Protein AF-B7QM98-F1 (afdb_monomer_lite)

Structure (mmCIF, N/CA/C/O backbone):
data_AF-B7QM98-F1
#
_entry.id   AF-B7QM98-F1
#
loop_
_atom_site.group_PDB
_atom_site.id
_atom_site.type_symbol
_atom_site.label_atom_id
_atom_site.label_alt_id
_atom_site.label_comp_id
_atom_site.label_asym_id
_atom_site.label_entity_id
_atom_site.label_seq_id
_atom_site.pdbx_PDB_ins_code
_atom_site.Cartn_x
_atom_site.Cartn_y
_atom_site.Cartn_z
_atom_site.occupancy
_atom_site.B_iso_or_equiv
_atom_site.auth_seq_id
_atom_site.auth_comp_id
_atom_site.auth_asym_id
_atom_site.auth_atom_id
_atom_site.pdbx_PDB_model_num
ATOM 1 N N . MET A 1 1 ? -20.715 -30.903 22.945 1.00 39.06 1 MET A N 1
ATOM 2 C CA . MET A 1 1 ? -19.264 -31.181 22.866 1.00 39.06 1 MET A CA 1
ATOM 3 C C . MET A 1 1 ? -18.585 -30.467 21.690 1.00 39.06 1 MET A C 1
ATOM 5 O O . MET A 1 1 ? -17.396 -30.216 21.778 1.00 39.06 1 MET A O 1
ATOM 9 N N . GLU A 1 2 ? -19.316 -30.042 20.651 1.00 34.06 2 GLU A N 1
ATOM 10 C CA . GLU A 1 2 ? -18.744 -29.391 19.451 1.00 34.06 2 GLU A CA 1
ATOM 11 C C . GLU A 1 2 ? -18.423 -27.888 19.609 1.00 34.06 2 GLU A C 1
ATOM 13 O O . GLU A 1 2 ? -17.480 -27.388 19.004 1.00 34.06 2 GLU A O 1
ATOM 18 N N . ARG A 1 3 ? -19.111 -27.157 20.502 1.00 31.48 3 ARG A N 1
ATOM 19 C CA . ARG A 1 3 ? -18.827 -25.723 20.755 1.00 31.48 3 ARG A CA 1
ATOM 20 C C . ARG A 1 3 ? -17.450 -25.458 21.384 1.00 31.48 3 ARG A C 1
ATOM 22 O O . ARG A 1 3 ? -16.929 -24.352 21.284 1.00 31.48 3 ARG A O 1
ATOM 29 N N . SER A 1 4 ? -16.857 -26.467 22.020 1.00 31.50 4 SER A N 1
ATOM 30 C CA . SER A 1 4 ? -15.541 -26.375 22.659 1.00 31.50 4 SER A CA 1
ATOM 31 C C . SER A 1 4 ? -14.394 -26.498 21.650 1.00 31.50 4 SER A C 1
ATOM 33 O O . SER A 1 4 ? -13.341 -25.914 21.873 1.00 31.50 4 SER A O 1
ATOM 35 N N . GLN A 1 5 ? -14.595 -27.199 20.528 1.00 34.62 5 GLN A N 1
ATOM 36 C CA . GLN A 1 5 ? -13.583 -27.338 19.471 1.00 34.62 5 GLN A CA 1
ATOM 37 C C . GLN A 1 5 ? -13.494 -26.091 18.580 1.00 34.62 5 GLN A C 1
ATOM 39 O O . GLN A 1 5 ? -12.385 -25.678 18.252 1.00 34.62 5 GLN A O 1
ATOM 44 N N . CYS A 1 6 ? -14.615 -25.420 18.282 1.00 30.94 6 CYS A N 1
ATOM 45 C CA . CYS A 1 6 ? -14.590 -24.148 17.544 1.00 30.94 6 CYS A CA 1
ATOM 46 C C . CYS A 1 6 ? -13.854 -23.032 18.302 1.00 30.94 6 CYS A C 1
ATOM 48 O O . CYS A 1 6 ? -13.088 -22.292 17.693 1.00 30.94 6 CYS A O 1
ATOM 50 N N . ARG A 1 7 ? -14.012 -22.934 19.632 1.00 30.22 7 ARG A N 1
ATOM 51 C CA . ARG A 1 7 ? -13.269 -21.945 20.441 1.00 30.22 7 ARG A CA 1
ATOM 52 C C . ARG A 1 7 ? -11.763 -22.211 20.485 1.00 30.22 7 ARG A C 1
ATOM 54 O O . ARG A 1 7 ? -10.994 -21.262 20.512 1.00 30.22 7 ARG A O 1
ATOM 61 N N . VAL A 1 8 ? -11.336 -23.474 20.467 1.00 35.22 8 VAL A N 1
ATOM 62 C CA . VAL A 1 8 ? -9.905 -23.838 20.460 1.00 35.22 8 VAL A CA 1
ATOM 63 C C . VAL A 1 8 ? -9.254 -23.568 19.098 1.00 35.22 8 VAL A C 1
ATOM 65 O O . VAL A 1 8 ? -8.062 -23.275 19.047 1.00 35.22 8 VAL A O 1
ATOM 68 N N . LEU A 1 9 ? -10.021 -23.629 18.005 1.00 37.50 9 LEU A N 1
ATOM 69 C CA . LEU A 1 9 ? -9.543 -23.255 16.670 1.00 37.50 9 LEU A CA 1
ATOM 70 C C . LEU A 1 9 ? -9.411 -21.732 16.520 1.00 37.50 9 LEU A C 1
ATOM 72 O O . LEU A 1 9 ? -8.349 -21.273 16.120 1.00 37.50 9 LEU A O 1
ATOM 76 N N . LEU A 1 10 ? -10.414 -20.960 16.957 1.00 37.53 10 LEU A N 1
ATOM 77 C CA . LEU A 1 10 ? -10.366 -19.487 16.956 1.00 37.53 10 LEU A CA 1
ATOM 78 C C . LEU A 1 10 ? -9.262 -18.926 17.872 1.00 37.53 10 LEU A C 1
ATOM 80 O O . LEU A 1 10 ? -8.537 -18.023 17.478 1.00 37.53 10 LEU A O 1
ATOM 84 N N . CYS A 1 11 ? -9.057 -19.512 19.058 1.00 33.88 11 CYS A N 1
ATOM 85 C CA . CYS A 1 11 ? -8.013 -19.072 19.994 1.00 33.88 11 CYS A CA 1
ATOM 86 C C . CYS A 1 11 ? -6.582 -19.389 19.504 1.00 33.88 11 CYS A C 1
ATOM 88 O O . CYS A 1 11 ? -5.626 -18.749 19.928 1.00 33.88 11 CYS A O 1
ATOM 90 N N . ARG A 1 12 ? -6.419 -20.367 18.599 1.00 47.69 12 ARG A N 1
ATOM 91 C CA . ARG A 1 12 ? -5.137 -20.667 17.934 1.00 47.69 12 ARG A CA 1
ATOM 92 C C . ARG A 1 12 ? -4.824 -19.707 16.787 1.00 47.69 12 ARG A C 1
ATOM 94 O O . ARG A 1 12 ? -3.649 -19.556 16.451 1.00 47.69 12 ARG A O 1
ATOM 101 N N . ASP A 1 13 ? -5.845 -19.081 16.202 1.00 51.94 13 ASP A N 1
ATOM 102 C CA . ASP A 1 13 ? -5.677 -18.152 15.087 1.00 51.94 13 ASP A CA 1
ATOM 103 C C . ASP A 1 13 ? -5.314 -16.716 15.542 1.00 51.94 13 ASP A C 1
ATOM 105 O O . ASP A 1 13 ? -4.776 -15.956 14.750 1.00 51.94 13 ASP A O 1
ATOM 109 N N . GLU A 1 14 ? -5.472 -16.337 16.815 1.00 51.81 14 GLU A N 1
ATOM 110 C CA . GLU A 1 14 ? -4.912 -15.067 17.336 1.00 51.81 14 GLU A CA 1
ATOM 111 C C . GLU A 1 14 ? -3.433 -15.198 17.752 1.00 51.81 14 GLU A C 1
ATOM 113 O O . GLU A 1 14 ? -2.648 -14.254 17.638 1.00 51.81 14 GLU A O 1
ATOM 118 N N . GLU A 1 15 ? -3.001 -16.395 18.171 1.00 64.56 15 GLU A N 1
ATOM 119 C CA . GLU A 1 15 ? -1.618 -16.630 18.606 1.00 64.56 15 GLU A CA 1
ATOM 120 C C . GLU A 1 15 ? -0.591 -16.502 17.472 1.00 64.56 15 GLU A C 1
ATOM 122 O O . GLU A 1 15 ? 0.558 -16.148 17.736 1.00 64.56 15 GLU A O 1
ATOM 127 N N . TRP A 1 16 ? -0.942 -16.820 16.221 1.00 67.94 16 TRP A N 1
ATOM 128 C CA . TRP A 1 16 ? 0.044 -16.764 15.134 1.00 67.94 16 TRP A CA 1
ATOM 129 C C . TRP A 1 16 ? 0.349 -15.329 14.706 1.00 67.94 16 TRP A C 1
ATOM 131 O O . TRP A 1 16 ? 1.508 -15.052 14.407 1.00 67.94 16 TRP A O 1
ATOM 141 N N . ALA A 1 17 ? -0.635 -14.422 14.716 1.00 64.81 17 ALA A N 1
ATOM 142 C CA . ALA A 1 17 ? -0.424 -13.012 14.390 1.00 64.81 17 ALA A CA 1
ATOM 143 C C . ALA A 1 17 ? 0.524 -12.376 15.416 1.00 64.81 17 ALA A C 1
ATOM 145 O O . ALA A 1 17 ? 1.604 -11.919 15.048 1.00 64.81 17 ALA A O 1
ATOM 146 N N . ALA A 1 18 ? 0.223 -12.541 16.710 1.00 70.06 18 ALA A N 1
ATOM 147 C CA . ALA A 1 18 ? 1.079 -12.073 17.800 1.00 70.06 18 ALA A CA 1
ATOM 148 C C . ALA A 1 18 ? 2.493 -12.689 17.764 1.00 70.06 18 ALA A C 1
ATOM 150 O O . ALA A 1 18 ? 3.488 -12.009 18.017 1.00 70.06 18 ALA A O 1
ATOM 151 N N . ARG A 1 19 ? 2.623 -13.977 17.413 1.00 71.12 19 ARG A N 1
ATOM 152 C CA . ARG A 1 19 ? 3.940 -14.612 17.208 1.00 71.12 19 ARG A CA 1
ATOM 153 C C . ARG A 1 19 ? 4.674 -14.053 15.991 1.00 71.12 19 ARG A C 1
ATOM 155 O O . ARG A 1 19 ? 5.900 -13.992 16.008 1.00 71.12 19 ARG A O 1
ATOM 162 N N . THR A 1 20 ? 3.956 -13.669 14.940 1.00 69.44 20 THR A N 1
ATOM 163 C CA . THR A 1 20 ? 4.555 -13.080 13.735 1.00 69.44 20 THR A CA 1
ATOM 164 C C . THR A 1 20 ? 4.998 -11.642 14.001 1.00 69.44 20 THR A C 1
ATOM 166 O O . THR A 1 20 ? 6.082 -11.268 13.558 1.00 69.44 20 THR A O 1
ATOM 169 N N . ASP A 1 21 ? 4.257 -10.886 14.815 1.00 71.81 21 ASP A N 1
ATOM 170 C CA . ASP A 1 21 ? 4.679 -9.579 15.338 1.00 71.81 21 ASP A CA 1
ATOM 171 C C . ASP A 1 21 ? 5.951 -9.686 16.173 1.00 71.81 21 ASP A C 1
ATOM 173 O O . ASP A 1 21 ? 6.939 -9.002 15.903 1.00 71.81 21 ASP A O 1
ATOM 177 N N . GLN A 1 22 ? 5.978 -10.618 17.130 1.00 75.00 22 GLN A N 1
ATOM 178 C CA . GLN A 1 22 ? 7.180 -10.897 17.918 1.00 75.00 22 GLN A CA 1
ATOM 179 C C . GLN A 1 22 ? 8.359 -11.304 17.032 1.00 75.00 22 GLN A C 1
ATOM 181 O O . GLN A 1 22 ? 9.489 -10.888 17.278 1.00 75.00 22 GLN A O 1
ATOM 186 N N . MET A 1 23 ? 8.117 -12.094 15.984 1.00 72.75 23 MET A N 1
ATOM 187 C CA . MET A 1 23 ? 9.163 -12.491 15.047 1.00 72.75 23 MET A CA 1
ATOM 188 C C . MET A 1 23 ? 9.671 -11.305 14.222 1.00 72.75 23 MET A C 1
ATOM 190 O O . MET A 1 23 ? 10.880 -11.194 14.035 1.00 72.75 23 MET A O 1
ATOM 194 N N . GLY A 1 24 ? 8.790 -10.397 13.794 1.00 74.25 24 GLY A N 1
ATOM 195 C CA . GLY A 1 24 ? 9.166 -9.133 13.157 1.00 74.25 24 GLY A CA 1
ATOM 196 C C . GLY A 1 24 ? 10.072 -8.288 14.054 1.00 74.25 24 GLY A C 1
ATOM 197 O O . GLY A 1 24 ? 11.168 -7.926 13.634 1.00 74.25 24 GLY A O 1
ATOM 198 N N . LEU A 1 25 ? 9.678 -8.088 15.316 1.00 75.56 25 LEU A N 1
ATOM 199 C CA . LEU A 1 25 ? 10.456 -7.339 16.310 1.00 75.56 25 LEU A CA 1
ATOM 200 C C . LEU A 1 25 ? 11.821 -7.975 16.599 1.00 75.56 25 LEU A C 1
ATOM 202 O O . LEU A 1 25 ? 12.832 -7.281 16.677 1.00 75.56 25 LEU A O 1
ATOM 206 N N . VAL A 1 26 ? 11.881 -9.304 16.728 1.00 78.31 26 VAL A N 1
ATOM 207 C CA . VAL A 1 26 ? 13.148 -10.021 16.936 1.00 78.31 26 VAL A CA 1
ATOM 208 C C . VAL A 1 26 ? 14.054 -9.890 15.713 1.00 78.31 26 VAL A C 1
ATOM 210 O O . VAL A 1 26 ? 15.252 -9.665 15.866 1.00 78.31 26 VAL A O 1
ATOM 213 N N . ILE A 1 27 ? 13.506 -10.007 14.502 1.00 77.12 27 ILE A N 1
ATOM 214 C CA . ILE A 1 27 ? 14.265 -9.837 13.259 1.00 77.12 27 ILE A CA 1
ATOM 215 C C . ILE A 1 27 ? 14.807 -8.403 13.153 1.00 77.12 27 ILE A C 1
ATOM 217 O O . ILE A 1 27 ? 15.992 -8.230 12.866 1.00 77.12 27 ILE A O 1
ATOM 221 N N . ALA A 1 28 ? 13.982 -7.392 13.440 1.00 75.19 28 ALA A N 1
ATOM 222 C CA . ALA A 1 28 ? 14.397 -5.992 13.471 1.00 75.19 28 ALA A CA 1
ATOM 223 C C . ALA A 1 28 ? 15.527 -5.765 14.492 1.00 75.19 28 ALA A C 1
ATOM 225 O O . ALA A 1 28 ? 16.593 -5.268 14.127 1.00 75.19 28 ALA A O 1
ATOM 226 N N . ALA A 1 29 ? 15.368 -6.258 15.725 1.00 77.12 29 ALA A N 1
ATOM 227 C CA . ALA A 1 29 ? 16.381 -6.158 16.777 1.00 77.12 29 ALA A CA 1
ATOM 228 C C . ALA A 1 29 ? 17.702 -6.864 16.411 1.00 77.12 29 ALA A C 1
ATOM 230 O O . ALA A 1 29 ? 18.784 -6.341 16.682 1.00 77.12 29 ALA A O 1
ATOM 231 N N . ILE A 1 30 ? 17.644 -8.028 15.751 1.00 77.31 30 ILE A N 1
ATOM 232 C CA . ILE A 1 30 ? 18.836 -8.723 15.233 1.00 77.31 30 ILE A CA 1
ATOM 233 C C . ILE A 1 30 ? 19.557 -7.856 14.194 1.00 77.31 30 ILE A C 1
ATOM 235 O O . ILE A 1 30 ? 20.788 -7.788 14.190 1.00 77.31 30 ILE A O 1
ATOM 239 N N . PHE A 1 31 ? 18.811 -7.180 13.318 1.00 76.06 31 PHE A N 1
ATOM 240 C CA . PHE A 1 31 ? 19.386 -6.311 12.293 1.00 76.06 31 PHE A CA 1
ATOM 241 C C . PHE A 1 31 ? 19.929 -4.987 12.836 1.00 76.06 31 PHE A C 1
ATOM 243 O O . PHE A 1 31 ? 20.822 -4.413 12.214 1.00 76.06 31 PHE A O 1
ATOM 250 N N . GLU A 1 32 ? 19.435 -4.513 13.977 1.00 72.12 32 GLU A N 1
ATOM 251 C CA . GLU A 1 32 ? 19.971 -3.338 14.670 1.00 72.12 32 GLU A CA 1
ATOM 252 C C . GLU A 1 32 ? 21.219 -3.644 15.500 1.00 72.12 32 GLU A C 1
ATOM 254 O O . GLU A 1 32 ? 22.164 -2.856 15.509 1.00 72.12 32 GLU A O 1
ATOM 259 N N . GLN A 1 33 ? 21.250 -4.793 16.181 1.00 69.00 33 GLN A N 1
ATOM 260 C CA . GLN A 1 33 ? 22.367 -5.181 17.049 1.00 69.00 33 GLN A CA 1
ATOM 261 C C . GLN A 1 33 ? 23.535 -5.829 16.284 1.00 69.00 33 GLN A C 1
ATOM 263 O O . GLN A 1 33 ? 24.659 -5.875 16.787 1.00 69.00 33 GLN A O 1
ATOM 268 N N . GLY A 1 34 ? 23.292 -6.346 15.077 1.00 59.75 34 GLY A N 1
ATOM 269 C CA . GLY A 1 34 ? 24.294 -7.009 14.243 1.00 59.75 34 GLY A CA 1
ATOM 270 C C . GLY A 1 34 ? 25.020 -6.082 13.259 1.00 59.75 34 GLY A C 1
ATOM 271 O O . GLY A 1 34 ? 24.480 -5.101 12.758 1.00 59.75 34 GLY A O 1
ATOM 272 N N . ALA A 1 35 ? 26.244 -6.456 12.872 1.00 57.47 35 ALA A N 1
ATOM 273 C CA . ALA A 1 35 ? 27.037 -5.784 11.830 1.00 57.47 35 ALA A CA 1
ATOM 274 C C . ALA A 1 35 ? 26.529 -6.027 10.385 1.00 57.47 35 ALA A C 1
ATOM 276 O O . ALA A 1 35 ? 27.294 -5.916 9.429 1.00 57.47 35 ALA A O 1
ATOM 277 N N . SER A 1 36 ? 25.262 -6.402 10.196 1.00 64.75 36 SER A N 1
ATOM 278 C CA . SER A 1 36 ? 24.755 -6.980 8.947 1.00 64.75 36 SER A CA 1
ATOM 279 C C . SER A 1 36 ? 23.595 -6.185 8.341 1.00 64.75 36 SER A C 1
ATOM 281 O O . SER A 1 36 ? 22.564 -6.756 7.981 1.00 64.75 36 SER A O 1
ATOM 283 N N . LYS A 1 37 ? 23.758 -4.865 8.204 1.00 67.62 37 LYS A N 1
ATOM 284 C CA . LYS A 1 37 ? 22.758 -3.978 7.576 1.00 67.62 37 LYS A CA 1
ATOM 285 C C . LYS A 1 37 ? 22.373 -4.440 6.162 1.00 67.62 37 LYS A C 1
ATOM 287 O O . LYS A 1 37 ? 21.190 -4.553 5.852 1.00 67.62 37 LYS A O 1
ATOM 292 N N . ASP A 1 38 ? 23.355 -4.846 5.359 1.00 73.81 38 ASP A N 1
ATOM 293 C CA . ASP A 1 38 ? 23.126 -5.387 4.009 1.00 73.81 38 ASP A CA 1
ATOM 294 C C . ASP A 1 38 ? 22.335 -6.704 4.019 1.00 73.81 38 ASP A C 1
ATOM 296 O O . ASP A 1 38 ? 21.608 -7.022 3.075 1.00 73.81 38 ASP A O 1
ATOM 300 N N . SER A 1 39 ? 22.443 -7.485 5.100 1.00 81.31 39 SER A N 1
ATOM 301 C CA . SER A 1 39 ? 21.704 -8.745 5.236 1.00 81.31 39 SER A CA 1
ATOM 302 C C . SER A 1 39 ? 20.218 -8.509 5.498 1.00 81.31 39 SER A C 1
ATOM 304 O O . SER A 1 39 ? 19.406 -9.296 5.017 1.00 81.31 39 SER A O 1
ATOM 306 N N . ALA A 1 40 ? 19.854 -7.412 6.171 1.00 83.88 40 ALA A N 1
ATOM 307 C CA . ALA A 1 40 ? 18.460 -7.022 6.388 1.00 83.88 40 ALA A CA 1
ATOM 308 C C . ALA A 1 40 ? 17.760 -6.682 5.068 1.00 83.88 40 ALA A C 1
ATOM 310 O O . ALA A 1 40 ? 16.721 -7.254 4.737 1.00 83.88 40 ALA A O 1
ATOM 311 N N . VAL A 1 41 ? 18.388 -5.816 4.267 1.00 87.50 41 VAL A N 1
ATOM 312 C CA . VAL A 1 41 ? 17.884 -5.417 2.945 1.00 87.50 41 VAL A CA 1
ATOM 313 C C . VAL A 1 41 ? 17.792 -6.630 2.016 1.00 87.50 41 VAL A C 1
ATOM 315 O O . VAL A 1 41 ? 16.774 -6.846 1.360 1.00 87.50 41 VAL A O 1
ATOM 318 N N . THR A 1 42 ? 18.820 -7.485 2.012 1.00 89.38 42 THR A N 1
ATOM 319 C CA . THR A 1 42 ? 18.825 -8.717 1.208 1.00 89.38 42 THR A CA 1
ATOM 320 C C . THR A 1 42 ? 17.709 -9.679 1.628 1.00 89.38 42 THR A C 1
ATOM 322 O O . THR A 1 42 ? 17.033 -10.258 0.774 1.00 89.38 42 THR A O 1
ATOM 325 N N . PHE A 1 43 ? 17.485 -9.845 2.935 1.00 89.81 43 PHE A N 1
ATOM 326 C CA . PHE A 1 43 ? 16.408 -10.679 3.461 1.00 89.81 43 PHE A CA 1
ATOM 327 C C . PHE A 1 43 ? 15.035 -10.137 3.053 1.00 89.81 43 PHE A C 1
ATOM 329 O O . PHE A 1 43 ? 14.226 -10.889 2.508 1.00 89.81 43 PHE A O 1
ATOM 336 N N . PHE A 1 44 ? 14.800 -8.836 3.214 1.00 91.06 44 PHE A N 1
ATOM 337 C CA . PHE A 1 44 ? 13.560 -8.181 2.798 1.00 91.06 44 PHE A CA 1
ATOM 338 C C . PHE A 1 44 ? 13.277 -8.338 1.302 1.00 91.06 44 PHE A C 1
ATOM 340 O O . PHE A 1 44 ? 12.188 -8.767 0.920 1.00 91.06 44 PHE A O 1
ATOM 347 N N . LEU A 1 45 ? 14.273 -8.101 0.444 1.00 92.38 45 LEU A N 1
ATOM 348 C CA . LEU A 1 45 ? 14.139 -8.320 -1.000 1.00 92.38 45 LEU A CA 1
ATOM 349 C C . LEU A 1 45 ? 13.823 -9.788 -1.331 1.00 92.38 45 LEU A C 1
ATOM 351 O O . LEU A 1 45 ? 13.077 -10.065 -2.271 1.00 92.38 45 LEU A O 1
ATOM 355 N N . SER A 1 46 ? 14.336 -10.744 -0.549 1.00 93.62 46 SER A N 1
ATOM 356 C CA . SER A 1 46 ? 13.988 -12.162 -0.707 1.00 93.62 46 SER A CA 1
ATOM 357 C C . SER A 1 46 ? 12.529 -12.462 -0.337 1.00 93.62 46 SER A C 1
ATOM 359 O O . SER A 1 46 ? 11.891 -13.285 -0.997 1.00 93.62 46 SER A O 1
ATOM 361 N N . LEU A 1 47 ? 11.980 -11.781 0.675 1.00 92.88 47 LEU A N 1
ATOM 362 C CA . LEU A 1 47 ? 10.566 -11.882 1.041 1.00 92.88 47 LEU A CA 1
ATOM 363 C C . LEU A 1 47 ? 9.679 -11.254 -0.036 1.00 92.88 47 LEU A C 1
ATOM 365 O O . LEU A 1 47 ? 8.699 -11.870 -0.443 1.00 92.88 47 LEU A O 1
ATOM 369 N N . LEU A 1 48 ? 10.060 -10.092 -0.575 1.00 93.50 48 LEU A N 1
ATOM 370 C CA . LEU A 1 48 ? 9.347 -9.467 -1.691 1.00 93.50 48 LEU A CA 1
ATOM 371 C C . LEU A 1 48 ? 9.288 -10.369 -2.926 1.00 93.50 48 LEU A C 1
ATOM 373 O O . LEU A 1 48 ? 8.212 -10.541 -3.492 1.00 93.50 48 LEU A O 1
ATOM 377 N N . LYS A 1 49 ? 10.402 -11.012 -3.293 1.00 93.81 49 LYS A N 1
ATOM 378 C CA . LYS A 1 49 ? 10.447 -12.009 -4.380 1.00 93.81 49 LYS A CA 1
ATOM 379 C C . LYS A 1 49 ? 9.476 -13.161 -4.147 1.00 93.81 49 LYS A C 1
ATOM 381 O O . LYS A 1 49 ? 8.730 -13.547 -5.046 1.00 93.81 49 LYS A O 1
ATOM 386 N N . LYS A 1 50 ? 9.465 -13.706 -2.926 1.00 93.75 50 LYS A N 1
ATOM 387 C CA . LYS A 1 50 ? 8.518 -14.762 -2.541 1.00 93.75 50 LYS A CA 1
ATOM 388 C C . LYS A 1 50 ? 7.074 -14.275 -2.633 1.00 93.75 50 LYS A C 1
ATOM 390 O O . LYS A 1 50 ? 6.225 -15.031 -3.090 1.00 93.75 50 LYS A O 1
ATOM 395 N N . LEU A 1 51 ? 6.805 -13.027 -2.246 1.00 92.94 51 LEU A N 1
ATOM 396 C CA . LEU A 1 51 ? 5.465 -12.447 -2.296 1.00 92.94 51 LEU A CA 1
ATOM 397 C C . LEU A 1 51 ? 4.997 -12.301 -3.746 1.00 92.94 51 LEU A C 1
ATOM 399 O O . LEU A 1 51 ? 3.887 -12.708 -4.071 1.00 92.94 51 LEU A O 1
ATOM 403 N N . THR A 1 52 ? 5.855 -11.803 -4.636 1.00 91.75 52 THR A N 1
ATOM 404 C CA . THR A 1 52 ? 5.564 -11.724 -6.075 1.00 91.75 52 THR A CA 1
ATOM 405 C C . THR A 1 52 ? 5.261 -13.105 -6.668 1.00 91.75 52 THR A C 1
ATOM 407 O O . THR A 1 52 ? 4.297 -13.249 -7.418 1.00 91.75 52 THR A O 1
ATOM 410 N N . ALA A 1 53 ? 6.019 -14.140 -6.289 1.00 91.38 53 ALA A N 1
ATOM 411 C CA . ALA A 1 53 ? 5.766 -15.514 -6.727 1.00 91.38 53 ALA A CA 1
ATOM 412 C C . ALA A 1 53 ? 4.446 -16.089 -6.176 1.00 91.38 53 ALA A C 1
ATOM 414 O O . ALA A 1 53 ? 3.719 -16.758 -6.910 1.00 91.38 53 ALA A O 1
ATOM 415 N N . ALA A 1 54 ? 4.116 -15.810 -4.911 1.00 88.81 54 ALA A N 1
ATOM 416 C CA . ALA A 1 54 ? 2.850 -16.221 -4.305 1.00 88.81 54 ALA A CA 1
ATOM 417 C C . ALA A 1 54 ? 1.651 -15.579 -5.023 1.00 88.81 54 ALA A C 1
ATOM 419 O O . ALA A 1 54 ? 0.699 -16.275 -5.366 1.00 88.81 54 ALA A O 1
ATOM 420 N N . VAL A 1 55 ? 1.734 -14.280 -5.334 1.00 87.25 55 VAL A N 1
ATOM 421 C CA . VAL A 1 55 ? 0.707 -13.570 -6.114 1.00 87.25 55 VAL A CA 1
ATOM 422 C C . VAL A 1 55 ? 0.570 -14.171 -7.517 1.00 87.25 55 VAL A C 1
ATOM 424 O O . VAL A 1 55 ? -0.546 -14.423 -7.957 1.00 87.25 55 VAL A O 1
ATOM 427 N N . ALA A 1 56 ? 1.680 -14.481 -8.199 1.00 86.69 56 ALA A N 1
ATOM 428 C CA . ALA A 1 56 ? 1.643 -15.129 -9.514 1.00 86.69 56 ALA A CA 1
ATOM 429 C C . ALA A 1 56 ? 0.899 -16.471 -9.496 1.00 86.69 56 ALA A C 1
ATOM 431 O O . ALA A 1 56 ? 0.112 -16.740 -10.401 1.00 86.69 56 ALA A O 1
ATOM 432 N N . LYS A 1 57 ? 1.132 -17.284 -8.458 1.00 84.88 57 LYS A N 1
ATOM 433 C CA . LYS A 1 57 ? 0.478 -18.585 -8.284 1.00 84.88 57 LYS A CA 1
ATOM 434 C C . LYS A 1 57 ? -1.035 -18.439 -8.091 1.00 84.88 57 LYS A C 1
ATOM 436 O O . LYS A 1 57 ? -1.804 -19.146 -8.731 1.00 84.88 57 LYS A O 1
ATOM 441 N N . LEU A 1 58 ? -1.457 -17.476 -7.270 1.00 79.38 58 LEU A N 1
ATOM 442 C CA . LEU A 1 58 ? -2.877 -17.186 -7.051 1.00 79.38 58 LEU A CA 1
ATOM 443 C C . LEU A 1 58 ? -3.565 -16.695 -8.335 1.00 79.38 58 LEU A C 1
ATOM 445 O O . LEU A 1 58 ? -4.686 -17.095 -8.625 1.00 79.38 58 LEU A O 1
ATOM 449 N N . SER A 1 59 ? -2.886 -15.875 -9.143 1.00 74.12 59 SER A N 1
ATOM 450 C CA . SER A 1 59 ? -3.443 -15.360 -10.402 1.00 74.12 59 SER A CA 1
ATOM 451 C C . SER A 1 59 ? -3.471 -16.382 -11.549 1.00 74.12 59 SER A C 1
ATOM 453 O O . SER A 1 59 ? -4.233 -16.198 -12.500 1.00 74.12 59 SER A O 1
ATOM 455 N N . SER A 1 60 ? -2.647 -17.437 -11.515 1.00 67.25 60 SER A N 1
ATOM 456 C CA . SER A 1 60 ? -2.668 -18.493 -12.540 1.00 67.25 60 SER A CA 1
ATOM 457 C C . SER A 1 60 ? -3.819 -19.483 -12.371 1.00 67.25 60 SER A C 1
ATOM 459 O O . SER A 1 60 ? -4.315 -19.991 -13.377 1.00 67.25 60 SER A O 1
ATOM 461 N N . ASP A 1 61 ? -4.266 -19.721 -11.137 1.00 58.28 61 ASP A N 1
ATOM 462 C CA . ASP A 1 61 ? -5.311 -20.709 -10.838 1.00 58.28 61 ASP A CA 1
ATOM 463 C C . ASP A 1 61 ? -6.719 -20.224 -11.239 1.00 58.28 61 ASP A C 1
ATOM 465 O O . ASP A 1 61 ? -7.590 -21.036 -11.538 1.00 58.28 61 ASP A O 1
ATOM 469 N N . GLU A 1 62 ? -6.934 -18.910 -11.375 1.00 53.69 62 GLU A N 1
ATOM 470 C CA . GLU A 1 62 ? -8.214 -18.342 -11.837 1.00 53.69 62 GLU A CA 1
ATOM 471 C C . GLU A 1 62 ? -8.446 -18.454 -13.358 1.00 53.69 62 GLU A C 1
ATOM 473 O O . GLU A 1 62 ? -9.540 -18.175 -13.848 1.00 53.69 62 GLU A O 1
ATOM 478 N N . ARG A 1 63 ? -7.435 -18.858 -14.143 1.00 48.69 63 ARG A N 1
ATOM 479 C CA . ARG A 1 63 ? -7.510 -18.894 -15.620 1.00 48.69 63 ARG A CA 1
ATOM 480 C C . ARG A 1 63 ? -7.850 -20.268 -16.216 1.00 48.69 63 ARG A C 1
ATOM 482 O O . ARG A 1 63 ? -7.868 -20.389 -17.441 1.00 48.69 63 ARG A O 1
ATOM 489 N N . GLY A 1 64 ? -8.114 -21.288 -15.395 1.00 44.12 64 GLY A N 1
ATOM 490 C CA . GLY A 1 64 ? -8.377 -22.664 -15.837 1.00 44.12 64 GLY A CA 1
ATOM 491 C C . GLY A 1 64 ? -9.829 -23.123 -15.657 1.00 44.12 64 GLY A C 1
ATOM 492 O O . GLY A 1 64 ? -10.259 -23.369 -14.541 1.00 44.12 64 GLY A O 1
ATOM 493 N N . ASP A 1 65 ? -10.529 -23.300 -16.780 1.00 38.50 65 ASP A N 1
ATOM 494 C CA . ASP A 1 65 ? -11.769 -24.065 -16.998 1.00 38.50 65 ASP A CA 1
ATOM 495 C C . ASP A 1 65 ? -13.016 -23.784 -16.137 1.00 38.50 65 ASP A C 1
ATOM 497 O O . ASP A 1 65 ? -13.189 -24.219 -14.999 1.00 38.50 65 ASP A O 1
ATOM 501 N N . ALA A 1 66 ? -14.009 -23.205 -16.816 1.00 47.34 66 ALA A N 1
ATOM 502 C CA . ALA A 1 66 ? -15.405 -23.161 -16.414 1.00 47.34 66 ALA A CA 1
ATOM 503 C C . ALA A 1 66 ? -16.063 -24.555 -16.458 1.00 47.34 66 ALA A C 1
ATOM 505 O O . ALA A 1 66 ? -16.942 -24.763 -17.286 1.00 47.34 66 ALA A O 1
ATOM 506 N N . ASN A 1 67 ? -15.653 -25.513 -15.612 1.00 54.69 67 ASN A N 1
ATOM 507 C CA . ASN A 1 67 ? -16.515 -26.626 -15.180 1.00 54.69 67 ASN A CA 1
ATOM 508 C C . ASN A 1 67 ? -15.919 -27.494 -14.046 1.00 54.69 67 ASN A C 1
ATOM 510 O O . ASN A 1 67 ? -15.639 -28.668 -14.278 1.00 54.69 67 ASN A O 1
ATOM 514 N N . ILE A 1 68 ? -15.748 -26.997 -12.812 1.00 43.66 68 ILE A N 1
ATOM 515 C CA . ILE A 1 68 ? -15.551 -27.893 -11.652 1.00 43.66 68 ILE A CA 1
ATOM 516 C C . ILE A 1 68 ? -16.285 -27.370 -10.402 1.00 43.66 68 ILE A C 1
ATOM 518 O O . ILE A 1 68 ? -16.183 -26.207 -10.031 1.00 43.66 68 ILE A O 1
ATOM 522 N N . SER A 1 69 ? -17.032 -28.295 -9.789 1.00 41.06 69 SER A N 1
ATOM 523 C CA . SER A 1 69 ? -17.738 -28.281 -8.498 1.00 41.06 69 SER A CA 1
ATOM 524 C C . SER A 1 69 ? -17.113 -27.456 -7.349 1.00 41.06 69 SER A C 1
ATOM 526 O O . SER A 1 69 ? -15.894 -27.294 -7.292 1.00 41.06 69 SER A O 1
ATOM 528 N N . PRO A 1 70 ? -17.930 -27.056 -6.345 1.00 45.56 70 PRO A N 1
ATOM 529 C CA . PRO A 1 70 ? -17.657 -26.012 -5.338 1.00 45.56 70 PRO A CA 1
ATOM 530 C C . PRO A 1 70 ? -16.603 -26.375 -4.269 1.00 45.56 70 PRO A C 1
ATOM 532 O O . PRO A 1 70 ? -16.503 -25.725 -3.234 1.00 45.56 70 PRO A O 1
ATOM 535 N N . THR A 1 71 ? -15.818 -27.426 -4.494 1.00 47.19 71 THR A N 1
ATOM 536 C CA . THR A 1 71 ? -14.832 -27.977 -3.556 1.00 47.19 71 THR A CA 1
ATOM 537 C C . THR A 1 71 ? -13.391 -27.533 -3.835 1.00 47.19 71 THR A C 1
ATOM 539 O O . THR A 1 71 ? -12.542 -27.724 -2.970 1.00 47.19 71 THR A O 1
ATOM 542 N N . LEU A 1 72 ? -13.087 -26.918 -4.987 1.00 44.19 72 LEU A N 1
ATOM 543 C CA . LEU A 1 72 ? -11.716 -26.488 -5.333 1.00 44.19 72 LEU A CA 1
ATOM 544 C C . LEU A 1 72 ? -11.219 -25.247 -4.561 1.00 44.19 72 LEU A C 1
ATOM 546 O O . LEU A 1 72 ? -10.017 -25.045 -4.445 1.00 44.19 72 LEU A O 1
ATOM 550 N N . GLN A 1 73 ? -12.124 -24.448 -3.995 1.00 47.62 73 GLN A N 1
ATOM 551 C CA . GLN A 1 73 ? -11.831 -23.233 -3.214 1.00 47.62 73 GLN A CA 1
ATOM 552 C C . GLN A 1 73 ? -11.713 -23.499 -1.698 1.00 47.62 73 GLN A C 1
ATOM 554 O O . GLN A 1 73 ? -11.317 -22.613 -0.944 1.00 47.62 73 GLN A O 1
ATOM 559 N N . SER A 1 74 ? -12.064 -24.712 -1.242 1.00 45.06 74 SER A N 1
ATOM 560 C CA . SER A 1 74 ? -12.301 -25.032 0.176 1.00 45.06 74 SER A CA 1
ATOM 561 C C . SER A 1 74 ? -11.038 -25.165 1.030 1.00 45.06 74 SER A C 1
ATOM 563 O O . SER A 1 74 ? -11.158 -25.075 2.245 1.00 45.06 74 SER A O 1
ATOM 565 N N . GLU A 1 75 ? -9.858 -25.368 0.447 1.00 45.81 75 GLU A N 1
ATOM 566 C CA . GLU A 1 75 ? -8.570 -25.274 1.139 1.00 45.81 75 GLU A CA 1
ATOM 567 C C . GLU A 1 75 ? -7.485 -24.921 0.108 1.00 45.81 75 GLU A C 1
ATOM 569 O O . GLU A 1 75 ? -6.769 -25.796 -0.377 1.00 45.81 75 GLU A O 1
ATOM 574 N N . LEU A 1 76 ? -7.278 -23.629 -0.192 1.00 51.91 76 LEU A N 1
ATOM 575 C CA . LEU A 1 76 ? -5.890 -23.150 -0.285 1.00 51.91 76 LEU A CA 1
ATOM 576 C C . LEU A 1 76 ? -5.255 -23.677 0.994 1.00 51.91 76 LEU A C 1
ATOM 578 O O . LEU A 1 76 ? -5.633 -23.159 2.045 1.00 51.91 76 LEU A O 1
ATOM 582 N N . ASN A 1 77 ? -4.478 -24.775 0.906 1.00 57.06 77 ASN A N 1
ATOM 583 C CA . ASN A 1 77 ? -4.010 -25.581 2.042 1.00 57.06 77 ASN A CA 1
ATOM 584 C C . ASN A 1 77 ? -3.916 -24.672 3.257 1.00 57.06 77 ASN A C 1
ATOM 586 O O . ASN A 1 77 ? -3.195 -23.679 3.161 1.00 57.06 77 ASN A O 1
ATOM 590 N N . SER A 1 78 ? -4.638 -24.928 4.352 1.00 65.06 78 SER A N 1
ATOM 591 C CA . SER A 1 78 ? -4.643 -23.995 5.499 1.00 65.06 78 SER A CA 1
ATOM 592 C C . SER A 1 78 ? -3.227 -23.528 5.886 1.00 65.06 78 SER A C 1
ATOM 594 O O . SER A 1 78 ? -3.021 -22.405 6.331 1.00 65.06 78 SER A O 1
ATOM 596 N N . GLN A 1 79 ? -2.224 -24.368 5.624 1.00 69.94 79 GLN A N 1
ATOM 597 C CA . GLN A 1 79 ? -0.802 -24.059 5.674 1.00 69.94 79 GLN A CA 1
ATOM 598 C C . GLN A 1 79 ? -0.261 -23.076 4.607 1.00 69.94 79 GLN A C 1
ATOM 600 O O . GLN A 1 79 ? 0.519 -22.206 4.971 1.00 69.94 79 GLN A O 1
ATOM 605 N N . GLU A 1 80 ? -0.602 -23.195 3.324 1.00 75.69 80 GLU A N 1
ATOM 606 C CA . GLU A 1 80 ? -0.169 -22.277 2.256 1.00 75.69 80 GLU A CA 1
ATOM 607 C C . GLU A 1 80 ? -0.792 -20.883 2.410 1.00 75.69 80 GLU A C 1
ATOM 609 O O . GLU A 1 80 ? -0.080 -19.884 2.323 1.00 75.69 80 GLU A O 1
ATOM 614 N N . LEU A 1 81 ? -2.087 -20.804 2.736 1.00 77.25 81 LEU A N 1
ATOM 615 C CA . LEU A 1 81 ? -2.722 -19.526 3.064 1.00 77.25 81 LEU A CA 1
ATOM 616 C C . LEU A 1 81 ? -2.046 -18.884 4.281 1.00 77.25 81 LEU A C 1
ATOM 618 O O . LEU A 1 81 ? -1.664 -17.717 4.229 1.00 77.25 81 LEU A O 1
ATOM 622 N N . ARG A 1 82 ? -1.805 -19.663 5.347 1.00 75.19 82 ARG A N 1
ATOM 623 C CA . ARG A 1 82 ? -1.041 -19.195 6.514 1.00 75.19 82 ARG A CA 1
ATOM 624 C C . ARG A 1 82 ? 0.363 -18.732 6.138 1.00 75.19 82 ARG A C 1
ATOM 626 O O . ARG A 1 82 ? 0.803 -17.705 6.634 1.00 75.19 82 ARG A O 1
ATOM 633 N N . GLN A 1 83 ? 1.070 -19.443 5.262 1.00 81.75 83 GLN A N 1
ATOM 634 C CA . GLN A 1 83 ? 2.400 -19.035 4.801 1.00 81.75 83 GLN A CA 1
ATOM 635 C C . GLN A 1 83 ? 2.358 -17.716 4.023 1.00 81.75 83 GLN A C 1
ATOM 637 O O . GLN A 1 83 ? 3.219 -16.868 4.244 1.00 81.75 83 GLN A O 1
ATOM 642 N N . ASN A 1 84 ? 1.356 -17.518 3.166 1.00 86.94 84 ASN A N 1
ATOM 643 C CA . ASN A 1 84 ? 1.176 -16.274 2.420 1.00 86.94 84 ASN A CA 1
ATOM 644 C C . ASN A 1 84 ? 0.812 -15.104 3.343 1.00 86.94 84 ASN A C 1
ATOM 646 O O . ASN A 1 84 ? 1.346 -14.012 3.169 1.00 86.94 84 ASN A O 1
ATOM 650 N N . LEU A 1 85 ? -0.032 -15.335 4.353 1.00 85.00 85 LEU A N 1
ATOM 651 C CA . LEU A 1 85 ? -0.369 -14.330 5.363 1.00 85.00 85 LEU A CA 1
ATOM 652 C C . LEU A 1 85 ? 0.843 -13.964 6.224 1.00 85.00 85 LEU A C 1
ATOM 654 O O . LEU A 1 85 ? 1.133 -12.786 6.388 1.00 85.00 85 LEU A O 1
ATOM 658 N N . VAL A 1 86 ? 1.609 -14.952 6.698 1.00 84.56 86 VAL A N 1
ATOM 659 C CA . VAL A 1 86 ? 2.868 -14.715 7.427 1.00 84.56 86 VAL A CA 1
ATOM 660 C C . VAL A 1 86 ? 3.863 -13.948 6.558 1.00 84.56 86 VAL A C 1
ATOM 662 O O . VAL A 1 86 ? 4.532 -13.040 7.041 1.00 84.56 86 VAL A O 1
ATOM 665 N N . LEU A 1 87 ? 3.963 -14.284 5.271 1.00 89.12 87 LEU A N 1
ATOM 666 C CA . LEU A 1 87 ? 4.824 -13.578 4.329 1.00 89.12 87 LEU A CA 1
ATOM 667 C C . LEU A 1 87 ? 4.393 -12.120 4.147 1.00 89.12 87 LEU A C 1
ATOM 669 O O . LEU A 1 87 ? 5.242 -11.233 4.201 1.00 89.12 87 LEU A O 1
ATOM 673 N N . LEU A 1 88 ? 3.097 -11.876 3.948 1.00 89.19 88 LEU A N 1
ATOM 674 C CA . LEU A 1 88 ? 2.535 -10.534 3.814 1.00 89.19 88 LEU A CA 1
ATOM 675 C C . LEU A 1 88 ? 2.793 -9.705 5.077 1.00 89.19 88 LEU A C 1
ATOM 677 O O . LEU A 1 88 ? 3.257 -8.572 4.984 1.00 89.19 88 LEU A O 1
ATOM 681 N N . HIS A 1 89 ? 2.571 -10.308 6.244 1.00 85.25 89 HIS A N 1
ATOM 682 C CA . HIS A 1 89 ? 2.782 -9.689 7.549 1.00 85.25 89 HIS A CA 1
ATOM 683 C C . HIS A 1 89 ? 4.251 -9.341 7.802 1.00 85.25 89 HIS A C 1
ATOM 685 O O . HIS A 1 89 ? 4.572 -8.217 8.173 1.00 85.25 89 HIS A O 1
ATOM 691 N N . LEU A 1 90 ? 5.172 -10.269 7.520 1.00 86.00 90 LEU A N 1
ATOM 692 C CA . LEU A 1 90 ? 6.613 -10.021 7.630 1.00 86.00 90 LEU A CA 1
ATOM 693 C C . LEU A 1 90 ? 7.082 -8.913 6.682 1.00 86.00 90 LEU A C 1
ATOM 695 O O . LEU A 1 90 ? 7.909 -8.095 7.073 1.00 86.00 90 LEU A O 1
ATOM 699 N N . VAL A 1 91 ? 6.573 -8.876 5.444 1.00 89.75 91 VAL A N 1
ATOM 700 C CA . VAL A 1 91 ? 6.880 -7.791 4.499 1.00 89.75 91 VAL A CA 1
ATOM 701 C C . VAL A 1 91 ? 6.354 -6.456 5.026 1.00 89.75 91 VAL A C 1
ATOM 703 O O . VAL A 1 91 ? 7.084 -5.473 4.953 1.00 89.75 91 VAL A O 1
ATOM 706 N N . GLY A 1 92 ? 5.134 -6.423 5.571 1.00 87.00 92 GLY A N 1
ATOM 707 C CA . GLY A 1 92 ? 4.534 -5.223 6.157 1.00 87.00 92 GLY A CA 1
ATOM 708 C C . GLY A 1 92 ? 5.348 -4.670 7.325 1.00 87.00 92 GLY A C 1
ATOM 709 O O . GLY A 1 92 ? 5.753 -3.511 7.287 1.00 87.00 92 GLY A O 1
ATOM 710 N N . ASN A 1 93 ? 5.666 -5.519 8.306 1.00 82.44 93 ASN A N 1
ATOM 711 C CA . ASN A 1 93 ? 6.419 -5.113 9.495 1.00 82.44 93 ASN A CA 1
ATOM 712 C C . ASN A 1 93 ? 7.836 -4.642 9.138 1.00 82.44 93 ASN A C 1
ATOM 714 O O . ASN A 1 93 ? 8.283 -3.603 9.606 1.00 82.44 93 ASN A O 1
ATOM 718 N N . LEU A 1 94 ? 8.535 -5.357 8.250 1.00 83.81 94 LEU A N 1
ATOM 719 C CA . LEU A 1 94 ? 9.903 -4.991 7.874 1.00 83.81 94 LEU A CA 1
ATOM 720 C C . LEU A 1 94 ? 9.983 -3.770 6.950 1.00 83.81 94 LEU A C 1
ATOM 722 O O . LEU A 1 94 ? 11.038 -3.142 6.874 1.00 83.81 94 LEU A O 1
ATOM 726 N N . ALA A 1 95 ? 8.915 -3.436 6.220 1.00 86.06 95 ALA A N 1
ATOM 727 C CA . ALA A 1 95 ? 8.927 -2.299 5.303 1.00 86.06 95 ALA A CA 1
ATOM 728 C C . ALA A 1 95 ? 9.120 -0.963 6.036 1.00 86.06 95 ALA A C 1
ATOM 730 O O . ALA A 1 95 ? 9.786 -0.082 5.493 1.00 86.06 95 ALA A O 1
ATOM 731 N N . GLN A 1 96 ? 8.590 -0.829 7.256 1.00 79.94 96 GLN A N 1
ATOM 732 C CA . GLN A 1 96 ? 8.749 0.379 8.070 1.00 79.94 96 GLN A CA 1
ATOM 733 C C . GLN A 1 96 ? 10.229 0.609 8.408 1.00 79.94 96 GLN A C 1
ATOM 735 O O . GLN A 1 96 ? 10.783 1.652 8.063 1.00 79.94 96 GLN A O 1
ATOM 740 N N . ASP A 1 97 ? 10.896 -0.421 8.929 1.00 77.19 97 ASP A N 1
ATOM 741 C CA . ASP A 1 97 ? 12.272 -0.328 9.435 1.00 77.19 97 ASP A CA 1
ATOM 742 C C . ASP A 1 97 ? 13.348 -0.317 8.333 1.00 77.19 97 ASP A C 1
ATOM 744 O O . ASP A 1 97 ? 14.477 0.140 8.535 1.00 77.19 97 ASP A O 1
ATOM 748 N N . ILE A 1 98 ? 13.037 -0.879 7.159 1.00 83.06 98 ILE A N 1
ATOM 749 C CA . ILE A 1 98 ? 14.001 -1.047 6.058 1.00 83.06 98 ILE A CA 1
ATOM 750 C C . ILE A 1 98 ? 13.888 0.072 5.017 1.00 83.06 98 ILE A C 1
ATOM 752 O O . ILE A 1 98 ? 14.830 0.258 4.247 1.00 83.06 98 ILE A O 1
ATOM 756 N N . SER A 1 99 ? 12.794 0.841 4.999 1.00 81.56 99 SER A N 1
ATOM 757 C CA . SER A 1 99 ? 12.521 1.875 3.988 1.00 81.56 99 SER A CA 1
ATOM 758 C C . SER A 1 99 ? 13.681 2.860 3.781 1.00 81.56 99 SER A C 1
ATOM 760 O O . SER A 1 99 ? 14.195 2.965 2.668 1.00 81.56 99 SER A O 1
ATOM 762 N N . GLU A 1 100 ? 14.163 3.515 4.839 1.00 81.50 100 GLU A N 1
ATOM 763 C CA . GLU A 1 100 ? 15.285 4.464 4.766 1.00 81.50 100 GLU A CA 1
ATOM 764 C C . GLU A 1 100 ? 16.566 3.794 4.250 1.00 81.50 100 GLU A C 1
ATOM 766 O O . GLU A 1 100 ? 17.228 4.288 3.339 1.00 81.50 100 GLU A O 1
ATOM 771 N N . ARG A 1 101 ? 16.868 2.596 4.763 1.00 81.38 101 ARG A N 1
ATOM 772 C CA . ARG A 1 101 ? 18.065 1.817 4.401 1.00 81.38 101 ARG A CA 1
ATOM 773 C C . ARG A 1 101 ? 18.036 1.357 2.944 1.00 81.38 101 ARG A C 1
ATOM 775 O O . ARG A 1 101 ? 19.075 1.242 2.299 1.00 81.38 101 ARG A O 1
ATOM 782 N N . LEU A 1 102 ? 16.845 1.068 2.426 1.00 85.50 102 LEU A N 1
ATOM 783 C CA . LEU A 1 102 ? 16.638 0.699 1.033 1.00 85.50 102 LEU A CA 1
ATOM 784 C C . LEU A 1 102 ? 16.908 1.890 0.105 1.00 85.50 102 LEU A C 1
ATOM 786 O O . LEU A 1 102 ? 17.485 1.696 -0.964 1.00 85.50 102 LEU A O 1
ATOM 790 N N . LEU A 1 103 ? 16.532 3.107 0.515 1.00 84.38 103 LEU A N 1
ATOM 791 C CA . LEU A 1 103 ? 16.757 4.336 -0.253 1.00 84.38 103 LEU A CA 1
ATOM 792 C C . LEU A 1 103 ? 18.241 4.735 -0.317 1.00 84.38 103 LEU A C 1
ATOM 794 O O . LEU A 1 103 ? 18.667 5.313 -1.315 1.00 84.38 103 LEU A O 1
ATOM 798 N N . GLU A 1 104 ? 19.041 4.386 0.694 1.00 83.94 104 GLU A N 1
ATOM 799 C CA . GLU A 1 104 ? 20.490 4.650 0.721 1.00 83.94 104 GLU A CA 1
ATOM 800 C C . GLU A 1 104 ? 21.292 3.801 -0.285 1.00 83.94 104 GLU A C 1
ATOM 802 O O . GLU A 1 104 ? 22.405 4.171 -0.661 1.00 83.94 104 GLU A O 1
ATOM 807 N N . ASN A 1 105 ? 20.749 2.662 -0.734 1.00 85.56 105 ASN A N 1
ATOM 808 C CA . ASN A 1 105 ? 21.446 1.708 -1.596 1.00 85.56 105 ASN A CA 1
ATOM 809 C C . ASN A 1 105 ? 20.749 1.574 -2.958 1.00 85.56 105 ASN A C 1
ATOM 811 O O . ASN A 1 105 ? 19.799 0.804 -3.121 1.00 85.56 105 ASN A O 1
ATOM 815 N N . ALA A 1 106 ? 21.261 2.277 -3.971 1.00 87.88 106 ALA A N 1
ATOM 816 C CA . ALA A 1 106 ? 20.668 2.295 -5.308 1.00 87.88 106 ALA A CA 1
ATOM 817 C C . ALA A 1 106 ? 20.505 0.899 -5.955 1.00 87.88 106 ALA A C 1
ATOM 819 O O . ALA A 1 106 ? 19.449 0.648 -6.543 1.00 87.88 106 ALA A O 1
ATOM 820 N N . PRO A 1 107 ? 21.466 -0.046 -5.851 1.00 89.06 107 PRO A N 1
ATOM 821 C CA . PRO A 1 107 ? 21.280 -1.412 -6.351 1.00 89.06 107 PRO A CA 1
ATOM 822 C C . PRO A 1 107 ? 20.123 -2.169 -5.693 1.00 89.06 107 PRO A C 1
ATOM 824 O O . PRO A 1 107 ? 19.412 -2.922 -6.363 1.00 89.06 107 PRO A O 1
ATOM 827 N N . SER A 1 108 ? 19.937 -1.991 -4.387 1.00 89.88 108 SER A N 1
ATOM 828 C CA . SER A 1 108 ? 18.853 -2.625 -3.634 1.00 89.88 108 SER A CA 1
ATOM 829 C C . SER A 1 108 ? 17.510 -1.984 -3.961 1.00 89.88 108 SER A C 1
ATOM 831 O O . SER A 1 108 ? 16.525 -2.693 -4.173 1.00 89.88 108 SER A O 1
ATOM 833 N N . LEU A 1 109 ? 17.488 -0.657 -4.102 1.00 91.94 109 LEU A N 1
ATOM 834 C CA . LEU A 1 109 ? 16.312 0.089 -4.531 1.00 91.94 109 LEU A CA 1
ATOM 835 C C . LEU A 1 109 ? 15.864 -0.311 -5.940 1.00 91.94 109 LEU A C 1
ATOM 837 O O . LEU A 1 109 ? 14.675 -0.511 -6.181 1.00 91.94 109 LEU A O 1
ATOM 841 N N . LEU A 1 110 ? 16.810 -0.517 -6.861 1.00 91.69 110 LEU A N 1
ATOM 842 C CA . LEU A 1 110 ? 16.511 -1.034 -8.195 1.00 91.69 110 LEU A CA 1
ATOM 843 C C . LEU A 1 110 ? 15.861 -2.424 -8.130 1.00 91.69 110 LEU A C 1
ATOM 845 O O . LEU A 1 110 ? 14.877 -2.667 -8.823 1.00 91.69 110 LEU A O 1
ATOM 849 N N . GLN A 1 111 ? 16.374 -3.330 -7.291 1.00 92.25 111 GLN A N 1
ATOM 850 C CA . GLN A 1 111 ? 15.762 -4.652 -7.113 1.00 92.25 111 GLN A CA 1
ATOM 851 C C . GLN A 1 111 ? 14.340 -4.547 -6.562 1.00 92.25 111 GLN A C 1
ATOM 853 O O . GLN A 1 111 ? 13.447 -5.229 -7.057 1.00 92.25 111 GLN A O 1
ATOM 858 N N . PHE A 1 112 ? 14.110 -3.673 -5.583 1.00 93.81 112 PHE A N 1
ATOM 859 C CA . PHE A 1 112 ? 12.772 -3.407 -5.062 1.00 93.81 112 PHE A CA 1
ATOM 860 C C . PHE A 1 112 ? 11.809 -2.938 -6.162 1.00 93.81 112 PHE A C 1
ATOM 862 O O . PHE A 1 112 ? 10.693 -3.453 -6.269 1.00 93.81 112 PHE A O 1
ATOM 869 N N . VAL A 1 113 ? 12.249 -1.997 -7.005 1.00 93.62 113 VAL A N 1
ATOM 870 C CA . VAL A 1 113 ? 11.460 -1.483 -8.133 1.00 93.62 113 VAL A CA 1
ATOM 871 C C . VAL A 1 113 ? 11.125 -2.599 -9.122 1.00 93.62 113 VAL A C 1
ATOM 873 O O . VAL A 1 113 ? 9.967 -2.734 -9.511 1.00 93.62 113 VAL A O 1
ATOM 876 N N . VAL A 1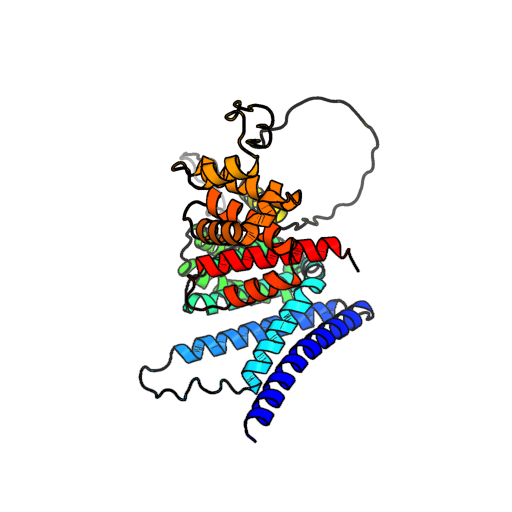 114 ? 12.102 -3.430 -9.494 1.00 92.44 114 VAL A N 1
ATOM 877 C CA . VAL A 1 114 ? 11.897 -4.568 -10.409 1.00 92.44 114 VAL A CA 1
ATOM 878 C C . VAL A 1 114 ? 10.857 -5.542 -9.857 1.00 92.44 114 VAL A C 1
ATOM 880 O O . VAL A 1 114 ? 9.900 -5.883 -10.555 1.00 92.44 114 VAL A O 1
ATOM 883 N N . GLU A 1 115 ? 10.999 -5.958 -8.598 1.00 93.25 115 GLU A N 1
ATOM 884 C CA . GLU A 1 115 ? 10.065 -6.896 -7.964 1.00 93.25 115 GLU A CA 1
ATOM 885 C C . GLU A 1 115 ? 8.653 -6.319 -7.843 1.00 93.25 115 GLU A C 1
ATOM 887 O O . GLU A 1 115 ? 7.665 -7.015 -8.087 1.00 93.25 115 GLU A O 1
ATOM 892 N N . THR A 1 116 ? 8.548 -5.028 -7.527 1.00 93.25 116 THR A N 1
ATOM 893 C CA . THR A 1 116 ? 7.260 -4.342 -7.399 1.00 93.25 116 THR A CA 1
ATOM 894 C C . THR A 1 116 ? 6.566 -4.194 -8.752 1.00 93.25 116 THR A C 1
ATOM 896 O O . THR A 1 116 ? 5.375 -4.490 -8.858 1.00 93.25 116 THR A O 1
ATOM 899 N N . LEU A 1 117 ? 7.292 -3.816 -9.810 1.00 92.19 117 LEU A N 1
ATOM 900 C CA . LEU A 1 117 ? 6.734 -3.712 -11.163 1.00 92.19 117 LEU A CA 1
ATOM 901 C C . LEU A 1 117 ? 6.307 -5.078 -11.725 1.00 92.19 117 LEU A C 1
ATOM 903 O O . LEU A 1 117 ? 5.254 -5.170 -12.356 1.00 92.19 117 LEU A O 1
ATOM 907 N N . ASN A 1 118 ? 7.067 -6.146 -11.460 1.00 91.50 118 ASN A N 1
ATOM 908 C CA . ASN A 1 118 ? 6.659 -7.510 -11.817 1.00 91.50 118 ASN A CA 1
ATOM 909 C C . ASN A 1 118 ? 5.324 -7.884 -11.160 1.00 91.50 118 ASN A C 1
ATOM 911 O O . ASN A 1 118 ? 4.413 -8.372 -11.831 1.00 91.50 118 ASN A O 1
ATOM 915 N N . ARG A 1 119 ? 5.172 -7.597 -9.862 1.00 91.00 119 ARG A N 1
ATOM 916 C CA . ARG A 1 119 ? 3.921 -7.843 -9.134 1.00 91.00 119 ARG A CA 1
ATOM 917 C C . ARG A 1 119 ? 2.756 -7.018 -9.680 1.00 91.00 119 ARG A C 1
ATOM 919 O O . ARG A 1 119 ? 1.661 -7.548 -9.833 1.00 91.00 119 ARG A O 1
ATOM 926 N N . VAL A 1 120 ? 2.988 -5.750 -10.020 1.00 89.06 120 VAL A N 1
ATOM 927 C CA . VAL A 1 120 ? 1.990 -4.873 -10.659 1.00 89.06 120 VAL A CA 1
ATOM 928 C C . VAL A 1 120 ? 1.468 -5.477 -11.964 1.00 89.06 120 VAL A C 1
ATOM 930 O O . VAL A 1 120 ? 0.261 -5.476 -12.191 1.00 89.06 120 VAL A O 1
ATOM 933 N N . ILE A 1 121 ? 2.348 -6.013 -12.815 1.00 87.62 121 ILE A N 1
ATOM 934 C CA . ILE A 1 121 ? 1.941 -6.651 -14.077 1.00 87.62 121 ILE A CA 1
ATOM 935 C C . ILE A 1 121 ? 1.032 -7.856 -13.812 1.00 87.62 121 ILE A C 1
ATOM 937 O O . ILE A 1 121 ? 0.025 -8.019 -14.498 1.00 87.62 121 ILE A O 1
ATOM 941 N N . ILE A 1 122 ? 1.365 -8.671 -12.807 1.00 86.38 122 ILE A N 1
ATOM 942 C CA . ILE A 1 122 ? 0.559 -9.834 -12.419 1.00 86.38 122 ILE A CA 1
ATOM 943 C C . ILE A 1 122 ? -0.825 -9.392 -11.923 1.00 86.38 122 ILE A C 1
ATOM 945 O O . ILE A 1 122 ? -1.828 -9.956 -12.343 1.00 86.38 122 ILE A O 1
ATOM 949 N N . LEU A 1 123 ? -0.904 -8.355 -11.086 1.00 81.44 123 LEU A N 1
ATOM 950 C CA . LEU A 1 123 ? -2.172 -7.881 -10.516 1.00 81.44 123 LEU A CA 1
ATOM 951 C C . LEU A 1 123 ? -3.091 -7.211 -11.551 1.00 81.44 123 LEU A C 1
ATOM 953 O O . LEU A 1 123 ? -4.310 -7.360 -11.484 1.00 81.44 123 LEU A O 1
ATOM 957 N N . LYS A 1 124 ? -2.527 -6.527 -12.555 1.00 67.38 124 LYS A N 1
ATOM 958 C CA . LYS A 1 124 ? -3.301 -5.890 -13.640 1.00 67.38 124 LYS A CA 1
ATOM 959 C C . LYS A 1 124 ? -4.114 -6.863 -14.488 1.00 67.38 124 LYS A C 1
ATOM 961 O O . LYS A 1 124 ? -5.044 -6.444 -15.167 1.00 67.38 124 LYS A O 1
ATOM 966 N N . ALA A 1 125 ? -3.795 -8.153 -14.443 1.00 58.47 125 ALA A N 1
ATOM 967 C CA . ALA A 1 125 ? -4.580 -9.186 -15.101 1.00 58.47 125 ALA A CA 1
ATOM 968 C C . ALA A 1 125 ? -5.995 -9.383 -14.515 1.00 58.47 125 ALA A C 1
ATOM 970 O O . ALA A 1 125 ? -6.775 -10.087 -15.156 1.00 58.47 125 ALA A O 1
ATOM 971 N N . GLY A 1 126 ? -6.304 -8.814 -13.338 1.00 53.91 126 GLY A N 1
ATOM 972 C CA . GLY A 1 126 ? -7.559 -9.039 -12.605 1.00 53.91 126 GLY A CA 1
ATOM 973 C C . GLY A 1 126 ? -8.536 -7.855 -12.554 1.00 53.91 126 GLY A C 1
ATOM 974 O O . GLY A 1 126 ? -9.729 -8.082 -12.683 1.00 53.91 126 GLY A O 1
ATOM 975 N N . GLN A 1 127 ? -8.071 -6.610 -12.391 1.00 54.59 127 GLN A N 1
ATOM 976 C CA . GLN A 1 127 ? -8.842 -5.349 -12.470 1.00 54.59 127 GLN A CA 1
ATOM 977 C C . GLN A 1 127 ? -7.883 -4.167 -12.206 1.00 54.59 127 GLN A C 1
ATOM 979 O O . GLN A 1 127 ? -6.909 -4.316 -11.466 1.00 54.59 127 GLN A O 1
ATOM 984 N N . GLU A 1 128 ? -8.123 -2.986 -12.790 1.00 56.16 128 GLU A N 1
ATOM 985 C CA . GLU A 1 128 ? -7.312 -1.789 -12.506 1.00 56.16 128 GLU A CA 1
ATOM 986 C C . GLU A 1 128 ? -7.756 -1.123 -11.193 1.00 56.16 128 GLU A C 1
ATOM 988 O O . GLU A 1 128 ? -8.685 -0.322 -11.171 1.00 56.16 128 GLU A O 1
ATOM 993 N N . ALA A 1 129 ? -7.081 -1.442 -10.086 1.00 64.38 129 ALA A N 1
ATOM 994 C CA . ALA A 1 129 ? -7.218 -0.694 -8.836 1.00 64.38 129 ALA A CA 1
ATOM 995 C C . ALA A 1 129 ? -6.377 0.598 -8.881 1.00 64.38 129 ALA A C 1
ATOM 997 O O . ALA A 1 129 ? -5.230 0.579 -9.336 1.00 64.38 129 ALA A O 1
ATOM 998 N N . THR A 1 130 ? -6.911 1.707 -8.359 1.00 73.62 130 THR A N 1
ATOM 999 C CA . THR A 1 130 ? -6.227 3.016 -8.239 1.00 73.62 130 THR A CA 1
ATOM 1000 C C . THR A 1 130 ? -4.833 2.889 -7.614 1.00 73.62 130 THR A C 1
ATOM 1002 O O . THR A 1 130 ? -3.856 3.404 -8.157 1.00 73.62 130 THR A O 1
ATOM 1005 N N . VAL A 1 131 ? -4.717 2.074 -6.562 1.00 79.56 131 VAL A N 1
ATOM 1006 C CA . VAL A 1 131 ? -3.460 1.765 -5.856 1.00 79.56 131 VAL A CA 1
ATOM 1007 C C . VAL A 1 131 ? -2.396 1.159 -6.780 1.00 79.56 131 VAL A C 1
ATOM 1009 O O . VAL A 1 131 ? -1.208 1.461 -6.656 1.00 79.56 131 VAL A O 1
ATOM 1012 N N . VAL A 1 132 ? -2.790 0.315 -7.741 1.00 84.38 132 VAL A N 1
ATOM 1013 C CA . VAL A 1 132 ? -1.855 -0.312 -8.691 1.00 84.38 132 VAL A CA 1
ATOM 1014 C C . VAL A 1 132 ? -1.302 0.734 -9.660 1.00 84.38 132 VAL A C 1
ATOM 1016 O O . VAL A 1 132 ? -0.110 0.704 -9.976 1.00 84.38 132 VAL A O 1
ATOM 1019 N N . SER A 1 133 ? -2.132 1.679 -10.101 1.00 83.62 133 SER A N 1
ATOM 1020 C CA . SER A 1 133 ? -1.710 2.792 -10.959 1.00 83.62 133 SER A CA 1
ATOM 1021 C C . SER A 1 133 ? -0.754 3.738 -10.230 1.00 83.62 133 SER A C 1
ATOM 1023 O O . SER A 1 133 ? 0.311 4.048 -10.762 1.00 83.62 133 SER A O 1
ATOM 1025 N N . GLU A 1 134 ? -1.056 4.118 -8.987 1.00 86.38 134 GLU A N 1
ATOM 1026 C CA . GLU A 1 134 ? -0.156 4.943 -8.166 1.00 86.38 134 GLU A CA 1
ATOM 1027 C C . GLU A 1 134 ? 1.179 4.243 -7.893 1.00 86.38 134 GLU A C 1
ATOM 1029 O O . GLU A 1 134 ? 2.246 4.823 -8.103 1.00 86.38 134 GLU A O 1
ATOM 1034 N N . THR A 1 135 ? 1.139 2.957 -7.527 1.00 90.44 135 THR A N 1
ATOM 1035 C CA . THR A 1 135 ? 2.347 2.140 -7.321 1.00 90.44 135 THR A CA 1
ATOM 1036 C C . THR A 1 135 ? 3.184 2.057 -8.600 1.00 90.44 135 THR A C 1
ATOM 1038 O O . THR A 1 135 ? 4.414 2.146 -8.548 1.00 90.44 135 THR A O 1
ATOM 1041 N N . THR A 1 136 ? 2.533 1.915 -9.762 1.00 91.00 136 THR A N 1
ATOM 1042 C CA . THR A 1 136 ? 3.209 1.911 -11.068 1.00 91.00 136 THR A CA 1
ATOM 1043 C C . THR A 1 136 ? 3.924 3.237 -11.296 1.00 91.00 136 THR A C 1
ATOM 1045 O O . THR A 1 136 ? 5.116 3.247 -11.599 1.00 91.00 136 THR A O 1
ATOM 1048 N N . PHE A 1 137 ? 3.220 4.355 -11.121 1.00 88.94 137 PHE A N 1
ATOM 1049 C CA . PHE A 1 137 ? 3.777 5.688 -11.319 1.00 88.94 137 PHE A CA 1
ATOM 1050 C C . PHE A 1 137 ? 4.967 5.963 -10.395 1.00 88.94 137 PHE A C 1
ATOM 1052 O O . PHE A 1 137 ? 6.014 6.424 -10.858 1.00 88.94 137 PHE A O 1
ATOM 1059 N N . PHE A 1 138 ? 4.841 5.610 -9.113 1.00 90.75 138 PHE A N 1
ATOM 1060 C CA . PHE A 1 138 ? 5.919 5.729 -8.137 1.00 90.75 138 PHE A CA 1
ATOM 1061 C C . PHE A 1 138 ? 7.161 4.939 -8.573 1.00 90.75 138 PHE A C 1
ATOM 1063 O O . PHE A 1 138 ? 8.259 5.491 -8.644 1.00 90.75 138 PHE A O 1
ATOM 1070 N N . CYS A 1 139 ? 6.990 3.671 -8.960 1.00 93.31 139 CYS A N 1
ATOM 1071 C CA . CYS A 1 139 ? 8.096 2.822 -9.402 1.00 93.31 139 CYS A CA 1
ATOM 1072 C C . CYS A 1 139 ? 8.766 3.332 -10.687 1.00 93.31 139 CYS A C 1
ATOM 1074 O O . CYS A 1 139 ? 9.991 3.288 -10.793 1.00 93.31 139 CYS A O 1
ATOM 1076 N N . LEU A 1 140 ? 7.994 3.833 -11.659 1.00 92.06 140 LEU A N 1
ATOM 1077 C CA . LEU A 1 140 ? 8.545 4.421 -12.886 1.00 92.06 140 LEU A CA 1
ATOM 1078 C C . LEU A 1 140 ? 9.330 5.704 -12.592 1.00 92.06 140 LEU A C 1
ATOM 1080 O O . LEU A 1 140 ? 10.417 5.900 -13.132 1.00 92.06 140 LEU A O 1
ATOM 1084 N N . THR A 1 141 ? 8.813 6.550 -11.701 1.00 88.19 141 THR A N 1
ATOM 1085 C CA . THR A 1 141 ? 9.492 7.778 -11.268 1.00 88.19 141 THR A CA 1
ATOM 1086 C C . THR A 1 141 ? 10.815 7.447 -10.585 1.00 88.19 141 THR A C 1
ATOM 1088 O O . THR A 1 141 ? 11.860 7.985 -10.952 1.00 88.19 141 THR A O 1
ATOM 1091 N N . LEU A 1 142 ? 10.794 6.494 -9.653 1.00 90.75 142 LEU A N 1
ATOM 1092 C CA . LEU A 1 142 ? 11.981 6.046 -8.938 1.00 90.75 142 LEU A CA 1
ATOM 1093 C C . LEU A 1 142 ? 13.021 5.426 -9.880 1.00 90.75 142 LEU A C 1
ATOM 1095 O O . LEU A 1 142 ? 14.210 5.717 -9.772 1.00 90.75 142 LEU A O 1
ATOM 1099 N N . LEU A 1 143 ? 12.582 4.638 -10.866 1.00 90.81 143 LEU A N 1
ATOM 1100 C CA . LEU A 1 143 ? 13.465 4.101 -11.900 1.00 90.81 143 LEU A CA 1
ATOM 1101 C C . LEU A 1 143 ? 14.114 5.214 -12.734 1.00 90.81 143 LEU A C 1
ATOM 1103 O O . LEU A 1 143 ? 15.307 5.141 -13.023 1.00 90.81 143 LEU A O 1
ATOM 1107 N N . GLY A 1 144 ? 13.361 6.261 -13.080 1.00 86.44 144 GLY A N 1
ATOM 1108 C CA . GLY A 1 144 ? 13.883 7.438 -13.778 1.00 86.44 144 GLY A CA 1
ATOM 1109 C C . GLY A 1 144 ? 14.998 8.156 -13.013 1.00 86.44 144 GLY A C 1
ATOM 1110 O O . GLY A 1 144 ? 15.954 8.618 -13.632 1.00 86.44 144 GLY A O 1
ATOM 1111 N N . LEU A 1 145 ? 14.919 8.184 -11.680 1.00 86.31 145 LEU A N 1
ATOM 1112 C CA . LEU A 1 145 ? 15.966 8.732 -10.807 1.00 86.31 145 LEU A CA 1
ATOM 1113 C C . LEU A 1 145 ? 17.178 7.802 -10.670 1.00 86.31 145 LEU A C 1
ATOM 1115 O O . LEU A 1 145 ? 18.295 8.270 -10.454 1.00 86.31 145 LEU A O 1
ATOM 1119 N N . LEU A 1 146 ? 16.973 6.490 -10.800 1.00 87.94 146 LEU A N 1
ATOM 1120 C CA . LEU A 1 146 ? 18.033 5.491 -10.679 1.00 87.94 146 LEU A CA 1
ATOM 1121 C C . LEU A 1 146 ? 18.869 5.353 -11.956 1.00 87.94 146 LEU A C 1
ATOM 1123 O O . LEU A 1 146 ? 20.074 5.154 -11.857 1.00 87.94 146 LEU A O 1
ATOM 1127 N N . ILE A 1 147 ? 18.280 5.483 -13.150 1.00 85.00 147 ILE A N 1
ATOM 1128 C CA . ILE A 1 147 ? 19.000 5.302 -14.430 1.00 85.00 147 ILE A CA 1
ATOM 1129 C C . ILE A 1 147 ? 20.286 6.153 -14.543 1.00 85.00 147 ILE A C 1
ATOM 1131 O O . ILE A 1 147 ? 21.294 5.616 -15.006 1.00 85.00 147 ILE A O 1
ATOM 1135 N N . PRO A 1 148 ? 20.313 7.437 -14.129 1.00 82.00 148 PRO A N 1
ATOM 1136 C CA . PRO A 1 148 ? 21.527 8.255 -14.173 1.00 82.00 148 PRO A CA 1
ATOM 1137 C C . PRO A 1 148 ? 22.606 7.862 -13.152 1.00 82.00 148 PRO A C 1
ATOM 1139 O O . PRO A 1 148 ? 23.698 8.424 -13.192 1.00 82.00 148 PRO A O 1
ATOM 1142 N N . ASN A 1 149 ? 22.322 6.956 -12.210 1.00 82.00 149 ASN A N 1
ATOM 1143 C CA . ASN A 1 149 ? 23.243 6.625 -11.130 1.00 82.00 149 ASN A CA 1
ATOM 1144 C C . ASN A 1 149 ? 24.433 5.790 -11.638 1.00 82.00 149 ASN A C 1
ATOM 1146 O O . ASN A 1 149 ? 24.282 4.657 -12.101 1.00 82.00 149 ASN A O 1
ATOM 1150 N N . GLU A 1 150 ? 25.638 6.342 -11.492 1.00 79.50 150 GLU A N 1
ATOM 1151 C CA . GLU A 1 150 ? 26.896 5.721 -11.917 1.00 79.50 150 GLU A CA 1
ATOM 1152 C C . GLU A 1 150 ? 27.174 4.369 -11.230 1.00 79.50 150 GLU A C 1
ATOM 1154 O O . GLU A 1 150 ? 27.747 3.471 -11.846 1.00 79.50 150 GLU A O 1
ATOM 1159 N N . GLU A 1 151 ? 26.704 4.161 -9.994 1.00 81.38 151 GLU A N 1
ATOM 1160 C CA . GLU A 1 151 ? 26.860 2.896 -9.257 1.00 81.38 151 GLU A CA 1
ATOM 1161 C C . GLU A 1 151 ? 26.189 1.707 -9.979 1.00 81.38 151 GLU A C 1
ATOM 1163 O O . GLU A 1 151 ? 26.684 0.567 -9.977 1.00 81.38 151 GLU A O 1
ATOM 1168 N N . LEU A 1 152 ? 25.077 1.980 -10.667 1.00 82.38 152 LEU A N 1
ATOM 1169 C CA . LEU A 1 152 ? 24.300 0.982 -11.402 1.00 82.38 152 LEU A CA 1
ATOM 1170 C C . LEU A 1 152 ? 24.912 0.615 -12.762 1.00 82.38 152 LEU A C 1
ATOM 1172 O O . LEU A 1 152 ? 24.470 -0.351 -13.386 1.00 82.38 152 LEU A O 1
ATOM 1176 N N . ARG A 1 153 ? 25.967 1.314 -13.205 1.00 79.00 153 ARG A N 1
ATOM 1177 C CA . ARG A 1 153 ? 26.683 1.014 -14.461 1.00 79.00 153 ARG A CA 1
ATOM 1178 C C . ARG A 1 153 ? 27.638 -0.172 -14.342 1.00 79.00 153 ARG A C 1
ATOM 1180 O O . ARG A 1 153 ? 28.176 -0.640 -15.343 1.00 79.00 153 ARG A O 1
ATOM 1187 N N . THR A 1 154 ? 27.825 -0.691 -13.130 1.00 82.12 154 THR A N 1
ATOM 1188 C CA . THR A 1 154 ? 28.586 -1.918 -12.884 1.00 82.12 154 THR A CA 1
ATOM 1189 C C . THR A 1 154 ? 27.951 -3.105 -13.618 1.00 82.12 154 THR A C 1
ATOM 1191 O O . THR A 1 154 ? 26.734 -3.275 -13.602 1.00 82.12 154 THR A O 1
ATOM 1194 N N . GLU A 1 155 ? 28.765 -3.997 -14.190 1.00 75.12 155 GLU A N 1
ATOM 1195 C CA . GLU A 1 155 ? 28.305 -5.146 -14.994 1.00 75.12 155 GLU A CA 1
ATOM 1196 C C . GLU A 1 155 ? 27.281 -6.048 -14.270 1.00 75.12 155 GLU A C 1
ATOM 1198 O O . GLU A 1 155 ? 26.375 -6.607 -14.890 1.00 75.12 155 GLU A O 1
ATOM 1203 N N . ARG A 1 156 ? 27.382 -6.155 -12.938 1.00 76.06 156 ARG A N 1
ATOM 1204 C CA . ARG A 1 156 ? 26.426 -6.886 -12.092 1.00 76.06 156 ARG A CA 1
ATOM 1205 C C . ARG A 1 156 ? 25.039 -6.233 -12.073 1.00 76.06 156 ARG A C 1
ATOM 1207 O O . ARG A 1 156 ? 24.043 -6.939 -12.193 1.00 76.06 156 ARG A O 1
ATOM 1214 N N . HIS A 1 157 ? 24.975 -4.911 -11.929 1.00 79.81 157 HIS A N 1
ATOM 1215 C CA . HIS A 1 157 ? 23.729 -4.141 -11.816 1.00 79.81 157 HIS A CA 1
ATOM 1216 C C . HIS A 1 157 ? 23.124 -3.815 -13.186 1.00 79.81 157 HIS A C 1
ATOM 1218 O O . HIS A 1 157 ? 21.908 -3.718 -13.322 1.00 79.81 157 HIS A O 1
ATOM 1224 N N . ARG A 1 158 ? 23.955 -3.787 -14.234 1.00 81.56 158 ARG A N 1
ATOM 1225 C CA . ARG A 1 158 ? 23.520 -3.676 -15.629 1.00 81.56 158 ARG A CA 1
ATOM 1226 C C . ARG A 1 158 ? 22.556 -4.794 -16.035 1.00 81.56 158 ARG A C 1
ATOM 1228 O O . ARG A 1 158 ? 21.622 -4.547 -16.790 1.00 81.56 158 ARG A O 1
ATOM 1235 N N . LYS A 1 159 ? 22.760 -6.018 -15.531 1.00 85.06 159 LYS A N 1
ATOM 1236 C CA . LYS A 1 159 ? 21.832 -7.139 -15.765 1.00 85.06 159 LYS A CA 1
ATOM 1237 C C . LYS A 1 159 ? 20.453 -6.869 -15.161 1.00 85.06 159 LYS A C 1
ATOM 1239 O O . LYS A 1 159 ? 19.465 -7.056 -15.856 1.00 85.06 159 LYS A O 1
ATOM 1244 N N . LEU A 1 160 ? 20.404 -6.341 -13.937 1.00 81.88 160 LEU A N 1
ATOM 1245 C CA . LEU A 1 160 ? 19.153 -5.968 -13.267 1.00 81.88 160 LEU A CA 1
ATOM 1246 C C . LEU A 1 160 ? 18.426 -4.833 -14.001 1.00 81.88 160 LEU A C 1
ATOM 1248 O O . LEU A 1 160 ? 17.219 -4.902 -14.191 1.00 81.88 160 LEU A O 1
ATOM 1252 N N . LEU A 1 161 ? 19.150 -3.821 -14.493 1.00 86.06 161 LEU A N 1
ATOM 1253 C CA . LEU A 1 161 ? 18.555 -2.796 -15.361 1.00 86.06 161 LEU A CA 1
ATOM 1254 C C . LEU A 1 161 ? 17.983 -3.413 -16.645 1.00 86.06 161 LEU A C 1
ATOM 1256 O O . LEU A 1 161 ? 16.892 -3.053 -17.075 1.00 86.06 161 LEU A O 1
ATOM 1260 N N . GLN A 1 162 ? 18.687 -4.375 -17.244 1.00 87.38 162 GLN A N 1
ATOM 1261 C CA . GLN A 1 162 ? 18.212 -5.063 -18.443 1.00 87.38 162 GLN A CA 1
ATOM 1262 C C . GLN A 1 162 ? 16.930 -5.876 -18.188 1.00 87.38 162 GLN A C 1
ATOM 1264 O O . GLN A 1 162 ? 16.092 -5.966 -19.085 1.00 87.38 162 GLN A O 1
ATOM 1269 N N . GLU A 1 163 ? 16.747 -6.425 -16.984 1.00 88.00 163 GLU A N 1
ATOM 1270 C CA . GLU A 1 163 ? 15.510 -7.106 -16.570 1.00 88.00 163 GLU A CA 1
ATOM 1271 C C . GLU A 1 163 ? 14.296 -6.159 -16.565 1.00 88.00 163 GLU A C 1
ATOM 1273 O O . GLU A 1 163 ? 13.181 -6.605 -16.828 1.00 88.00 163 GLU A O 1
ATOM 1278 N N . CYS A 1 164 ? 14.493 -4.843 -16.391 1.00 89.00 164 CYS A N 1
ATOM 1279 C CA . CYS A 1 164 ? 13.414 -3.855 -16.504 1.00 89.00 164 CYS A CA 1
ATOM 1280 C C . CYS A 1 164 ? 12.870 -3.713 -17.932 1.00 89.00 164 CYS A C 1
ATOM 1282 O O . CYS A 1 164 ? 11.710 -3.355 -18.113 1.00 89.00 164 CYS A O 1
ATOM 1284 N N . VAL A 1 165 ? 13.675 -3.965 -18.969 1.00 89.75 165 VAL A N 1
ATOM 1285 C CA . VAL A 1 165 ? 13.282 -3.719 -20.370 1.00 89.75 165 VAL A CA 1
ATOM 1286 C C . VAL A 1 165 ? 11.997 -4.463 -20.781 1.00 89.75 165 VAL A C 1
ATOM 1288 O O . VAL A 1 165 ? 11.094 -3.805 -21.306 1.00 89.75 165 VAL A O 1
ATOM 1291 N N . PRO A 1 166 ? 11.849 -5.787 -20.563 1.00 91.19 166 PRO A N 1
ATOM 1292 C CA . PRO A 1 166 ? 10.602 -6.492 -20.882 1.00 91.19 166 PRO A CA 1
ATOM 1293 C C . PRO A 1 166 ? 9.413 -6.053 -20.009 1.00 91.19 166 PRO A C 1
ATOM 1295 O O . PRO A 1 166 ? 8.282 -5.984 -20.498 1.00 91.19 166 PRO A O 1
ATOM 1298 N N . ILE A 1 167 ? 9.662 -5.707 -18.742 1.00 91.44 167 ILE A N 1
ATOM 1299 C CA . ILE A 1 167 ? 8.649 -5.217 -17.792 1.00 91.44 167 ILE A CA 1
ATOM 1300 C C . ILE A 1 167 ? 8.056 -3.898 -18.305 1.00 91.44 167 ILE A C 1
ATOM 1302 O O . ILE A 1 167 ? 6.841 -3.761 -18.458 1.00 91.44 167 ILE A O 1
ATOM 1306 N N . LEU A 1 168 ? 8.926 -2.948 -18.657 1.00 91.94 168 LEU A N 1
ATOM 1307 C CA . LEU A 1 168 ? 8.545 -1.648 -19.204 1.00 91.94 168 LEU A CA 1
ATOM 1308 C C . LEU A 1 168 ? 7.859 -1.772 -20.566 1.00 91.94 168 LEU A C 1
ATOM 1310 O O . LEU A 1 168 ? 6.903 -1.047 -20.820 1.00 91.94 168 LEU A O 1
ATOM 1314 N N . GLY A 1 169 ? 8.286 -2.715 -21.411 1.00 90.12 169 GLY A N 1
ATOM 1315 C CA . GLY A 1 169 ? 7.608 -2.999 -22.677 1.00 90.12 169 GLY A CA 1
ATOM 1316 C C . GLY A 1 169 ? 6.168 -3.477 -22.475 1.00 90.12 169 GLY A C 1
ATOM 1317 O O . GLY A 1 169 ? 5.257 -3.015 -23.160 1.00 90.12 169 GLY A O 1
ATOM 1318 N N . THR A 1 170 ? 5.943 -4.343 -21.484 1.00 90.44 170 THR A N 1
ATOM 1319 C CA . THR A 1 170 ? 4.600 -4.828 -21.132 1.00 90.44 170 THR A CA 1
ATOM 1320 C C . THR A 1 170 ? 3.723 -3.686 -20.618 1.00 90.44 170 THR A C 1
ATOM 1322 O O . THR A 1 170 ? 2.603 -3.503 -21.098 1.00 90.44 170 THR A O 1
ATOM 1325 N N . LEU A 1 171 ? 4.243 -2.861 -19.702 1.00 88.25 171 LEU A N 1
ATOM 1326 C CA . LEU A 1 171 ? 3.532 -1.694 -19.166 1.00 88.25 171 LEU A CA 1
ATOM 1327 C C . LEU A 1 171 ? 3.245 -0.641 -20.245 1.00 88.25 171 LEU A C 1
ATOM 1329 O O . LEU A 1 171 ? 2.127 -0.136 -20.333 1.00 88.25 171 LEU A O 1
ATOM 1333 N N . GLY A 1 172 ? 4.221 -0.357 -21.106 1.00 85.44 172 GLY A N 1
ATOM 1334 C CA . GLY A 1 172 ? 4.108 0.597 -22.207 1.00 85.44 172 GLY A CA 1
ATOM 1335 C C . GLY A 1 172 ? 3.087 0.196 -23.273 1.00 85.44 172 GLY A C 1
ATOM 1336 O O . GLY A 1 172 ? 2.559 1.070 -23.959 1.00 85.44 172 GLY A O 1
ATOM 1337 N N . ALA A 1 173 ? 2.790 -1.098 -23.414 1.00 85.56 173 ALA A N 1
ATOM 1338 C CA . ALA A 1 173 ? 1.793 -1.599 -24.357 1.00 85.56 173 ALA A CA 1
ATOM 1339 C C . ALA A 1 173 ? 0.374 -1.676 -23.765 1.00 85.56 173 ALA A C 1
ATOM 1341 O O . ALA A 1 173 ? -0.593 -1.470 -24.495 1.00 85.56 173 ALA A O 1
ATOM 1342 N N . SER A 1 174 ? 0.246 -1.973 -22.467 1.00 80.12 174 SER A N 1
ATOM 1343 C CA . SER A 1 174 ? -1.020 -2.434 -21.869 1.00 80.12 174 SER A CA 1
ATOM 1344 C C . SER A 1 174 ? -1.650 -1.509 -20.822 1.00 80.12 174 SER A C 1
ATOM 1346 O O . SER A 1 174 ? -2.787 -1.749 -20.434 1.00 80.12 174 SER A O 1
ATOM 1348 N N . HIS A 1 175 ? -0.966 -0.458 -20.355 1.00 81.75 175 HIS A N 1
ATOM 1349 C CA . HIS A 1 175 ? -1.520 0.423 -19.319 1.00 81.75 175 HIS A CA 1
ATOM 1350 C C . HIS A 1 175 ? -2.616 1.365 -19.856 1.00 81.75 175 HIS A C 1
ATOM 1352 O O . HIS A 1 175 ? -2.442 1.972 -20.912 1.00 81.75 175 HIS A O 1
ATOM 1358 N N . SER A 1 176 ? -3.704 1.549 -19.097 1.00 80.94 176 SER A N 1
ATOM 1359 C CA . SER A 1 176 ? -4.773 2.522 -19.386 1.00 80.94 176 SER A CA 1
ATOM 1360 C C . SER A 1 176 ? -4.307 3.978 -19.535 1.00 80.94 176 SER A C 1
ATOM 1362 O O . SER A 1 176 ? -4.668 4.640 -20.508 1.00 80.94 176 SER A O 1
ATOM 1364 N N . SER A 1 177 ? -3.480 4.484 -18.612 1.00 82.50 177 SER A N 1
ATOM 1365 C CA . SER A 1 177 ? -2.947 5.853 -18.664 1.00 82.50 177 SER A CA 1
ATOM 1366 C C . SER A 1 177 ? -1.932 6.030 -19.798 1.00 82.50 177 SER A C 1
ATOM 1368 O O . SER A 1 177 ? -0.945 5.298 -19.923 1.00 82.50 177 SER A O 1
ATOM 1370 N N . VAL A 1 178 ? -2.161 7.056 -20.620 1.00 80.50 178 VAL A N 1
ATOM 1371 C CA . VAL A 1 178 ? -1.264 7.458 -21.713 1.00 80.50 178 VAL A CA 1
ATOM 1372 C C . VAL A 1 178 ? 0.065 7.972 -21.155 1.00 80.50 178 VAL A C 1
ATOM 1374 O O . VAL A 1 178 ? 1.125 7.659 -21.694 1.00 80.50 178 VAL A O 1
ATOM 1377 N N . GLU A 1 179 ? 0.020 8.705 -20.047 1.00 80.75 179 GLU A N 1
ATOM 1378 C CA . GLU A 1 179 ? 1.174 9.265 -19.348 1.00 80.75 179 GLU A CA 1
ATOM 1379 C C . GLU A 1 179 ? 2.102 8.152 -18.857 1.00 80.75 179 GLU A C 1
ATOM 1381 O O . GLU A 1 179 ? 3.302 8.171 -19.139 1.00 80.75 179 GLU A O 1
ATOM 1386 N N . MET A 1 180 ? 1.542 7.136 -18.193 1.00 84.94 180 MET A N 1
ATOM 1387 C CA . MET A 1 180 ? 2.320 6.007 -17.680 1.00 84.94 180 MET A CA 1
ATOM 1388 C C . MET A 1 180 ? 2.882 5.137 -18.811 1.00 84.94 180 MET A C 1
ATOM 1390 O O . MET A 1 180 ? 4.021 4.677 -18.710 1.00 84.94 180 MET A O 1
ATOM 1394 N N . ARG A 1 181 ? 2.143 4.959 -19.920 1.00 88.00 181 ARG A N 1
ATOM 1395 C CA . ARG A 1 181 ? 2.674 4.278 -21.117 1.00 88.00 181 ARG A CA 1
ATOM 1396 C C . ARG A 1 181 ? 3.864 5.018 -21.713 1.00 88.00 181 ARG A C 1
ATOM 1398 O O . ARG A 1 181 ? 4.891 4.396 -21.982 1.00 88.00 181 ARG A O 1
ATOM 1405 N N . ASN A 1 182 ? 3.741 6.332 -21.889 1.00 83.62 182 ASN A N 1
ATOM 1406 C CA . ASN A 1 182 ? 4.809 7.162 -22.438 1.00 83.62 182 ASN A CA 1
ATOM 1407 C C . ASN A 1 182 ? 6.050 7.132 -21.540 1.00 83.62 182 ASN A C 1
ATOM 1409 O O . ASN A 1 182 ? 7.157 6.930 -22.039 1.00 83.62 182 ASN A O 1
ATOM 1413 N N . LEU A 1 183 ? 5.873 7.267 -20.223 1.00 87.31 183 LEU A N 1
ATOM 1414 C CA . LEU A 1 183 ? 6.974 7.206 -19.264 1.00 87.31 183 LEU A CA 1
ATOM 1415 C C . LEU A 1 183 ? 7.676 5.839 -19.296 1.00 87.31 183 LEU A C 1
ATOM 1417 O O . LEU A 1 183 ? 8.901 5.780 -19.389 1.00 87.31 183 LEU A O 1
ATOM 1421 N N . ALA A 1 184 ? 6.921 4.736 -19.301 1.00 90.06 184 ALA A N 1
ATOM 1422 C CA . ALA A 1 184 ? 7.493 3.392 -19.383 1.00 90.06 184 ALA A CA 1
ATOM 1423 C C . ALA A 1 184 ? 8.305 3.179 -20.674 1.00 90.06 184 ALA A C 1
ATOM 1425 O O . ALA A 1 184 ? 9.425 2.671 -20.616 1.00 90.06 184 ALA A O 1
ATOM 1426 N N . GLN A 1 185 ? 7.789 3.619 -21.827 1.00 87.81 185 GLN A N 1
ATOM 1427 C CA . GLN A 1 185 ? 8.490 3.526 -23.115 1.00 87.81 185 GLN A CA 1
ATOM 1428 C C . GLN A 1 185 ? 9.767 4.379 -23.146 1.00 87.81 185 GLN A C 1
ATOM 1430 O O . GLN A 1 185 ? 10.801 3.928 -23.641 1.00 87.81 185 GLN A O 1
ATOM 1435 N N . GLN A 1 186 ? 9.734 5.593 -22.586 1.00 86.25 186 GLN A N 1
ATOM 1436 C CA . GLN A 1 186 ? 10.918 6.455 -22.497 1.00 86.25 186 GLN A CA 1
ATOM 1437 C C . GLN A 1 186 ? 12.021 5.815 -21.647 1.00 86.25 186 GLN A C 1
ATOM 1439 O O . GLN A 1 186 ? 13.176 5.756 -22.074 1.00 86.25 186 GLN A O 1
ATOM 1444 N N . LEU A 1 187 ? 11.664 5.279 -20.476 1.00 89.75 187 LEU A N 1
ATOM 1445 C CA . LEU A 1 187 ? 12.605 4.584 -19.595 1.00 89.75 187 LEU A CA 1
ATOM 1446 C C . LEU A 1 187 ? 13.150 3.308 -20.249 1.00 89.75 187 LEU A C 1
ATOM 1448 O O . LEU A 1 187 ? 14.337 3.008 -20.126 1.00 89.75 187 LEU A O 1
ATOM 1452 N N . GLN A 1 188 ? 12.318 2.590 -21.008 1.00 90.06 188 GLN A N 1
ATOM 1453 C CA . GLN A 1 188 ? 12.734 1.405 -21.756 1.00 90.06 188 GLN A CA 1
ATOM 1454 C C . GLN A 1 188 ? 13.828 1.746 -22.775 1.00 90.06 188 GLN A C 1
ATOM 1456 O O . GLN A 1 188 ? 14.841 1.048 -22.844 1.00 90.06 188 GLN A O 1
ATOM 1461 N N . VAL A 1 189 ? 13.648 2.830 -23.539 1.00 84.25 189 VAL A N 1
ATOM 1462 C CA . VAL A 1 189 ? 14.647 3.314 -24.503 1.00 84.25 189 VAL A CA 1
ATOM 1463 C C . VAL A 1 189 ? 15.918 3.765 -23.787 1.00 84.25 189 VAL A C 1
ATOM 1465 O O . VAL A 1 189 ? 17.013 3.385 -24.207 1.00 84.25 189 VAL A O 1
ATOM 1468 N N . ALA A 1 190 ? 15.796 4.515 -22.689 1.00 83.88 190 ALA A N 1
ATOM 1469 C CA . ALA A 1 190 ? 16.941 4.993 -21.912 1.00 83.88 190 ALA A CA 1
ATOM 1470 C C . ALA A 1 190 ? 17.817 3.836 -21.392 1.00 83.88 190 ALA A C 1
ATOM 1472 O O . ALA A 1 190 ? 19.043 3.875 -21.512 1.00 83.88 190 ALA A O 1
ATOM 1473 N N . ILE A 1 191 ? 17.197 2.765 -20.888 1.00 85.00 191 ILE A N 1
ATOM 1474 C CA . ILE A 1 191 ? 17.905 1.570 -20.411 1.00 85.00 191 ILE A CA 1
ATOM 1475 C C . ILE A 1 191 ? 18.509 0.777 -21.576 1.00 85.00 191 ILE A C 1
ATOM 1477 O O . ILE A 1 191 ? 19.695 0.442 -21.544 1.00 85.00 191 ILE A O 1
ATOM 1481 N N . ALA A 1 192 ? 17.724 0.498 -22.624 1.00 80.50 192 ALA A N 1
ATOM 1482 C CA . ALA A 1 192 ? 18.164 -0.302 -23.772 1.00 80.50 192 ALA A CA 1
ATOM 1483 C C . ALA A 1 192 ? 19.357 0.321 -24.513 1.00 80.50 192 ALA A C 1
ATOM 1485 O O . ALA A 1 192 ? 20.156 -0.380 -25.132 1.00 80.50 192 ALA A O 1
ATOM 1486 N N . THR A 1 193 ? 19.499 1.640 -24.421 1.00 77.06 193 THR A N 1
ATOM 1487 C CA . THR A 1 193 ? 20.581 2.405 -25.042 1.00 77.06 193 THR A CA 1
ATOM 1488 C C . THR A 1 193 ? 21.726 2.727 -24.075 1.00 77.06 193 THR A C 1
ATOM 1490 O O . THR A 1 193 ? 22.578 3.549 -24.398 1.00 77.06 193 THR A O 1
ATOM 1493 N N . GLN A 1 194 ? 21.783 2.067 -22.908 1.00 60.62 194 GLN A N 1
ATOM 1494 C CA . GLN A 1 194 ? 22.799 2.229 -21.850 1.00 60.62 194 GLN A CA 1
ATOM 1495 C C . GLN A 1 194 ? 22.955 3.659 -21.300 1.00 60.62 194 GLN A C 1
ATOM 1497 O O . GLN A 1 194 ? 24.029 4.040 -20.820 1.00 60.62 194 GLN A O 1
ATOM 1502 N N . GLY A 1 195 ? 21.909 4.484 -21.408 1.00 54.69 195 GLY A N 1
ATOM 1503 C CA . GLY A 1 195 ? 22.006 5.926 -21.173 1.00 54.69 195 GLY A CA 1
ATOM 1504 C C . GLY A 1 195 ? 22.963 6.644 -22.141 1.00 54.69 195 GLY A C 1
ATOM 1505 O O . GLY A 1 195 ? 23.361 7.772 -21.869 1.00 54.69 195 GLY A O 1
ATOM 1506 N N . VAL A 1 196 ? 23.372 5.987 -23.237 1.00 39.22 196 VAL A N 1
ATOM 1507 C CA . VAL A 1 196 ? 24.242 6.515 -24.303 1.00 39.22 196 VAL A CA 1
ATOM 1508 C C . VAL A 1 196 ? 23.421 7.028 -25.489 1.00 39.22 196 VAL A C 1
ATOM 1510 O O . VAL A 1 196 ? 23.873 7.947 -26.170 1.00 39.22 196 VAL A O 1
ATOM 1513 N N . ALA A 1 197 ? 22.192 6.541 -25.710 1.00 35.75 197 ALA A N 1
ATOM 1514 C CA . ALA A 1 197 ? 21.232 7.349 -26.454 1.00 35.75 197 ALA A CA 1
ATOM 1515 C C . ALA A 1 197 ? 20.556 8.294 -25.465 1.00 35.75 197 ALA A C 1
ATOM 1517 O O . ALA A 1 197 ? 19.727 7.894 -24.648 1.00 35.75 197 ALA A O 1
ATOM 1518 N N . GLY A 1 198 ? 20.896 9.577 -25.564 1.00 39.16 198 GLY A N 1
ATOM 1519 C CA . GLY A 1 198 ? 19.937 10.591 -25.163 1.00 39.16 198 GLY A CA 1
ATOM 1520 C C . GLY A 1 198 ? 18.590 10.308 -25.840 1.00 39.16 198 GLY A C 1
ATOM 1521 O O . GLY A 1 198 ? 18.544 9.736 -26.937 1.00 39.16 198 GLY A O 1
ATOM 1522 N N . LEU A 1 199 ? 17.501 10.742 -25.196 1.00 38.75 199 LEU A N 1
ATOM 1523 C CA . LEU A 1 199 ? 16.263 11.099 -25.899 1.00 38.75 199 LEU A CA 1
ATOM 1524 C C . LEU A 1 199 ? 16.623 11.676 -27.278 1.00 38.75 199 LEU A C 1
ATOM 1526 O O . LEU A 1 199 ? 17.570 12.462 -27.361 1.00 38.75 199 LEU A O 1
ATOM 1530 N N . PRO A 1 200 ? 15.943 11.219 -28.340 1.00 33.41 200 PRO A N 1
ATOM 1531 C CA . PRO A 1 200 ? 16.505 11.028 -29.671 1.00 33.41 200 PRO A CA 1
ATOM 1532 C C . PRO A 1 200 ? 17.406 12.190 -30.089 1.00 33.41 200 PRO A C 1
ATOM 1534 O O . PRO A 1 200 ? 16.937 13.260 -30.467 1.00 33.41 200 PRO A O 1
ATOM 1537 N N . ALA A 1 201 ? 18.717 11.951 -30.041 1.00 38.16 201 ALA A N 1
ATOM 1538 C CA . ALA A 1 201 ? 19.649 12.711 -30.846 1.00 38.16 201 ALA A CA 1
ATOM 1539 C C . ALA A 1 201 ? 19.460 12.248 -32.292 1.00 38.16 201 ALA A C 1
ATOM 1541 O O . ALA A 1 201 ? 19.621 11.071 -32.627 1.00 38.16 201 ALA A O 1
ATOM 1542 N N . 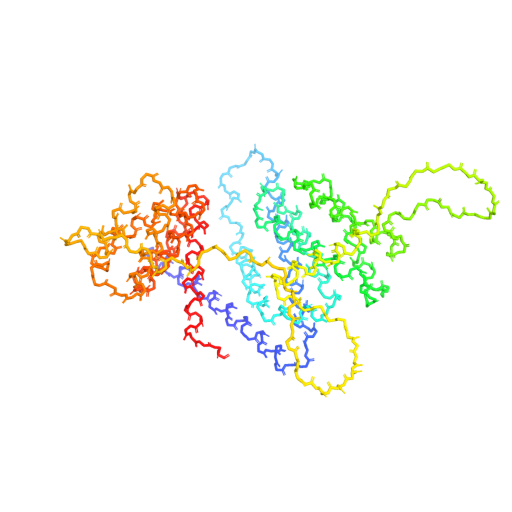ASP A 1 202 ? 19.043 13.200 -33.113 1.00 33.00 202 ASP A N 1
ATOM 1543 C CA . ASP A 1 202 ? 18.766 13.041 -34.525 1.00 33.00 202 ASP A CA 1
ATOM 1544 C C . ASP A 1 202 ? 19.979 12.483 -35.290 1.00 33.00 202 ASP A C 1
ATOM 1546 O O . ASP A 1 202 ? 21.143 12.614 -34.898 1.00 33.00 202 ASP A O 1
ATOM 1550 N N . LYS A 1 203 ? 19.696 11.825 -36.410 1.00 32.16 203 LYS A N 1
ATOM 1551 C CA . LYS A 1 203 ? 20.692 11.140 -37.235 1.00 32.16 203 LYS A CA 1
ATOM 1552 C C . LYS A 1 203 ? 21.800 12.094 -37.689 1.00 32.16 203 LYS A C 1
ATOM 1554 O O . LYS A 1 203 ? 21.536 12.961 -38.515 1.00 32.16 203 LYS A O 1
ATOM 1559 N N . ARG A 1 204 ? 23.055 11.793 -37.341 1.00 31.23 204 ARG A N 1
ATOM 1560 C CA . ARG A 1 204 ? 24.100 11.325 -38.283 1.00 31.23 204 ARG A CA 1
ATOM 1561 C C . ARG A 1 204 ? 25.489 11.407 -37.656 1.00 31.23 204 ARG A C 1
ATOM 1563 O O . ARG A 1 204 ? 25.961 12.478 -37.296 1.00 31.23 204 ARG A O 1
ATOM 1570 N N . GLY A 1 205 ? 26.224 10.300 -37.734 1.00 32.81 205 GLY A N 1
ATOM 1571 C CA . GLY A 1 205 ? 27.596 10.445 -38.194 1.00 32.81 205 GLY A CA 1
ATOM 1572 C C . GLY A 1 205 ? 27.544 10.941 -39.635 1.00 32.81 205 GLY A C 1
ATOM 1573 O O . GLY A 1 205 ? 26.762 10.414 -40.424 1.00 32.81 205 GLY A O 1
ATOM 1574 N N . GLN A 1 206 ? 28.358 11.929 -39.978 1.00 35.28 206 GLN A N 1
ATOM 1575 C CA . GLN A 1 206 ? 29.398 11.729 -40.985 1.00 35.28 206 GLN A CA 1
ATOM 1576 C C . GLN A 1 206 ? 30.161 13.020 -41.267 1.00 35.28 206 GLN A C 1
ATOM 1578 O O . GLN A 1 206 ? 29.700 14.131 -41.019 1.00 35.28 206 GLN A O 1
ATOM 1583 N N . CYS A 1 207 ? 31.359 12.789 -41.796 1.00 28.53 207 CYS A N 1
ATOM 1584 C CA . CYS A 1 207 ? 32.147 13.693 -42.620 1.00 28.53 207 CYS A CA 1
ATOM 1585 C C . CYS A 1 207 ? 31.305 14.641 -43.508 1.00 28.53 207 CYS A C 1
ATOM 1587 O O . CYS A 1 207 ? 30.139 14.380 -43.800 1.00 28.53 207 CYS A O 1
ATOM 1589 N N . PRO A 1 208 ? 31.917 15.750 -43.941 1.00 35.41 208 PRO A N 1
ATOM 1590 C CA . PRO A 1 208 ? 31.250 17.018 -44.171 1.00 35.41 208 PRO A CA 1
ATOM 1591 C C . PRO A 1 208 ? 30.444 17.077 -45.474 1.00 35.41 208 PRO A C 1
ATOM 1593 O O . PRO A 1 208 ? 30.705 16.345 -46.422 1.00 35.41 208 PRO A O 1
ATOM 1596 N N . GLN A 1 209 ? 29.585 18.103 -45.505 1.00 36.53 209 GLN A N 1
ATOM 1597 C CA . GLN A 1 209 ? 28.879 18.708 -46.644 1.00 36.53 209 GLN A CA 1
ATOM 1598 C C . GLN A 1 209 ? 27.488 18.139 -46.970 1.00 36.53 209 GLN A C 1
ATOM 1600 O O . GLN A 1 209 ? 27.338 17.069 -47.545 1.00 36.53 209 GLN A O 1
ATOM 1605 N N . CYS A 1 210 ? 26.446 18.912 -46.642 1.00 23.12 210 CYS A N 1
ATOM 1606 C CA . CYS A 1 210 ? 25.675 19.678 -47.631 1.00 23.12 210 CYS A CA 1
ATOM 1607 C C . CYS A 1 210 ? 24.599 20.532 -46.938 1.00 23.12 210 CYS A C 1
ATOM 1609 O O . CYS A 1 210 ? 24.010 20.162 -45.928 1.00 23.12 210 CYS A O 1
ATOM 1611 N N . SER A 1 211 ? 24.430 21.723 -47.486 1.00 30.19 211 SER A N 1
ATOM 1612 C CA . SER A 1 211 ? 23.803 22.921 -46.940 1.00 30.19 211 SER A CA 1
ATOM 1613 C C . SER A 1 211 ? 22.270 22.959 -47.057 1.00 30.19 211 SER A C 1
ATOM 1615 O O . SER A 1 211 ? 21.718 22.541 -48.069 1.00 30.19 211 SER A O 1
ATOM 1617 N N . SER A 1 212 ? 21.658 23.642 -46.078 1.00 31.02 212 SER A N 1
ATOM 1618 C CA . SER A 1 212 ? 20.489 24.544 -46.190 1.00 31.02 212 SER A CA 1
ATOM 1619 C C . SER A 1 212 ? 19.057 23.976 -46.186 1.00 31.02 212 SER A C 1
ATOM 1621 O O . SER A 1 212 ? 18.624 23.324 -47.128 1.00 31.02 212 SER A O 1
ATOM 1623 N N . GLY A 1 213 ? 18.275 24.401 -45.179 1.00 23.59 213 GLY A N 1
ATOM 1624 C CA . GLY A 1 213 ? 16.803 24.386 -45.178 1.00 23.59 213 GLY A CA 1
ATOM 1625 C C . GLY A 1 213 ? 16.194 24.392 -43.768 1.00 23.59 213 GLY A C 1
ATOM 1626 O O . GLY A 1 213 ? 16.081 23.349 -43.143 1.00 23.59 213 GLY A O 1
ATOM 1627 N N . SER A 1 214 ? 15.833 25.569 -43.257 1.00 32.12 214 SER A N 1
ATOM 1628 C CA . SER A 1 214 ? 15.312 25.830 -41.906 1.00 32.12 214 SER A CA 1
ATOM 1629 C C . SER A 1 214 ? 13.875 25.352 -41.652 1.00 32.12 214 SER A C 1
ATOM 1631 O O . SER A 1 214 ? 13.008 25.619 -42.479 1.00 32.12 214 SER A O 1
ATOM 1633 N N . SER A 1 215 ? 13.589 24.894 -40.428 1.00 24.80 215 SER A N 1
ATOM 1634 C CA . SER A 1 215 ? 12.484 25.427 -39.605 1.00 24.80 215 SER A CA 1
ATOM 1635 C C . SER A 1 215 ? 12.647 24.985 -38.145 1.00 24.80 215 SER A C 1
ATOM 1637 O O . SER A 1 215 ? 12.558 23.804 -37.824 1.00 24.80 215 SER A O 1
ATOM 1639 N N . SER A 1 216 ? 12.932 25.968 -37.294 1.00 33.97 216 SER A N 1
ATOM 1640 C CA . SER A 1 216 ? 13.135 25.889 -35.846 1.00 33.97 216 SER A CA 1
ATOM 1641 C C . SER A 1 216 ? 11.825 25.650 -35.092 1.00 33.97 216 SER A C 1
ATOM 1643 O O . SER A 1 2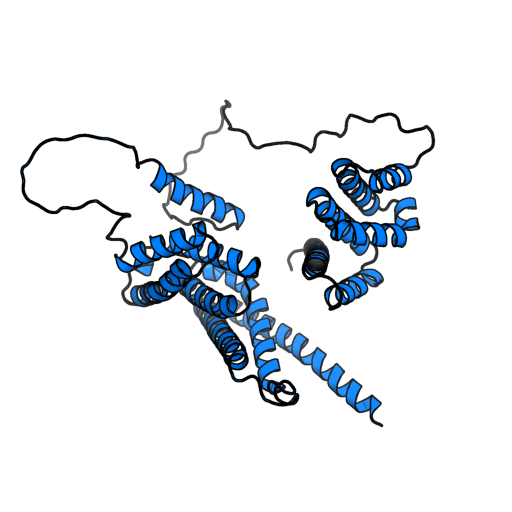16 ? 10.882 26.399 -35.332 1.00 33.97 216 SER A O 1
ATOM 1645 N N . VAL A 1 217 ? 11.799 24.707 -34.139 1.00 30.39 217 VAL A N 1
ATOM 1646 C CA . VAL A 1 217 ? 10.966 24.803 -32.924 1.00 30.39 217 VAL A CA 1
ATOM 1647 C C . VAL A 1 217 ? 11.724 24.210 -31.724 1.00 30.39 217 VAL A C 1
ATOM 1649 O O . VAL A 1 217 ? 12.297 23.127 -31.789 1.00 30.39 217 VAL A O 1
ATOM 1652 N N . ASN A 1 218 ? 11.735 25.001 -30.653 1.00 31.64 218 ASN A N 1
ATOM 1653 C CA . ASN A 1 218 ? 12.461 24.907 -29.384 1.00 31.64 218 ASN A CA 1
ATOM 1654 C C . ASN A 1 218 ? 12.210 23.610 -28.578 1.00 31.64 218 ASN A C 1
ATOM 1656 O O . ASN A 1 218 ? 11.061 23.307 -28.284 1.00 31.64 218 ASN A O 1
ATOM 1660 N N . SER A 1 219 ? 13.266 22.910 -28.134 1.00 37.88 219 SER A N 1
ATOM 1661 C CA . SER A 1 219 ? 13.174 21.710 -27.263 1.00 37.88 219 SER A CA 1
ATOM 1662 C C . SER A 1 219 ? 14.083 21.741 -26.018 1.00 37.88 219 SER A C 1
ATOM 1664 O O . SER A 1 219 ? 14.199 20.758 -25.287 1.00 37.88 219 SER A O 1
ATOM 1666 N N . SER A 1 220 ? 14.733 22.875 -25.723 1.00 34.28 220 SER A N 1
ATOM 1667 C CA . SER A 1 220 ? 15.652 23.003 -24.576 1.00 34.28 220 SER A CA 1
ATOM 1668 C C . SER A 1 220 ? 14.958 23.221 -23.223 1.00 34.28 220 SER A C 1
ATOM 1670 O O . SER A 1 220 ? 15.627 23.258 -22.192 1.00 34.28 220 SER A O 1
ATOM 1672 N N . THR A 1 221 ? 13.637 23.397 -23.203 1.00 35.19 221 THR A N 1
ATOM 1673 C CA . THR A 1 221 ? 12.838 23.639 -21.990 1.00 35.19 221 THR A CA 1
ATOM 1674 C C . THR A 1 221 ? 12.407 22.356 -21.276 1.00 35.19 221 THR A C 1
ATOM 1676 O O . THR A 1 221 ? 12.204 22.381 -20.063 1.00 35.19 221 THR A O 1
ATOM 1679 N N . ASP A 1 222 ? 12.372 21.215 -21.968 1.00 38.03 222 ASP A N 1
ATOM 1680 C CA . ASP A 1 222 ? 11.597 20.055 -21.499 1.00 38.03 222 ASP A CA 1
ATOM 1681 C C . ASP A 1 222 ? 12.436 19.029 -20.712 1.00 38.03 222 ASP A C 1
ATOM 1683 O O . ASP A 1 222 ? 11.940 18.376 -19.796 1.00 38.03 222 ASP A O 1
ATOM 1687 N N . ALA A 1 223 ? 13.750 18.948 -20.956 1.00 36.22 223 ALA A N 1
ATOM 1688 C CA . ALA A 1 223 ? 14.652 18.086 -20.177 1.00 36.22 223 ALA A CA 1
ATOM 1689 C C . ALA A 1 223 ? 14.852 18.588 -18.732 1.00 36.22 223 ALA A C 1
ATOM 1691 O O . ALA A 1 223 ? 14.956 17.797 -17.794 1.00 36.22 223 ALA A O 1
ATOM 1692 N N . ARG A 1 224 ? 14.851 19.914 -18.541 1.00 36.16 224 ARG A N 1
ATOM 1693 C CA . ARG A 1 224 ? 14.874 20.550 -17.214 1.00 36.16 224 ARG A CA 1
ATOM 1694 C C . ARG A 1 224 ? 13.506 20.463 -16.531 1.00 36.16 224 ARG A C 1
ATOM 1696 O O . ARG A 1 224 ? 13.453 20.357 -15.312 1.00 36.16 224 ARG A O 1
ATOM 1703 N N . ALA A 1 225 ? 12.424 20.452 -17.315 1.00 40.16 225 ALA A N 1
ATOM 1704 C CA . ALA A 1 225 ? 11.066 20.255 -16.821 1.00 40.16 225 ALA A CA 1
ATOM 1705 C C . ALA A 1 225 ? 10.832 18.830 -16.290 1.00 40.16 225 ALA A C 1
ATOM 1707 O O . ALA A 1 225 ? 10.153 18.686 -15.284 1.00 40.16 225 ALA A O 1
ATOM 1708 N N . ASN A 1 226 ? 11.445 17.799 -16.886 1.00 39.19 226 ASN A N 1
ATOM 1709 C CA . ASN A 1 226 ? 11.310 16.407 -16.431 1.00 39.19 226 ASN A CA 1
ATOM 1710 C C . ASN A 1 226 ? 12.138 16.081 -15.173 1.00 39.19 226 ASN A C 1
ATOM 1712 O O . ASN A 1 226 ? 11.659 15.338 -14.319 1.00 39.19 226 ASN A O 1
ATOM 1716 N N . LEU A 1 227 ? 13.327 16.683 -15.006 1.00 48.19 227 LEU A N 1
ATOM 1717 C CA . LEU A 1 227 ? 14.052 16.641 -13.724 1.00 48.19 227 LEU A CA 1
ATOM 1718 C C . LEU A 1 227 ? 13.257 17.377 -12.634 1.00 48.19 227 LEU A C 1
ATOM 1720 O O . LEU A 1 227 ? 13.072 16.848 -11.546 1.00 48.19 227 LEU A O 1
ATOM 1724 N N . ALA A 1 228 ? 12.697 18.546 -12.968 1.00 45.47 228 ALA A N 1
ATOM 1725 C CA . ALA A 1 228 ? 11.856 19.321 -12.059 1.00 45.47 228 ALA A CA 1
ATOM 1726 C C . ALA A 1 228 ? 10.527 18.620 -11.719 1.00 45.47 228 ALA A C 1
ATOM 1728 O O . ALA A 1 228 ? 9.994 18.824 -10.633 1.00 45.47 228 ALA A O 1
ATOM 1729 N N . LEU A 1 229 ? 9.976 17.800 -12.621 1.00 43.66 229 LEU A N 1
ATOM 1730 C CA . LEU A 1 229 ? 8.782 16.994 -12.370 1.00 43.66 229 LEU A CA 1
ATOM 1731 C C . LEU A 1 229 ? 9.107 15.859 -11.386 1.00 43.66 229 LEU A C 1
ATOM 1733 O O . LEU A 1 229 ? 8.407 15.702 -10.391 1.00 43.66 229 LEU A O 1
ATOM 1737 N N . GLY A 1 230 ? 10.218 15.145 -11.604 1.00 43.16 230 GLY A N 1
ATOM 1738 C CA . GLY A 1 230 ? 10.727 14.132 -10.674 1.00 43.16 23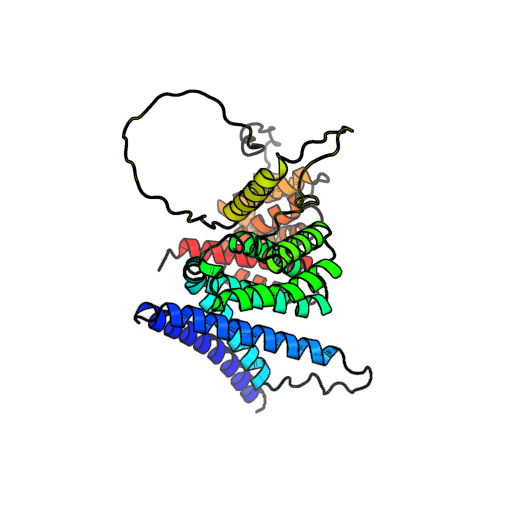0 GLY A CA 1
ATOM 1739 C C . GLY A 1 230 ? 11.077 14.700 -9.294 1.00 43.16 230 GLY A C 1
ATOM 1740 O O . GLY A 1 230 ? 10.712 14.105 -8.287 1.00 43.16 230 GLY A O 1
ATOM 1741 N N . GLU A 1 231 ? 11.699 15.882 -9.233 1.00 48.62 231 GLU A N 1
ATOM 1742 C CA . GLU A 1 231 ? 12.010 16.599 -7.985 1.00 48.62 231 GLU A CA 1
ATOM 1743 C C . GLU A 1 231 ? 10.744 17.080 -7.252 1.00 48.62 231 GLU A C 1
ATOM 1745 O O . GLU A 1 231 ? 10.657 16.956 -6.030 1.00 48.62 231 GLU A O 1
ATOM 1750 N N . LYS A 1 232 ? 9.726 17.572 -7.977 1.00 44.94 232 LYS A N 1
ATOM 1751 C CA . LYS A 1 232 ? 8.435 17.985 -7.395 1.00 44.94 232 LYS A CA 1
ATOM 1752 C C . LYS A 1 232 ? 7.649 16.816 -6.805 1.00 44.94 232 LYS A C 1
ATOM 1754 O O . LYS A 1 232 ? 7.069 16.968 -5.734 1.00 44.94 232 LYS A O 1
ATOM 1759 N N . TYR A 1 233 ? 7.635 15.662 -7.471 1.00 41.84 233 TYR A N 1
ATOM 1760 C CA . TYR A 1 233 ? 6.966 14.470 -6.945 1.00 41.84 233 TYR A CA 1
ATOM 1761 C C . TYR A 1 233 ? 7.777 13.804 -5.820 1.00 41.84 233 TYR A C 1
ATOM 1763 O O . TYR A 1 233 ? 7.187 13.404 -4.822 1.00 41.84 233 TYR A O 1
ATOM 1771 N N . ALA A 1 234 ? 9.114 13.762 -5.904 1.00 46.09 234 ALA A N 1
ATOM 1772 C CA . ALA A 1 234 ? 9.984 13.255 -4.833 1.00 46.09 234 ALA A CA 1
ATOM 1773 C C . ALA A 1 234 ? 9.847 14.056 -3.524 1.00 46.09 234 ALA A C 1
ATOM 1775 O O . ALA A 1 234 ? 9.846 13.467 -2.442 1.00 46.09 234 ALA A O 1
ATOM 1776 N N . ALA A 1 235 ? 9.650 15.378 -3.618 1.00 46.47 235 ALA A N 1
ATOM 1777 C CA . ALA A 1 235 ? 9.361 16.238 -2.471 1.00 46.47 235 ALA A CA 1
ATOM 1778 C C . ALA A 1 235 ? 8.026 15.895 -1.779 1.00 46.47 235 ALA A C 1
ATOM 1780 O O . ALA A 1 235 ? 7.939 15.990 -0.558 1.00 46.47 235 ALA A O 1
ATOM 1781 N N . GLY A 1 236 ? 7.016 15.438 -2.531 1.00 35.22 236 GLY A N 1
ATOM 1782 C CA . GLY A 1 236 ? 5.729 14.983 -1.987 1.00 35.22 236 GLY A CA 1
ATOM 1783 C C . GLY A 1 236 ? 5.805 13.680 -1.180 1.00 35.22 236 GLY A C 1
ATOM 1784 O O . GLY A 1 236 ? 4.933 13.433 -0.355 1.00 35.22 236 GLY A O 1
ATOM 1785 N N . TYR A 1 237 ? 6.865 12.884 -1.371 1.00 36.50 237 TYR A N 1
ATOM 1786 C CA . TYR A 1 237 ? 7.121 11.624 -0.653 1.00 36.50 237 TYR A CA 1
ATOM 1787 C C . TYR A 1 237 ? 8.343 11.689 0.287 1.00 36.50 237 TYR A C 1
ATOM 1789 O O . TYR A 1 237 ? 8.769 10.662 0.807 1.00 36.50 237 TYR A O 1
ATOM 1797 N N . GLY A 1 238 ? 8.934 12.872 0.503 1.00 32.78 238 GLY A N 1
ATOM 1798 C CA . GLY A 1 238 ? 10.058 13.059 1.434 1.00 32.78 238 GLY A CA 1
ATOM 1799 C C . GLY A 1 238 ? 11.410 12.480 0.982 1.00 32.78 238 GLY A C 1
ATOM 1800 O O . GLY A 1 238 ? 12.311 12.326 1.804 1.00 32.78 238 GLY A O 1
ATOM 1801 N N . ILE A 1 239 ? 11.591 12.169 -0.306 1.00 44.69 239 ILE A N 1
ATOM 1802 C CA . ILE A 1 239 ? 12.827 11.560 -0.827 1.00 44.69 239 ILE A CA 1
ATOM 1803 C C . ILE A 1 239 ? 13.881 12.654 -1.067 1.00 44.69 239 ILE A C 1
ATOM 1805 O O . ILE A 1 239 ? 13.744 13.473 -1.977 1.00 44.69 239 ILE A O 1
ATOM 1809 N N . GLN A 1 240 ? 14.957 12.672 -0.270 1.00 41.84 240 GLN A N 1
ATOM 1810 C CA . GLN A 1 240 ? 16.066 13.620 -0.443 1.00 41.84 240 GLN A CA 1
ATOM 1811 C C . GLN A 1 240 ? 17.019 13.166 -1.559 1.00 41.84 240 GLN A C 1
ATOM 1813 O O . GLN A 1 240 ? 17.582 12.074 -1.520 1.00 41.84 240 GLN A O 1
ATOM 1818 N N . THR A 1 241 ? 17.258 14.029 -2.547 1.00 35.78 241 THR A N 1
ATOM 1819 C CA . THR A 1 241 ? 18.242 13.798 -3.612 1.00 35.78 241 THR A CA 1
ATOM 1820 C C . THR A 1 241 ? 19.663 13.981 -3.072 1.00 35.78 241 THR A C 1
ATOM 1822 O O . THR A 1 241 ? 20.169 15.102 -2.981 1.00 35.78 241 THR A O 1
ATOM 1825 N N . THR A 1 242 ? 20.349 12.895 -2.719 1.00 34.03 242 THR A N 1
ATOM 1826 C CA . THR A 1 242 ? 21.763 12.944 -2.320 1.00 34.03 242 THR A CA 1
ATOM 1827 C C . THR A 1 242 ? 22.675 13.034 -3.543 1.00 34.03 242 THR A C 1
ATOM 1829 O O . THR A 1 242 ? 23.301 12.058 -3.950 1.00 34.03 242 THR A O 1
ATOM 1832 N N . THR A 1 243 ? 22.813 14.222 -4.130 1.00 34.03 243 THR A N 1
ATOM 1833 C CA . THR A 1 243 ? 24.004 14.534 -4.934 1.00 34.03 243 THR A CA 1
ATOM 1834 C C . THR A 1 243 ? 25.033 15.200 -4.031 1.00 34.03 243 THR A C 1
ATOM 1836 O O . THR A 1 243 ? 24.990 16.405 -3.784 1.00 34.03 243 THR A O 1
ATOM 1839 N N . ALA A 1 244 ? 25.957 14.400 -3.503 1.00 29.39 244 ALA A N 1
ATOM 1840 C CA . ALA A 1 244 ? 27.051 14.874 -2.670 1.00 29.39 244 ALA A CA 1
ATOM 1841 C C . ALA A 1 244 ? 28.015 15.782 -3.459 1.00 29.39 244 ALA A C 1
ATOM 1843 O O . ALA A 1 244 ? 28.673 15.333 -4.397 1.00 29.39 244 ALA A O 1
ATOM 1844 N N . LYS A 1 245 ? 28.182 17.034 -3.009 1.00 27.95 245 LYS A N 1
ATOM 1845 C CA . LYS A 1 245 ? 29.453 17.774 -3.085 1.00 27.95 245 LYS A CA 1
ATOM 1846 C C . LYS A 1 245 ? 29.675 18.578 -1.803 1.00 27.95 245 LYS A C 1
ATOM 1848 O O . LYS A 1 245 ? 28.834 19.359 -1.376 1.00 27.95 245 LYS A O 1
ATOM 1853 N N . VAL A 1 246 ? 30.842 18.350 -1.209 1.00 26.41 246 VAL A N 1
ATOM 1854 C CA . VAL A 1 246 ? 31.339 18.913 0.049 1.00 26.41 246 VAL A CA 1
ATOM 1855 C C . VAL A 1 246 ? 31.881 20.341 -0.136 1.00 26.41 246 VAL A C 1
ATOM 1857 O O . VAL A 1 246 ? 32.676 20.592 -1.035 1.00 26.41 246 VAL A O 1
ATOM 1860 N N . SER A 1 247 ? 31.513 21.198 0.829 1.00 27.39 247 SER A N 1
ATOM 1861 C CA . SER A 1 247 ? 32.185 22.404 1.357 1.00 27.39 247 SER A CA 1
ATOM 1862 C C . SER A 1 247 ? 32.258 23.689 0.513 1.00 27.39 247 SER A C 1
ATOM 1864 O O . SER A 1 247 ? 33.032 23.786 -0.435 1.00 27.39 247 SER A O 1
ATOM 1866 N N . ARG A 1 248 ? 31.617 24.761 1.011 1.00 25.11 248 ARG A N 1
ATOM 1867 C CA . ARG A 1 248 ? 32.348 25.840 1.710 1.00 25.11 248 ARG A CA 1
ATOM 1868 C C . ARG A 1 248 ? 31.417 26.712 2.555 1.00 25.11 248 ARG A C 1
ATOM 1870 O O . ARG A 1 248 ? 30.390 27.193 2.098 1.00 25.11 248 ARG A O 1
ATOM 1877 N N . GLN A 1 249 ? 31.827 26.900 3.798 1.00 31.02 249 GLN A N 1
ATOM 1878 C CA . GLN A 1 249 ? 31.233 27.771 4.798 1.00 31.02 249 GLN A CA 1
ATOM 1879 C C . GLN A 1 249 ? 31.610 29.228 4.515 1.00 31.02 249 GLN A C 1
ATOM 1881 O O . GLN A 1 249 ? 32.788 29.560 4.585 1.00 31.02 249 GLN A O 1
ATOM 1886 N N . GLU A 1 250 ? 30.626 30.096 4.282 1.00 23.27 250 GLU A N 1
ATOM 1887 C CA . GLU A 1 250 ? 30.753 31.533 4.537 1.00 23.27 250 GLU A CA 1
ATOM 1888 C C . GLU A 1 250 ? 29.497 32.049 5.243 1.00 23.27 250 GLU A C 1
ATOM 1890 O O . GLU A 1 250 ? 28.357 31.803 4.856 1.00 23.27 250 GLU A O 1
ATOM 1895 N N . ARG A 1 251 ? 29.755 32.721 6.360 1.00 25.86 251 ARG A N 1
ATOM 1896 C CA . ARG A 1 251 ? 28.809 33.379 7.252 1.00 25.86 251 ARG A CA 1
ATOM 1897 C C . ARG A 1 251 ? 28.574 34.797 6.728 1.00 25.86 251 ARG A C 1
ATOM 1899 O O . ARG A 1 251 ? 29.538 35.552 6.697 1.00 25.86 251 ARG A O 1
ATOM 1906 N N . ALA A 1 252 ? 27.325 35.178 6.457 1.00 22.14 252 ALA A N 1
ATOM 1907 C CA . ALA A 1 252 ? 26.811 36.543 6.648 1.00 22.14 252 ALA A CA 1
ATOM 1908 C C . ALA A 1 252 ? 25.283 36.594 6.438 1.00 22.14 252 ALA A C 1
ATOM 1910 O O . ALA A 1 252 ? 24.784 36.278 5.363 1.00 22.14 252 ALA A O 1
ATOM 1911 N N . SER A 1 253 ? 24.550 37.026 7.463 1.00 23.56 253 SER A N 1
ATOM 1912 C CA . SER A 1 253 ? 23.180 37.566 7.363 1.00 23.56 253 SER A CA 1
ATOM 1913 C C . SER A 1 253 ? 23.257 39.094 7.144 1.00 23.56 253 SER A C 1
ATOM 1915 O O . SER A 1 253 ? 24.342 39.653 7.310 1.00 23.56 253 SER A O 1
ATOM 1917 N N . PRO A 1 254 ? 22.140 39.845 7.044 1.00 39.69 254 PRO A N 1
ATOM 1918 C CA . PRO A 1 254 ? 20.895 39.655 6.287 1.00 39.69 254 PRO A CA 1
ATOM 1919 C C . PRO A 1 254 ? 20.604 40.879 5.380 1.00 39.69 254 PRO A C 1
ATOM 1921 O O . PRO A 1 254 ? 20.986 41.996 5.716 1.00 39.69 254 PRO A O 1
ATOM 1924 N N . THR A 1 255 ? 19.831 40.750 4.295 1.00 23.12 255 THR A N 1
ATOM 1925 C CA . THR A 1 255 ? 19.031 41.886 3.777 1.00 23.12 255 THR A CA 1
ATOM 1926 C C . THR A 1 255 ? 17.811 41.386 3.003 1.00 23.12 255 THR A C 1
ATOM 1928 O O . THR A 1 255 ? 17.925 40.553 2.108 1.00 23.12 255 THR A O 1
ATOM 1931 N N . LEU A 1 256 ? 16.643 41.908 3.386 1.00 25.42 256 LEU A N 1
ATOM 1932 C CA . LEU A 1 256 ? 15.361 41.795 2.696 1.00 25.42 256 LEU A CA 1
ATOM 1933 C C . LEU A 1 256 ? 15.453 42.301 1.246 1.00 25.42 256 LEU A C 1
ATOM 1935 O O . LEU A 1 256 ? 15.974 43.390 1.027 1.00 25.42 256 LEU A O 1
ATOM 1939 N N . ALA A 1 257 ? 14.825 41.594 0.303 1.00 25.66 257 ALA A N 1
ATOM 1940 C CA . ALA A 1 257 ? 13.710 42.117 -0.502 1.00 25.66 257 ALA A CA 1
ATOM 1941 C C . ALA A 1 257 ? 13.340 41.151 -1.644 1.00 25.66 257 ALA A C 1
ATOM 1943 O O . ALA A 1 257 ? 14.118 40.924 -2.561 1.00 25.66 257 ALA A O 1
ATOM 1944 N N . ASN A 1 258 ? 12.094 40.673 -1.574 1.00 27.89 258 ASN A N 1
ATOM 1945 C CA . ASN A 1 258 ? 11.139 40.484 -2.668 1.00 27.89 258 ASN A CA 1
ATOM 1946 C C . ASN A 1 258 ? 11.575 39.727 -3.933 1.00 27.89 258 ASN A C 1
ATOM 1948 O O . ASN A 1 258 ? 12.151 40.311 -4.845 1.00 27.89 258 ASN A O 1
ATOM 1952 N N . GLN A 1 259 ? 11.070 38.497 -4.079 1.00 27.34 259 GLN A N 1
ATOM 1953 C CA . GLN A 1 259 ? 9.937 38.181 -4.974 1.00 27.34 259 GLN A CA 1
ATOM 1954 C C . GLN A 1 259 ? 9.674 36.664 -4.951 1.00 27.34 259 GLN A C 1
ATOM 1956 O O . GLN A 1 259 ? 10.451 35.880 -5.486 1.00 27.34 259 GLN A O 1
ATOM 1961 N N . ALA A 1 260 ? 8.571 36.261 -4.313 1.00 26.89 260 ALA A N 1
ATOM 1962 C CA . ALA A 1 260 ? 8.055 34.894 -4.313 1.00 26.89 260 ALA A CA 1
ATOM 1963 C C . ALA A 1 260 ? 6.870 34.779 -5.297 1.00 26.89 260 ALA A C 1
ATOM 1965 O O . ALA A 1 260 ? 6.012 35.667 -5.291 1.00 26.89 260 ALA A O 1
ATOM 1966 N N . PRO A 1 261 ? 6.766 33.705 -6.102 1.00 30.03 261 PRO A N 1
ATOM 1967 C CA . PRO A 1 261 ? 5.555 33.370 -6.838 1.00 30.03 261 PRO A CA 1
ATOM 1968 C C . PRO A 1 261 ? 4.627 32.467 -6.005 1.00 30.03 261 PRO A C 1
ATOM 1970 O O . PRO A 1 261 ? 4.940 31.315 -5.722 1.00 30.03 261 PRO A O 1
ATOM 1973 N N . GLN A 1 262 ? 3.491 33.051 -5.618 1.00 27.22 262 GLN A N 1
ATOM 1974 C CA . GLN A 1 262 ? 2.128 32.497 -5.584 1.00 27.22 262 GLN A CA 1
ATOM 1975 C C . GLN A 1 262 ? 1.962 31.003 -5.244 1.00 27.22 262 GLN A C 1
ATOM 1977 O O . GLN A 1 262 ? 1.876 30.149 -6.122 1.00 27.22 262 GLN A O 1
ATOM 1982 N N . SER A 1 263 ? 1.794 30.726 -3.949 1.00 29.45 263 SER A N 1
ATOM 1983 C CA . SER A 1 263 ? 0.989 29.601 -3.463 1.00 29.45 263 SER A CA 1
ATOM 1984 C C . SER A 1 263 ? -0.454 30.077 -3.309 1.00 29.45 263 SER A C 1
ATOM 1986 O O . SER A 1 263 ? -0.701 31.139 -2.741 1.00 29.45 263 SER A O 1
ATOM 1988 N N . THR A 1 264 ? -1.397 29.319 -3.857 1.00 28.69 264 THR A N 1
ATOM 1989 C CA . THR A 1 264 ? -2.841 29.528 -3.732 1.00 28.69 264 THR A CA 1
ATOM 1990 C C . THR A 1 264 ? -3.287 29.280 -2.294 1.00 28.69 264 THR A C 1
ATOM 1992 O O . THR A 1 264 ? -3.621 28.168 -1.907 1.00 28.69 264 THR A O 1
ATOM 1995 N N . THR A 1 265 ? -3.267 30.352 -1.510 1.00 29.47 265 THR A N 1
ATOM 1996 C CA . THR A 1 265 ? -3.997 30.545 -0.256 1.00 29.47 265 THR A CA 1
ATOM 1997 C C . THR A 1 265 ? -5.448 30.906 -0.558 1.00 29.47 265 THR A C 1
ATOM 1999 O O . THR A 1 265 ? -5.725 32.056 -0.892 1.00 29.47 265 THR A O 1
ATOM 2002 N N . ILE A 1 266 ? -6.353 29.934 -0.452 1.00 34.06 266 ILE A N 1
ATOM 2003 C CA . ILE A 1 266 ? -7.814 30.080 -0.293 1.00 34.06 266 ILE A CA 1
ATOM 2004 C C . ILE A 1 266 ? -8.211 28.763 0.423 1.00 34.06 266 ILE A C 1
ATOM 2006 O O . ILE A 1 266 ? -8.041 27.717 -0.185 1.00 34.06 266 ILE A O 1
ATOM 2010 N N . VAL A 1 267 ? -8.593 28.632 1.701 1.00 37.75 267 VAL A N 1
ATOM 2011 C CA . VAL A 1 267 ? -9.271 29.504 2.672 1.00 37.75 267 VAL A CA 1
ATOM 2012 C C . VAL A 1 267 ? -8.848 29.077 4.098 1.00 37.75 267 VAL A C 1
ATOM 2014 O O . VAL A 1 267 ? -9.214 27.999 4.549 1.00 37.75 267 VAL A O 1
ATOM 2017 N N . GLU A 1 268 ? -8.121 29.920 4.833 1.00 35.62 268 GLU A N 1
ATOM 2018 C CA . GLU A 1 268 ? -8.049 29.881 6.316 1.00 35.62 268 GLU A CA 1
ATOM 2019 C C . GLU A 1 268 ? -8.440 31.248 6.917 1.00 35.62 268 GLU A C 1
ATOM 2021 O O . GLU A 1 268 ? -8.240 31.532 8.095 1.00 35.62 268 GLU A O 1
ATOM 2026 N N . GLU A 1 269 ? -9.062 32.114 6.111 1.00 34.09 269 GLU A N 1
ATOM 2027 C CA . GLU A 1 269 ? -9.366 33.497 6.479 1.00 34.09 269 GLU A CA 1
ATOM 2028 C C . GLU A 1 269 ? -10.851 33.832 6.274 1.00 34.09 269 GLU A C 1
ATOM 2030 O O . GLU A 1 269 ? -11.209 34.803 5.620 1.00 34.09 269 GLU A O 1
ATOM 2035 N N . GLU A 1 270 ? -11.740 33.036 6.875 1.00 36.06 270 GLU A N 1
ATOM 2036 C CA . GLU A 1 270 ? -13.160 33.396 7.055 1.00 36.06 270 GLU A CA 1
ATOM 2037 C C . GLU A 1 270 ? -13.596 33.414 8.530 1.00 36.06 270 GLU A C 1
ATOM 2039 O O . GLU A 1 270 ? -14.775 33.389 8.867 1.00 36.06 270 GLU A O 1
ATOM 2044 N N . ALA A 1 271 ? -12.651 33.623 9.450 1.00 37.28 271 ALA A N 1
ATOM 2045 C CA . ALA A 1 271 ? -12.937 33.883 10.864 1.00 37.28 271 ALA A CA 1
ATOM 2046 C C . ALA A 1 271 ? -13.538 35.287 11.151 1.00 37.28 271 ALA A C 1
ATOM 2048 O O . ALA A 1 271 ? -13.504 35.749 12.294 1.00 37.28 271 ALA A O 1
ATOM 2049 N N . ARG A 1 272 ? -14.076 36.015 10.153 1.00 37.34 272 ARG A N 1
ATOM 2050 C CA . ARG A 1 272 ? -14.595 37.391 10.347 1.00 37.34 272 ARG A CA 1
ATOM 2051 C C . ARG A 1 272 ? -15.906 37.769 9.656 1.00 37.34 272 ARG A C 1
ATOM 2053 O O . ARG A 1 272 ? -16.313 38.920 9.793 1.00 37.34 272 ARG A O 1
ATOM 2060 N N . GLN A 1 273 ? -16.635 36.852 9.024 1.00 38.66 273 GLN A N 1
ATOM 2061 C CA . GLN A 1 273 ? -17.986 37.156 8.526 1.00 38.66 273 GLN A CA 1
ATOM 2062 C C . GLN A 1 273 ? -19.044 36.359 9.283 1.00 38.66 273 GLN A C 1
ATOM 2064 O O . GLN A 1 273 ? -19.703 35.465 8.773 1.00 38.66 273 GLN A O 1
ATOM 2069 N N . ARG A 1 274 ? -19.208 36.725 10.556 1.00 42.78 274 ARG A N 1
ATOM 2070 C CA . ARG A 1 274 ? -20.340 36.304 11.378 1.00 42.78 274 ARG A CA 1
ATOM 2071 C C . ARG A 1 274 ? -21.585 37.032 10.860 1.00 42.78 274 ARG A C 1
ATOM 2073 O O . ARG A 1 274 ? -21.810 38.187 11.220 1.00 42.78 274 ARG A O 1
ATOM 2080 N N . ALA A 1 275 ? -22.383 36.388 10.012 1.00 42.62 275 ALA A N 1
ATOM 2081 C CA . ALA A 1 275 ? -23.779 36.789 9.877 1.00 42.62 275 ALA A CA 1
ATOM 2082 C C . ALA A 1 275 ? -24.447 36.572 11.251 1.00 42.62 275 ALA A C 1
ATOM 2084 O O . ALA A 1 275 ? -24.210 35.534 11.875 1.00 42.62 275 ALA A O 1
ATOM 2085 N N . PRO A 1 276 ? -25.208 37.538 11.793 1.00 40.59 276 PRO A N 1
ATOM 2086 C CA . PRO A 1 276 ? -25.865 37.355 13.076 1.00 40.59 276 PRO A CA 1
ATOM 2087 C C . PRO A 1 276 ? -26.932 36.270 12.915 1.00 40.59 276 PRO A C 1
ATOM 2089 O O . PRO A 1 276 ? -27.976 36.498 12.306 1.00 40.59 276 PRO A O 1
ATOM 2092 N N . GLY A 1 277 ? -26.637 35.079 13.440 1.00 42.97 277 GLY A N 1
ATOM 2093 C CA . GLY A 1 277 ? -27.617 34.017 13.601 1.00 42.97 277 GLY A CA 1
ATOM 2094 C C . GLY A 1 277 ? -28.824 34.525 14.387 1.00 42.97 277 GLY A C 1
ATOM 2095 O O . GLY A 1 277 ? -28.716 35.440 15.210 1.00 42.97 277 GLY A O 1
ATOM 2096 N N . SER A 1 278 ? -29.985 33.938 14.100 1.00 49.44 278 SER A N 1
ATOM 2097 C CA . SER A 1 278 ? -31.219 34.157 14.856 1.00 49.44 278 SER A CA 1
ATOM 2098 C C . SER A 1 278 ? -30.930 34.132 16.368 1.00 49.44 278 SER A C 1
ATOM 2100 O O . SER A 1 278 ? -30.235 33.217 16.822 1.00 49.44 278 SER A O 1
ATOM 2102 N N . PRO A 1 279 ? -31.415 35.109 17.158 1.00 44.56 279 PRO A N 1
ATOM 2103 C CA . PRO A 1 279 ? -31.165 35.152 18.593 1.00 44.56 279 PRO A CA 1
ATOM 2104 C C . PRO A 1 279 ? -31.795 33.921 19.261 1.00 44.56 279 PRO A C 1
ATOM 2106 O O . PRO A 1 279 ? -33.000 33.886 19.490 1.00 44.56 279 PRO A O 1
ATOM 2109 N N . GLY A 1 280 ? -30.972 32.906 19.541 1.00 59.41 280 GLY A N 1
ATOM 2110 C CA . GLY A 1 280 ? -31.371 31.703 20.275 1.00 59.41 280 GLY A CA 1
ATOM 2111 C C . GLY A 1 280 ? -30.856 30.362 19.746 1.00 59.41 280 GLY A C 1
ATOM 2112 O O . GLY A 1 280 ? -31.053 29.384 20.451 1.00 59.41 280 GLY A O 1
ATOM 2113 N N . SER A 1 281 ? -30.214 30.286 18.570 1.00 69.06 281 SER A N 1
ATOM 2114 C CA . SER A 1 281 ? -29.734 28.994 18.037 1.00 69.06 281 SER A CA 1
ATOM 2115 C C . SER A 1 281 ? -28.327 28.661 18.541 1.00 69.06 281 SER A C 1
ATOM 2117 O O . SER A 1 281 ? -27.444 29.525 18.497 1.00 69.06 281 SER A O 1
ATOM 2119 N N . SER A 1 282 ? -28.123 27.440 19.041 1.00 90.31 282 SER A N 1
ATOM 2120 C CA . SER A 1 282 ? -26.810 26.959 19.487 1.00 90.31 282 SER A CA 1
ATOM 2121 C C . SER A 1 282 ? -25.840 26.798 18.307 1.00 90.31 282 SER A C 1
ATOM 2123 O O . SER A 1 282 ? -26.237 26.802 17.137 1.00 90.31 282 SER A O 1
ATOM 2125 N N . ALA A 1 283 ? -24.542 26.669 18.601 1.00 91.00 283 ALA A N 1
ATOM 2126 C CA . ALA A 1 283 ? -23.546 26.403 17.563 1.00 91.00 283 ALA A CA 1
ATOM 2127 C C . ALA A 1 283 ? -23.818 25.061 16.860 1.00 91.00 283 ALA A C 1
ATOM 2129 O O . ALA A 1 283 ? -23.701 24.984 15.637 1.00 91.00 283 ALA A O 1
ATOM 2130 N N . PHE A 1 284 ? -24.245 24.047 17.621 1.00 93.06 284 PHE A N 1
ATOM 2131 C CA . PHE A 1 284 ? -24.659 22.754 17.088 1.00 93.06 284 PHE A CA 1
ATOM 2132 C C . PHE A 1 284 ? -25.884 22.886 16.179 1.00 93.06 284 PHE A C 1
ATOM 2134 O O . PHE A 1 284 ? -25.816 22.475 15.029 1.00 93.06 284 PHE A O 1
ATOM 2141 N N . GLU A 1 285 ? -26.969 23.530 16.620 1.00 93.62 285 GLU A N 1
ATOM 2142 C CA . GLU A 1 285 ? -28.187 23.693 15.810 1.00 93.62 285 GLU A CA 1
ATOM 2143 C C . GLU A 1 285 ? -27.940 24.427 14.487 1.00 93.62 285 GLU A C 1
ATOM 2145 O O . GLU A 1 285 ? -28.590 24.144 13.475 1.00 93.62 285 GLU A O 1
ATOM 2150 N N . GLN A 1 286 ? -27.029 25.404 14.488 1.00 92.12 286 GLN A N 1
ATOM 2151 C CA . GLN A 1 286 ? -26.642 26.095 13.267 1.00 92.12 286 GLN A CA 1
ATOM 2152 C C . GLN A 1 286 ? -25.934 25.139 12.300 1.00 92.12 286 GLN A C 1
ATOM 2154 O O . GLN A 1 286 ? -26.378 25.005 11.160 1.00 92.12 286 GLN A O 1
ATOM 2159 N N . VAL A 1 287 ? -24.890 24.451 12.770 1.00 95.00 287 VAL A N 1
ATOM 2160 C CA . VAL A 1 287 ? -24.139 23.465 11.979 1.00 95.00 287 VAL A CA 1
ATOM 2161 C C . VAL A 1 287 ? -25.058 22.346 11.484 1.00 95.00 287 VAL A C 1
ATOM 2163 O O . VAL A 1 287 ? -25.022 21.973 10.316 1.00 95.00 287 VAL A O 1
ATOM 2166 N N . TRP A 1 288 ? -25.945 21.856 12.346 1.00 95.38 288 TRP A N 1
ATOM 2167 C CA . TRP A 1 288 ? -26.896 20.796 12.038 1.00 95.38 288 TRP A CA 1
ATOM 2168 C C . TRP A 1 288 ? -27.866 21.190 10.923 1.00 95.38 288 TRP A C 1
ATOM 2170 O O . TRP A 1 288 ? -28.186 20.390 10.044 1.00 95.38 288 TRP A O 1
ATOM 2180 N N . ARG A 1 289 ? -28.310 22.452 10.912 1.00 93.94 289 ARG A N 1
ATOM 2181 C CA . ARG A 1 289 ? -29.163 22.993 9.847 1.00 93.94 289 ARG A CA 1
ATOM 2182 C C . ARG A 1 289 ? -28.411 23.108 8.523 1.00 93.94 289 ARG A C 1
ATOM 2184 O O . ARG A 1 289 ? -28.962 22.748 7.488 1.00 93.94 289 ARG A O 1
ATOM 2191 N N . GLU A 1 290 ? -27.172 23.590 8.563 1.00 92.25 290 GLU A N 1
ATOM 2192 C CA . GLU A 1 290 ? -26.302 23.733 7.388 1.00 92.25 290 GLU A CA 1
ATOM 2193 C C . GLU A 1 290 ? -25.941 22.370 6.769 1.00 92.25 290 GLU A C 1
ATOM 2195 O O . GLU A 1 290 ? -25.818 22.255 5.550 1.00 92.25 290 GLU A O 1
ATOM 2200 N N . LEU A 1 291 ? -25.876 21.308 7.579 1.00 93.12 291 LEU A N 1
ATOM 2201 C CA . LEU A 1 291 ? -25.652 19.935 7.115 1.00 93.12 291 LEU A CA 1
ATOM 2202 C C . LEU A 1 291 ? -26.747 19.435 6.161 1.00 93.12 291 LEU A C 1
ATOM 2204 O O . LEU A 1 291 ? -26.490 18.599 5.299 1.00 93.12 291 LEU A O 1
ATOM 2208 N N . HIS A 1 292 ? -27.957 19.976 6.294 1.00 89.56 292 HIS A N 1
ATOM 2209 C CA . HIS A 1 292 ? -29.118 19.639 5.473 1.00 89.56 292 HIS A CA 1
ATOM 2210 C C . HIS A 1 292 ? -29.376 20.673 4.362 1.00 89.56 292 HIS A C 1
ATOM 2212 O O . HIS A 1 292 ? -30.446 20.670 3.747 1.00 89.56 292 HIS A O 1
ATOM 2218 N N . ASP A 1 293 ? -28.423 21.574 4.098 1.00 92.00 293 ASP A N 1
ATOM 2219 C CA . ASP A 1 293 ? -28.556 22.590 3.056 1.00 92.00 293 ASP A CA 1
ATOM 2220 C C . ASP A 1 293 ? -28.426 21.989 1.643 1.00 92.00 293 ASP A C 1
ATOM 2222 O O . ASP A 1 293 ? -27.661 21.054 1.382 1.00 92.00 293 ASP A O 1
ATOM 2226 N N . GLY A 1 294 ? -29.168 22.549 0.685 1.00 86.06 294 GLY A N 1
ATOM 2227 C CA . GLY A 1 294 ? -29.122 22.102 -0.708 1.00 86.06 294 GLY A CA 1
ATOM 2228 C C . GLY A 1 294 ? -27.773 22.360 -1.389 1.00 86.06 294 GLY A C 1
ATOM 2229 O O . GLY A 1 294 ? -27.424 21.663 -2.344 1.00 86.06 294 GLY A O 1
ATOM 2230 N N . MET A 1 295 ? -26.992 23.328 -0.907 1.00 86.06 295 MET A N 1
ATOM 2231 C CA . MET A 1 295 ? -25.704 23.699 -1.483 1.00 86.06 295 MET A CA 1
ATOM 2232 C C . MET A 1 295 ? -24.562 22.864 -0.897 1.00 86.06 295 MET A C 1
ATOM 2234 O O . MET A 1 295 ? -24.263 22.919 0.294 1.00 86.06 295 MET A O 1
ATOM 2238 N N . VAL A 1 296 ? -23.856 22.155 -1.780 1.00 87.69 296 VAL A N 1
ATOM 2239 C CA . VAL A 1 296 ? -22.684 21.320 -1.457 1.00 87.69 296 VAL A CA 1
ATOM 2240 C C . VAL A 1 296 ? -21.623 22.063 -0.624 1.00 87.69 296 VAL A C 1
ATOM 2242 O O . VAL A 1 296 ? -21.185 21.510 0.386 1.00 87.69 296 VAL A O 1
ATOM 2245 N N . PRO A 1 297 ? -21.244 23.323 -0.940 1.00 88.19 297 PRO A N 1
ATOM 2246 C CA . PRO A 1 297 ? -20.251 24.041 -0.140 1.00 88.19 297 PRO A CA 1
ATOM 2247 C C . PRO A 1 297 ? -20.710 24.321 1.296 1.00 88.19 297 PRO A C 1
ATOM 2249 O O . PRO A 1 297 ? -19.885 24.335 2.203 1.00 88.19 297 PRO A O 1
ATOM 2252 N N . ILE A 1 298 ? -22.015 24.517 1.520 1.00 89.25 298 ILE A N 1
ATOM 2253 C CA . ILE A 1 298 ? -22.550 24.733 2.870 1.00 89.25 298 ILE A CA 1
ATOM 2254 C C . ILE A 1 298 ? -22.498 23.428 3.664 1.00 89.25 298 ILE A C 1
ATOM 2256 O O . ILE A 1 298 ? -22.004 23.433 4.787 1.00 89.25 298 ILE A O 1
ATOM 2260 N N . ARG A 1 299 ? -22.903 22.299 3.066 1.00 92.88 299 ARG A N 1
ATOM 2261 C CA . ARG A 1 299 ? -22.821 20.990 3.736 1.00 92.88 299 ARG A CA 1
ATOM 2262 C C . ARG A 1 299 ? -21.388 20.611 4.105 1.00 92.88 299 ARG A C 1
ATOM 2264 O O . ARG A 1 299 ? -21.136 20.190 5.230 1.00 92.88 299 ARG A O 1
ATOM 2271 N N . GLY A 1 300 ? -20.438 20.796 3.187 1.00 91.31 300 GLY A N 1
ATOM 2272 C CA . GLY A 1 300 ? -19.025 20.525 3.470 1.00 91.31 300 GLY A CA 1
ATOM 2273 C C . GLY A 1 300 ? -18.471 21.423 4.581 1.00 91.31 300 GLY A C 1
ATOM 2274 O O . GLY A 1 300 ? -17.766 20.951 5.472 1.00 91.31 300 GLY A O 1
ATOM 2275 N N . HIS A 1 301 ? -18.855 22.705 4.601 1.00 91.62 301 HIS A N 1
ATOM 2276 C CA . HIS A 1 301 ? -18.493 23.608 5.695 1.00 91.62 301 HIS A CA 1
ATOM 2277 C C . HIS A 1 301 ? -19.122 23.188 7.032 1.00 91.62 301 HIS A C 1
ATOM 2279 O O . HIS A 1 301 ? -18.455 2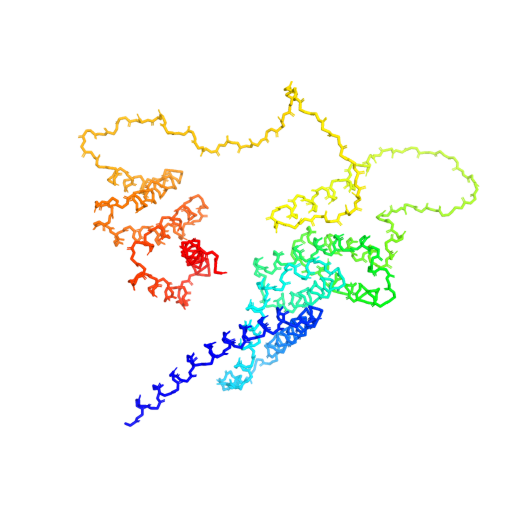3.230 8.067 1.00 91.62 301 HIS A O 1
ATOM 2285 N N . ALA A 1 302 ? -20.370 22.719 7.016 1.00 93.94 302 ALA A N 1
ATOM 2286 C CA . ALA A 1 302 ? -21.052 22.222 8.202 1.00 93.94 302 ALA A CA 1
ATOM 2287 C C . ALA A 1 302 ? -20.312 21.029 8.825 1.00 93.94 302 ALA A C 1
ATOM 2289 O O . ALA A 1 302 ? -20.091 21.021 10.032 1.00 93.94 302 ALA A O 1
ATOM 2290 N N . PHE A 1 303 ? -19.820 20.073 8.028 1.00 96.81 303 PHE A N 1
ATOM 2291 C CA . PHE A 1 303 ? -18.985 18.981 8.551 1.00 96.81 303 PHE A CA 1
ATOM 2292 C C . PHE A 1 303 ? -17.676 19.476 9.189 1.00 96.81 303 PHE A C 1
ATOM 2294 O O . PHE A 1 303 ? -17.246 18.931 10.207 1.00 96.81 303 PHE A O 1
ATOM 2301 N N . ILE A 1 304 ? -17.060 20.540 8.661 1.00 93.88 304 ILE A N 1
ATOM 2302 C CA . ILE A 1 304 ? -15.887 21.177 9.290 1.00 93.88 304 ILE A CA 1
ATOM 2303 C C . ILE A 1 304 ? -16.267 21.787 10.648 1.00 93.88 304 ILE A C 1
ATOM 2305 O O . ILE A 1 304 ? -15.545 21.608 11.632 1.00 93.88 304 ILE A O 1
ATOM 2309 N N . GLY A 1 305 ? -17.409 22.475 10.720 1.00 91.31 305 GLY A N 1
ATOM 2310 C CA . GLY A 1 305 ? -17.954 22.994 11.975 1.00 91.31 305 GLY A CA 1
ATOM 2311 C C . GLY A 1 305 ? -18.248 21.883 12.984 1.00 91.31 305 GLY A C 1
ATOM 2312 O O . GLY A 1 305 ? -17.881 21.997 14.152 1.00 91.31 305 GLY A O 1
ATOM 2313 N N . LEU A 1 306 ? -18.832 20.778 12.519 1.00 95.81 306 LEU A N 1
ATOM 2314 C CA . LEU A 1 306 ? -19.185 19.616 13.331 1.00 95.81 306 LEU A CA 1
ATOM 2315 C C . LEU A 1 306 ? -17.948 18.947 13.926 1.00 95.81 306 LEU A C 1
ATOM 2317 O O . LEU A 1 306 ? -17.898 18.694 15.128 1.00 95.81 306 LEU A O 1
ATOM 2321 N N . ARG A 1 307 ? -16.908 18.748 13.108 1.00 96.31 307 ARG A N 1
ATOM 2322 C CA . ARG A 1 307 ? -15.598 18.286 13.573 1.00 96.31 307 ARG A CA 1
ATOM 2323 C C . ARG A 1 307 ? -15.062 19.178 14.694 1.00 96.31 307 ARG A C 1
ATOM 2325 O O . ARG A 1 307 ? -14.618 18.658 15.711 1.00 96.31 307 ARG A O 1
ATOM 2332 N N . ARG A 1 308 ? -15.119 20.505 14.531 1.00 96.12 308 ARG A N 1
ATOM 2333 C CA . ARG A 1 308 ? -14.610 21.446 15.541 1.00 96.12 308 ARG A CA 1
ATOM 2334 C C . ARG A 1 308 ? -15.341 21.298 16.876 1.00 96.12 308 ARG A C 1
ATOM 2336 O O . ARG A 1 308 ? -14.696 21.269 17.916 1.00 96.12 308 ARG A O 1
ATOM 2343 N N . LEU A 1 309 ? -16.668 21.170 16.847 1.00 94.50 309 LEU A N 1
ATOM 2344 C CA . LEU A 1 309 ? -17.480 20.972 18.053 1.00 94.50 309 LEU A CA 1
ATOM 2345 C C . LEU A 1 309 ? -17.150 19.647 18.757 1.00 94.50 309 LEU A C 1
ATOM 2347 O O . LEU A 1 309 ? -17.040 19.608 19.984 1.00 94.50 309 LEU A O 1
ATOM 2351 N N . LEU A 1 310 ? -16.923 18.578 17.988 1.00 95.06 310 LEU A N 1
ATOM 2352 C CA . LEU A 1 310 ? -16.470 17.287 18.514 1.00 95.06 310 LEU A CA 1
ATOM 2353 C C . LEU A 1 310 ? -15.079 17.392 19.155 1.00 95.06 310 LEU A C 1
ATOM 2355 O O . LEU A 1 310 ? -14.870 16.886 20.257 1.00 95.06 310 LEU A O 1
ATOM 2359 N N . GLU A 1 311 ? -14.142 18.086 18.506 1.00 91.69 311 GLU A N 1
ATOM 2360 C CA . GLU A 1 311 ? -12.787 18.320 19.019 1.00 91.69 311 GLU A CA 1
ATOM 2361 C C . GLU A 1 311 ? -12.787 19.153 20.313 1.00 91.69 311 GLU A C 1
ATOM 2363 O O . GLU A 1 311 ? -12.074 18.829 21.268 1.00 91.69 311 GLU A O 1
ATOM 2368 N N . GLU A 1 312 ? -13.641 20.176 20.376 1.00 92.50 312 GLU A N 1
ATOM 2369 C CA . GLU A 1 312 ? -13.866 21.022 21.555 1.00 92.50 312 GLU A CA 1
ATOM 2370 C C . GLU A 1 312 ? -14.604 20.278 22.687 1.00 92.50 312 GLU A C 1
ATOM 2372 O O . GLU A 1 312 ? -14.591 20.736 23.830 1.00 92.50 312 GLU A O 1
ATOM 2377 N N . GLY A 1 313 ? -15.191 19.108 22.406 1.00 89.56 313 GLY A N 1
ATOM 2378 C CA . GLY A 1 313 ? -15.950 18.322 23.379 1.00 89.56 313 GLY A CA 1
ATOM 2379 C C . GLY A 1 313 ? -17.275 18.976 23.770 1.00 89.56 313 GLY A C 1
ATOM 2380 O O . GLY A 1 313 ? -17.682 18.888 24.929 1.00 89.56 313 GLY A O 1
ATOM 2381 N N . ASP A 1 314 ? -17.922 19.659 22.824 1.00 93.81 314 ASP A N 1
ATOM 2382 C CA . ASP A 1 314 ? -19.197 20.335 23.041 1.00 93.81 314 ASP A CA 1
ATOM 2383 C C . ASP A 1 314 ? -20.280 19.357 23.531 1.00 93.81 314 ASP A C 1
ATOM 2385 O O . ASP A 1 314 ? -20.568 18.337 22.901 1.00 93.81 314 ASP A O 1
ATOM 2389 N N . ALA A 1 315 ? -20.882 19.662 24.683 1.00 91.62 315 ALA A N 1
ATOM 2390 C CA . ALA A 1 315 ? -21.783 18.741 25.375 1.00 91.62 315 ALA A CA 1
ATOM 2391 C C . ALA A 1 315 ? -23.092 18.491 24.613 1.00 91.62 315 ALA A C 1
ATOM 2393 O O . ALA A 1 315 ? -23.655 17.402 24.713 1.00 91.62 315 ALA A O 1
ATOM 2394 N N . GLU A 1 316 ? -23.575 19.483 23.863 1.00 93.44 316 GLU A N 1
ATOM 2395 C CA . GLU A 1 316 ? -24.778 19.357 23.038 1.00 93.44 316 GLU A CA 1
ATOM 2396 C C . GLU A 1 316 ? -24.506 18.439 21.845 1.00 93.44 316 GLU A C 1
ATOM 2398 O O . GLU A 1 316 ? -25.220 17.461 21.640 1.00 93.44 316 GLU A O 1
ATOM 2403 N N . THR A 1 317 ? -23.397 18.672 21.143 1.00 93.12 317 THR A N 1
ATOM 2404 C CA . THR A 1 317 ? -22.951 17.839 20.019 1.00 93.12 317 THR A CA 1
ATOM 2405 C C . THR A 1 317 ? -22.735 16.383 20.440 1.00 93.12 317 THR A C 1
ATOM 2407 O O . THR A 1 317 ? -23.176 15.464 19.751 1.00 93.12 317 THR A O 1
ATOM 2410 N N . LEU A 1 318 ? -22.109 16.149 21.600 1.00 92.06 318 LEU A N 1
ATOM 2411 C CA . LEU A 1 318 ? -21.932 14.800 22.151 1.00 92.06 318 LEU A CA 1
ATOM 2412 C C . LEU A 1 318 ? -23.256 14.167 22.612 1.00 92.06 318 LEU A C 1
ATOM 2414 O O . LEU A 1 318 ? -23.393 12.946 22.569 1.00 92.06 318 LEU A O 1
ATOM 2418 N N . GLY A 1 319 ? -24.241 14.976 23.012 1.00 92.44 319 GLY A N 1
ATOM 2419 C CA . GLY A 1 319 ? -25.601 14.517 23.306 1.00 92.44 319 GLY A CA 1
ATOM 2420 C C . GLY A 1 319 ? -26.325 13.933 22.087 1.00 92.44 319 GLY A C 1
ATOM 2421 O O . GLY A 1 319 ? -27.182 13.070 22.255 1.00 92.44 319 GLY A O 1
ATOM 2422 N N . HIS A 1 320 ? -25.929 14.342 20.877 1.00 93.38 320 HIS A N 1
ATOM 2423 C CA . HIS A 1 320 ? -26.461 13.870 19.594 1.00 93.38 320 HIS A CA 1
ATOM 2424 C C . HIS A 1 320 ? -25.481 12.953 18.837 1.00 93.38 320 HIS A C 1
ATOM 2426 O O . HIS A 1 320 ? -25.548 12.838 17.615 1.00 93.38 320 HIS A O 1
ATOM 2432 N N . ALA A 1 321 ? -24.563 12.277 19.538 1.00 90.88 321 ALA A N 1
ATOM 2433 C CA . ALA A 1 321 ? -23.482 11.500 18.922 1.00 90.88 321 ALA A CA 1
ATOM 2434 C C . ALA A 1 321 ? -23.943 10.435 17.905 1.00 90.88 321 ALA A C 1
ATOM 2436 O O . ALA A 1 321 ? -23.229 10.170 16.938 1.00 90.88 321 ALA A O 1
ATOM 2437 N N . ASP A 1 322 ? -25.111 9.822 18.103 1.00 91.44 322 ASP A N 1
ATOM 2438 C CA . ASP A 1 322 ? -25.632 8.798 17.189 1.00 91.44 322 ASP A CA 1
ATOM 2439 C C . ASP A 1 322 ? -26.235 9.413 15.920 1.00 91.44 322 ASP A C 1
ATOM 2441 O O . ASP A 1 322 ? -25.985 8.924 14.822 1.00 91.44 322 ASP A O 1
ATOM 2445 N N . GLU A 1 323 ? -26.926 10.549 16.037 1.00 94.00 323 GLU A N 1
ATOM 2446 C CA . GLU A 1 323 ? -27.394 11.314 14.873 1.00 94.00 323 GLU A CA 1
ATOM 2447 C C . GLU A 1 323 ? -26.196 11.835 14.065 1.00 94.00 323 GLU A C 1
ATOM 2449 O O . GLU A 1 323 ? -26.158 11.737 12.839 1.00 94.00 323 GLU A O 1
ATOM 2454 N N . VAL A 1 324 ? -25.175 12.350 14.758 1.00 95.31 324 VAL A N 1
ATOM 2455 C CA . VAL A 1 324 ? -23.917 12.802 14.151 1.00 95.31 324 VAL A CA 1
ATOM 2456 C C . VAL A 1 324 ? -23.210 11.654 13.430 1.00 95.31 324 VAL A C 1
ATOM 2458 O O . VAL A 1 324 ? -22.684 11.853 12.335 1.00 95.31 324 VAL A O 1
ATOM 2461 N N . LEU A 1 325 ? -23.225 10.446 14.003 1.00 93.06 325 LEU A N 1
ATOM 2462 C CA . LEU A 1 325 ? -22.681 9.253 13.360 1.00 93.06 325 LEU A CA 1
ATOM 2463 C C . LEU A 1 325 ? -23.405 8.952 12.043 1.00 93.06 325 LEU A C 1
ATOM 2465 O O . LEU A 1 325 ? -22.741 8.779 11.021 1.00 93.06 325 LEU A O 1
ATOM 2469 N N . GLU A 1 326 ? -24.739 8.921 12.054 1.00 92.31 326 GLU A N 1
ATOM 2470 C CA . GLU A 1 326 ? -25.550 8.679 10.854 1.00 92.31 326 GLU A CA 1
ATOM 2471 C C . GLU A 1 326 ? -25.299 9.743 9.777 1.00 92.31 326 GLU A C 1
ATOM 2473 O O . GLU A 1 326 ? -25.122 9.420 8.599 1.00 92.31 326 GLU A O 1
ATOM 2478 N N . ALA A 1 327 ? -25.205 11.013 10.174 1.00 93.62 327 ALA A N 1
ATOM 2479 C CA . ALA A 1 327 ? -24.934 12.102 9.247 1.00 93.62 327 ALA A CA 1
ATOM 2480 C C . ALA A 1 327 ? -23.539 11.987 8.613 1.00 93.62 327 ALA A C 1
ATOM 2482 O O . ALA A 1 327 ? -23.391 12.154 7.402 1.00 93.62 327 ALA A O 1
ATOM 2483 N N . CYS A 1 328 ? -22.519 11.633 9.397 1.00 93.94 328 CYS A N 1
ATOM 2484 C CA . CYS A 1 328 ? -21.187 11.336 8.879 1.00 93.94 328 CYS A CA 1
ATOM 2485 C C . CYS A 1 328 ? -21.200 10.136 7.920 1.00 93.94 328 CYS A C 1
ATOM 2487 O O . CYS A 1 328 ? -20.574 10.200 6.866 1.00 93.94 328 CYS A O 1
ATOM 2489 N N . GLN A 1 329 ? -21.940 9.067 8.234 1.00 91.00 329 GLN A N 1
ATOM 2490 C CA . GLN A 1 329 ? -22.086 7.906 7.349 1.00 91.00 329 GLN A CA 1
ATOM 2491 C C . GLN A 1 329 ? -22.756 8.249 6.014 1.00 91.00 329 GLN A C 1
ATOM 2493 O O . GLN A 1 329 ? -22.390 7.683 4.983 1.00 91.00 329 GLN A O 1
ATOM 2498 N N . ALA A 1 330 ? -23.731 9.157 6.018 1.00 91.00 330 ALA A N 1
ATOM 2499 C CA . ALA A 1 330 ? -24.322 9.674 4.790 1.00 91.00 330 ALA A CA 1
ATOM 2500 C C . ALA A 1 330 ? -23.322 10.558 4.027 1.00 91.00 330 ALA A C 1
ATOM 2502 O O . ALA A 1 330 ? -23.165 10.410 2.818 1.00 91.00 330 ALA A O 1
ATOM 2503 N N . GLY A 1 331 ? -22.589 11.421 4.739 1.00 91.50 331 GLY A N 1
ATOM 2504 C CA . GLY A 1 331 ? -21.594 12.322 4.159 1.00 91.50 331 GLY A CA 1
ATOM 2505 C C . GLY A 1 331 ? -20.451 11.592 3.454 1.00 91.50 331 GLY A C 1
ATOM 2506 O O . GLY A 1 331 ? -20.068 11.988 2.359 1.00 91.50 331 GLY A O 1
ATOM 2507 N N . ILE A 1 332 ? -19.949 10.484 4.012 1.00 91.38 332 ILE A N 1
ATOM 2508 C CA . ILE A 1 332 ? -18.894 9.682 3.363 1.00 91.38 332 ILE A CA 1
ATOM 2509 C C . ILE A 1 332 ? -19.363 8.935 2.102 1.00 91.38 332 ILE A C 1
ATOM 2511 O O . ILE A 1 332 ? -18.540 8.311 1.437 1.00 91.38 332 ILE A O 1
ATOM 2515 N N . GLN A 1 333 ? -20.664 8.936 1.801 1.00 87.88 333 GLN A N 1
ATOM 2516 C CA . GLN A 1 333 ? -21.246 8.323 0.600 1.00 87.88 333 GLN A CA 1
ATOM 2517 C C . GLN A 1 333 ? -21.612 9.358 -0.477 1.00 87.88 333 GLN A C 1
ATOM 2519 O O . GLN A 1 333 ? -22.105 8.978 -1.537 1.00 87.88 333 GLN A O 1
ATOM 2524 N N . GLU A 1 334 ? -21.405 10.652 -0.218 1.00 88.06 334 GLU A N 1
ATOM 2525 C CA . GLU A 1 334 ? -21.631 11.714 -1.202 1.00 88.06 334 GLU A CA 1
ATOM 2526 C C . GLU A 1 334 ? -20.571 11.681 -2.312 1.00 88.06 334 GLU A C 1
ATOM 2528 O O . GLU A 1 334 ? -19.402 11.407 -2.056 1.00 88.06 334 GLU A O 1
ATOM 2533 N N . GLU A 1 335 ? -20.966 12.014 -3.546 1.00 86.69 335 GLU A N 1
ATOM 2534 C CA . GLU A 1 335 ? -20.046 12.044 -4.699 1.00 86.69 335 GLU A CA 1
ATOM 2535 C C . GLU A 1 335 ? -19.038 13.206 -4.617 1.00 86.69 335 GLU A C 1
ATOM 2537 O O . GLU A 1 335 ? -17.952 13.150 -5.200 1.00 86.69 335 GLU A O 1
ATOM 2542 N N . ASP A 1 336 ? -19.390 14.291 -3.919 1.00 90.69 336 ASP A N 1
ATOM 2543 C CA . ASP A 1 336 ? -18.557 15.488 -3.856 1.00 90.69 336 ASP A CA 1
ATOM 2544 C C . ASP A 1 336 ? -17.457 15.376 -2.792 1.00 90.69 336 ASP A C 1
ATOM 2546 O O . ASP A 1 336 ? -17.717 15.267 -1.589 1.00 90.69 336 ASP A O 1
ATOM 2550 N N . SER A 1 337 ? -16.208 15.492 -3.248 1.00 88.50 337 SER A N 1
ATOM 2551 C CA . SER A 1 337 ? -15.011 15.427 -2.400 1.00 88.50 337 SER A CA 1
ATOM 2552 C C . SER A 1 337 ? -14.962 16.414 -1.251 1.00 88.50 337 SER A C 1
ATOM 2554 O O . SER A 1 337 ? -14.412 16.084 -0.202 1.00 88.50 337 SER A O 1
ATOM 2556 N N . TYR A 1 338 ? -15.564 17.594 -1.386 1.00 91.69 338 TYR A N 1
ATOM 2557 C CA . TYR A 1 338 ? -15.598 18.552 -0.295 1.00 91.69 338 TYR A CA 1
ATOM 2558 C C . TYR A 1 338 ? -16.472 18.054 0.860 1.00 91.69 338 TYR A C 1
ATOM 2560 O O . TYR A 1 338 ? -16.132 18.274 2.023 1.00 91.69 338 TYR A O 1
ATOM 2568 N N . VAL A 1 339 ? -17.559 17.339 0.556 1.00 92.69 339 VAL A N 1
ATOM 2569 C CA . VAL A 1 339 ? -18.482 16.783 1.554 1.00 92.69 339 VAL A CA 1
ATOM 2570 C C . VAL A 1 339 ? -17.935 15.488 2.144 1.00 92.69 339 VAL A C 1
ATOM 2572 O O . VAL A 1 339 ? -17.818 15.395 3.364 1.00 92.69 339 VAL A O 1
ATOM 2575 N N . TYR A 1 340 ? -17.528 14.513 1.325 1.00 93.12 340 TYR A N 1
ATOM 2576 C CA . TYR A 1 340 ? -17.094 13.230 1.884 1.00 93.12 340 TYR A CA 1
ATOM 2577 C C . TYR A 1 340 ? -15.771 13.344 2.662 1.00 93.12 340 TYR A C 1
ATOM 2579 O O . TYR A 1 340 ? -15.643 12.722 3.715 1.00 93.12 340 TYR A O 1
ATOM 2587 N N . LEU A 1 341 ? -14.807 14.179 2.237 1.00 92.62 341 LEU A N 1
ATOM 2588 C CA . LEU A 1 341 ? -13.552 14.368 2.988 1.00 92.62 341 LEU A CA 1
ATOM 2589 C C . LEU A 1 341 ? -13.786 15.081 4.324 1.00 92.62 341 LEU A C 1
ATOM 2591 O O . LEU A 1 341 ? -13.183 14.725 5.339 1.00 92.62 341 LEU A O 1
ATOM 2595 N N . SER A 1 342 ? -14.665 16.087 4.349 1.00 94.69 342 SER A N 1
ATOM 2596 C CA . SER A 1 342 ? -15.009 16.781 5.593 1.00 94.69 342 SER A CA 1
ATOM 2597 C C . SER A 1 342 ? -15.798 15.875 6.546 1.00 94.69 342 SER A C 1
ATOM 2599 O O . SER A 1 342 ? -15.522 15.885 7.748 1.00 94.69 342 SER A O 1
ATOM 2601 N N . ALA A 1 343 ? -16.683 15.020 6.023 1.00 95.88 343 ALA A N 1
ATOM 2602 C CA . ALA A 1 343 ? -17.388 13.997 6.794 1.00 95.88 343 ALA A CA 1
ATOM 2603 C C . ALA A 1 343 ? -16.440 12.931 7.371 1.00 95.88 343 ALA A C 1
ATOM 2605 O O . ALA A 1 343 ? -16.565 12.585 8.544 1.00 95.88 343 ALA A O 1
ATOM 2606 N N . ILE A 1 344 ? -15.444 12.464 6.604 1.00 94.56 344 ILE A N 1
ATOM 2607 C CA . ILE A 1 344 ? -14.388 11.561 7.099 1.00 94.56 344 ILE A CA 1
ATOM 2608 C C . ILE A 1 344 ? -13.668 12.187 8.302 1.00 94.56 344 ILE A C 1
ATOM 2610 O O . ILE A 1 344 ? -13.443 11.518 9.312 1.00 94.56 344 ILE A O 1
ATOM 2614 N N . HIS A 1 345 ? -13.314 13.474 8.222 1.00 94.50 345 HIS A N 1
ATOM 2615 C CA . HIS A 1 345 ? -12.639 14.162 9.323 1.00 94.50 345 HIS A CA 1
ATOM 2616 C C . HIS A 1 345 ? -13.531 14.314 10.563 1.00 94.50 345 HIS A C 1
ATOM 2618 O O . HIS A 1 345 ? -13.055 14.119 11.680 1.00 94.50 345 HIS A O 1
ATOM 2624 N N . ALA A 1 346 ? -14.813 14.643 10.383 1.00 95.69 346 ALA A N 1
ATOM 2625 C CA . ALA A 1 346 ? -15.772 14.718 11.484 1.00 95.69 346 ALA A CA 1
ATOM 2626 C C . ALA A 1 346 ? -15.999 13.343 12.135 1.00 95.69 346 ALA A C 1
ATOM 2628 O O . ALA A 1 346 ? -16.038 13.237 13.360 1.00 95.69 346 ALA A O 1
ATOM 2629 N N . LEU A 1 347 ? -16.077 12.279 11.331 1.00 95.75 347 LEU A N 1
ATOM 2630 C CA . LEU A 1 347 ? -16.236 10.912 11.817 1.00 95.75 347 LEU A CA 1
ATOM 2631 C C . LEU A 1 347 ? -15.023 10.441 12.627 1.00 95.75 347 LEU A C 1
ATOM 2633 O O . LEU A 1 347 ? -15.204 9.837 13.680 1.00 95.75 347 LEU A O 1
ATOM 2637 N N . ALA A 1 348 ? -13.802 10.752 12.183 1.00 94.56 348 ALA A N 1
ATOM 2638 C CA . ALA A 1 348 ? -12.590 10.457 12.950 1.00 94.56 348 ALA A CA 1
ATOM 2639 C C . ALA A 1 348 ? -12.626 11.141 14.329 1.00 94.56 348 ALA A C 1
ATOM 2641 O O . ALA A 1 348 ? -12.500 10.463 15.349 1.00 94.56 348 ALA A O 1
ATOM 2642 N N . ALA A 1 349 ? -12.945 12.441 14.362 1.00 94.25 349 ALA A N 1
ATOM 2643 C CA . ALA A 1 349 ? -13.068 13.197 15.608 1.00 94.25 349 ALA A CA 1
ATOM 2644 C C . ALA A 1 349 ? -14.148 12.635 16.552 1.00 94.25 349 ALA A C 1
ATOM 2646 O O . ALA A 1 349 ? -13.982 12.688 17.770 1.00 94.25 349 ALA A O 1
ATOM 2647 N N . LEU A 1 350 ? -15.243 12.079 16.015 1.00 93.81 350 LEU A N 1
ATOM 2648 C CA . LEU A 1 350 ? -16.276 11.406 16.807 1.00 93.81 350 LEU A CA 1
ATOM 2649 C C . LEU A 1 350 ? -15.773 10.084 17.403 1.00 93.81 350 LEU A C 1
ATOM 2651 O O . LEU A 1 350 ? -16.000 9.818 18.581 1.00 93.81 350 LEU A O 1
ATOM 2655 N N . VAL A 1 351 ? -15.098 9.253 16.604 1.00 92.81 351 VAL A N 1
ATOM 2656 C CA . VAL A 1 351 ? -14.557 7.957 17.052 1.00 92.81 351 VAL A CA 1
ATOM 2657 C C . VAL A 1 351 ? -13.508 8.154 18.147 1.00 92.81 351 VAL A C 1
ATOM 2659 O O . VAL A 1 351 ? -13.498 7.411 19.124 1.00 92.81 351 VAL A O 1
ATOM 2662 N N . GLU A 1 352 ? -12.685 9.198 18.046 1.00 90.62 352 GLU A N 1
ATOM 2663 C CA . GLU A 1 352 ? -11.690 9.553 19.065 1.00 90.62 352 GLU A CA 1
ATOM 2664 C C . GLU A 1 352 ? -12.294 9.860 20.446 1.00 90.62 352 GLU A C 1
ATOM 2666 O O . GLU A 1 352 ? -11.597 9.751 21.454 1.00 90.62 352 GLU A O 1
ATOM 2671 N N . ARG A 1 353 ? -13.582 10.228 20.528 1.00 89.50 353 ARG A N 1
ATOM 2672 C CA . ARG A 1 353 ? -14.253 10.519 21.810 1.00 89.50 353 ARG A CA 1
ATOM 2673 C C . ARG A 1 353 ? -14.642 9.265 22.583 1.00 89.50 353 ARG A C 1
ATOM 2675 O O . ARG A 1 353 ? -14.791 9.337 23.800 1.00 89.50 353 ARG A O 1
ATOM 2682 N N . ASP A 1 354 ? -14.806 8.145 21.889 1.00 86.69 354 ASP A N 1
ATOM 2683 C CA . ASP A 1 354 ? -15.197 6.861 22.466 1.00 86.69 354 ASP A CA 1
ATOM 2684 C C . ASP A 1 354 ? -14.531 5.717 21.693 1.00 86.69 354 ASP A C 1
ATOM 2686 O O . ASP A 1 354 ? -15.156 5.001 20.909 1.00 86.69 354 ASP A O 1
ATOM 2690 N N . LEU A 1 355 ? -13.222 5.573 21.899 1.00 86.94 355 LEU A N 1
ATOM 2691 C CA . LEU A 1 355 ? -12.423 4.544 21.236 1.00 86.94 355 LEU A CA 1
ATOM 2692 C C . LEU A 1 355 ? -12.861 3.133 21.643 1.00 86.94 355 LEU A C 1
ATOM 2694 O O . LEU A 1 355 ? -12.899 2.246 20.795 1.00 86.94 355 LEU A O 1
ATOM 2698 N N . ASP A 1 356 ? -13.226 2.930 22.910 1.00 82.56 356 ASP A N 1
ATOM 2699 C CA . ASP A 1 356 ? -13.604 1.615 23.435 1.00 82.56 356 ASP A CA 1
ATOM 2700 C C . ASP A 1 356 ? -14.892 1.091 22.782 1.00 82.56 356 ASP A C 1
ATOM 2702 O O . ASP A 1 356 ? -14.994 -0.100 22.478 1.00 82.56 356 ASP A O 1
ATOM 2706 N N . GLY A 1 357 ? -15.870 1.972 22.537 1.00 84.94 357 GLY A N 1
ATOM 2707 C CA . GLY A 1 357 ? -17.129 1.615 21.885 1.00 84.94 357 GLY A CA 1
ATOM 2708 C C . GLY A 1 357 ? -17.080 1.677 20.358 1.00 84.94 357 GLY A C 1
ATOM 2709 O O . GLY A 1 357 ? -17.576 0.774 19.678 1.00 84.94 357 GLY A O 1
ATOM 2710 N N . ARG A 1 358 ? -16.491 2.737 19.793 1.00 86.38 358 ARG A N 1
ATOM 2711 C CA . ARG A 1 358 ? -16.643 3.076 18.366 1.00 86.38 358 ARG A CA 1
ATOM 2712 C C . ARG A 1 358 ? -15.530 2.532 17.477 1.00 86.38 358 ARG A C 1
ATOM 2714 O O . ARG A 1 358 ? -15.777 2.326 16.291 1.00 86.38 358 ARG A O 1
ATOM 2721 N N . LEU A 1 359 ? -14.341 2.238 18.011 1.00 87.06 359 LEU A N 1
ATOM 2722 C CA . LEU A 1 359 ? -13.261 1.639 17.217 1.00 87.06 359 LEU A CA 1
ATOM 2723 C C . LEU A 1 359 ? -13.566 0.185 16.801 1.00 87.06 359 LEU A C 1
ATOM 2725 O O . LEU A 1 359 ? -13.390 -0.122 15.619 1.00 87.06 359 LEU A O 1
ATOM 2729 N N . PRO A 1 360 ? -14.077 -0.704 17.686 1.00 85.81 360 PRO A N 1
ATOM 2730 C CA . PRO A 1 360 ? -14.495 -2.048 17.279 1.00 85.81 360 PRO A CA 1
ATOM 2731 C C . PRO A 1 360 ? -15.631 -2.012 16.257 1.00 85.81 360 PRO A C 1
ATOM 2733 O O . PRO A 1 360 ? -15.607 -2.758 15.280 1.00 85.81 360 PRO A O 1
ATOM 2736 N N . TRP A 1 361 ? -16.589 -1.100 16.449 1.00 87.75 361 TRP A N 1
ATOM 2737 C CA . TRP A 1 361 ? -17.672 -0.879 15.498 1.00 87.75 361 TRP A CA 1
ATOM 2738 C C . TRP A 1 361 ? -17.133 -0.455 14.126 1.00 87.75 361 TRP A C 1
ATOM 2740 O O . TRP A 1 361 ? -17.508 -1.045 13.118 1.00 87.75 361 TRP A O 1
ATOM 2750 N N . LEU A 1 362 ? -16.203 0.504 14.072 1.00 87.25 362 LEU A N 1
ATOM 2751 C CA . LEU A 1 362 ? -15.606 0.964 12.817 1.00 87.25 362 LEU A CA 1
ATOM 2752 C C . LEU A 1 362 ? -14.871 -0.174 12.093 1.00 87.25 362 LEU A C 1
ATOM 2754 O O . LEU A 1 362 ? -15.027 -0.332 10.883 1.00 87.25 362 LEU A O 1
ATOM 2758 N N . ALA A 1 363 ? -14.111 -0.990 12.829 1.00 85.75 363 ALA A N 1
ATOM 2759 C CA . ALA A 1 363 ? -13.414 -2.151 12.278 1.00 85.75 363 ALA A CA 1
ATOM 2760 C C . ALA A 1 363 ? -14.386 -3.194 11.698 1.00 85.75 363 ALA A C 1
ATOM 2762 O O . ALA A 1 363 ? -14.139 -3.729 10.616 1.00 85.75 363 ALA A O 1
ATOM 2763 N N . GLU A 1 364 ? -15.505 -3.452 12.383 1.00 86.50 364 GLU A N 1
ATOM 2764 C CA . GLU A 1 364 ? -16.557 -4.338 11.883 1.00 86.50 364 GLU A CA 1
ATOM 2765 C C . GLU A 1 364 ? -17.184 -3.775 10.603 1.00 86.50 364 GLU A C 1
ATOM 2767 O O . GLU A 1 364 ? -17.295 -4.499 9.617 1.00 86.50 364 GLU A O 1
ATOM 2772 N N . GLN A 1 365 ? -17.504 -2.476 10.568 1.00 83.69 365 GLN A N 1
ATOM 2773 C CA . GLN A 1 365 ? -18.091 -1.829 9.391 1.00 83.69 365 GLN A CA 1
ATOM 2774 C C . GLN A 1 365 ? -17.185 -1.922 8.155 1.00 83.69 365 GLN A C 1
ATOM 2776 O O . GLN A 1 365 ? -17.665 -2.262 7.078 1.00 83.69 365 GLN A O 1
ATOM 2781 N N . VAL A 1 366 ? -15.872 -1.703 8.287 1.00 82.81 366 VAL A N 1
ATOM 2782 C CA . VAL A 1 366 ? -14.921 -1.816 7.158 1.00 82.81 366 VAL A CA 1
ATOM 2783 C C . VAL A 1 366 ? -14.913 -3.227 6.543 1.00 82.81 366 VAL A C 1
ATOM 2785 O O . VAL A 1 366 ? -14.685 -3.382 5.339 1.00 82.81 366 VAL A O 1
ATOM 2788 N N . ALA A 1 367 ? -15.191 -4.259 7.345 1.00 80.00 367 ALA A N 1
ATOM 2789 C CA . ALA A 1 367 ? -15.195 -5.655 6.916 1.00 80.00 367 ALA A CA 1
ATOM 2790 C C . ALA A 1 367 ? -16.520 -6.115 6.272 1.00 80.00 367 ALA A C 1
ATOM 2792 O O . ALA A 1 367 ? -16.570 -7.208 5.705 1.00 80.00 367 ALA A O 1
ATOM 2793 N N . LEU A 1 368 ? -17.593 -5.316 6.331 1.00 78.69 368 LEU A N 1
ATOM 2794 C CA . LEU A 1 368 ? -18.908 -5.706 5.817 1.00 78.69 368 LEU A CA 1
ATOM 2795 C C . LEU A 1 368 ? -18.961 -5.656 4.280 1.00 78.69 368 LEU A C 1
ATOM 2797 O O . LEU A 1 368 ? -18.851 -4.601 3.660 1.00 78.69 368 LEU A O 1
ATOM 2801 N N . GLU A 1 369 ? -19.213 -6.808 3.653 1.00 71.44 369 GLU A N 1
ATOM 2802 C CA . GLU A 1 369 ? -19.215 -6.966 2.186 1.00 71.44 369 GLU A CA 1
ATOM 2803 C C . GLU A 1 369 ? -20.363 -6.247 1.455 1.00 71.44 369 GLU A C 1
ATOM 2805 O O . GLU A 1 369 ? -20.308 -6.092 0.237 1.00 71.44 369 GLU A O 1
ATOM 2810 N N . HIS A 1 370 ? -21.406 -5.806 2.166 1.00 75.56 370 HIS A N 1
ATOM 2811 C CA . HIS A 1 370 ? -22.559 -5.127 1.561 1.00 75.56 370 HIS A CA 1
ATOM 2812 C C . HIS A 1 370 ? -22.343 -3.622 1.341 1.00 75.56 370 HIS A C 1
ATOM 2814 O O . HIS A 1 370 ? -23.158 -2.982 0.678 1.00 75.56 370 HIS A O 1
ATOM 2820 N N . LEU A 1 371 ? -21.263 -3.054 1.884 1.00 73.94 371 LEU A N 1
ATOM 2821 C CA . LEU A 1 371 ? -20.850 -1.684 1.598 1.00 73.94 371 LEU A CA 1
ATOM 2822 C C . LEU A 1 371 ? -20.178 -1.615 0.223 1.00 73.94 371 LEU A C 1
ATOM 2824 O O . LEU A 1 371 ? -19.466 -2.534 -0.196 1.00 73.94 371 LEU A O 1
ATOM 2828 N N . SER A 1 372 ? -20.362 -0.493 -0.476 1.00 80.06 372 SER A N 1
ATOM 2829 C CA . SER A 1 372 ? -19.632 -0.242 -1.719 1.00 80.06 372 SER A CA 1
ATOM 2830 C C . SER A 1 372 ? -18.118 -0.252 -1.463 1.00 80.06 372 SER A C 1
ATOM 2832 O O . SER A 1 372 ? -17.645 -0.019 -0.348 1.00 80.06 372 SER A O 1
ATOM 2834 N N . VAL A 1 373 ? -17.328 -0.539 -2.503 1.00 82.81 373 VAL A N 1
ATOM 2835 C CA . VAL A 1 373 ? -15.857 -0.483 -2.409 1.00 82.81 373 VAL A CA 1
ATOM 2836 C C . VAL A 1 373 ? -15.404 0.901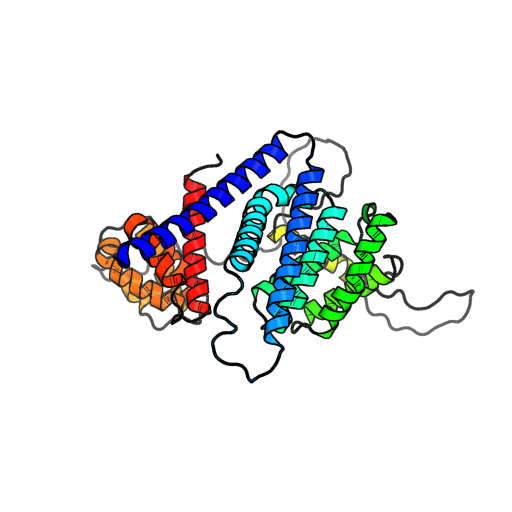 -1.935 1.00 82.81 373 VAL A C 1
ATOM 2838 O O . VAL A 1 373 ? -14.545 0.996 -1.069 1.00 82.81 373 VAL A O 1
ATOM 2841 N N . GLU A 1 374 ? -16.031 1.954 -2.453 1.00 82.94 374 GLU A N 1
ATOM 2842 C CA . GLU A 1 374 ? -15.765 3.345 -2.086 1.00 82.94 374 GLU A CA 1
ATOM 2843 C C . GLU A 1 374 ? -16.093 3.639 -0.618 1.00 82.94 374 GLU A C 1
ATOM 2845 O O . GLU A 1 374 ? -15.242 4.151 0.102 1.00 82.94 374 GLU A O 1
ATOM 2850 N N . ALA A 1 375 ? -17.258 3.211 -0.122 1.00 79.81 375 ALA A N 1
ATOM 2851 C CA . ALA A 1 375 ? -17.620 3.387 1.284 1.00 79.81 375 ALA A CA 1
ATOM 2852 C C . ALA A 1 375 ? -16.649 2.652 2.225 1.00 79.81 375 ALA A C 1
ATOM 2854 O O . ALA A 1 375 ? -16.261 3.194 3.260 1.00 79.81 375 ALA A O 1
ATOM 2855 N N . ARG A 1 376 ? -16.195 1.445 1.854 1.00 85.94 376 ARG A N 1
ATOM 2856 C CA . ARG A 1 376 ? -15.178 0.707 2.626 1.00 85.94 376 ARG A CA 1
ATOM 2857 C C . ARG A 1 376 ? -13.819 1.403 2.622 1.00 85.94 376 ARG A C 1
ATOM 2859 O O . ARG A 1 376 ? -13.152 1.404 3.653 1.00 85.94 376 ARG A O 1
ATOM 2866 N N . LEU A 1 377 ? -13.413 2.003 1.502 1.00 89.31 377 LEU A N 1
ATOM 2867 C CA . LEU A 1 377 ? -12.183 2.797 1.431 1.00 89.31 377 LEU A CA 1
ATOM 2868 C C . LEU A 1 377 ? -12.284 4.062 2.292 1.00 89.31 377 LEU A C 1
ATOM 2870 O O . LEU A 1 377 ? -11.363 4.334 3.058 1.00 89.31 377 LEU A O 1
ATOM 2874 N N . ASN A 1 378 ? -13.416 4.768 2.245 1.00 90.44 378 ASN A N 1
ATOM 2875 C CA . ASN A 1 378 ? -13.653 5.967 3.052 1.00 90.44 378 ASN A CA 1
ATOM 2876 C C . ASN A 1 378 ? -13.637 5.646 4.556 1.00 90.44 378 ASN A C 1
ATOM 2878 O O . ASN A 1 378 ? -12.985 6.344 5.331 1.00 90.44 378 ASN A O 1
ATOM 2882 N N . LEU A 1 379 ? -14.265 4.541 4.978 1.00 90.69 379 LEU A N 1
ATOM 2883 C CA . LEU A 1 379 ? -14.177 4.052 6.361 1.00 90.69 379 LEU A CA 1
ATOM 2884 C C . LEU A 1 379 ? -12.757 3.591 6.732 1.00 90.69 379 LEU A C 1
ATOM 2886 O O . LEU A 1 379 ? -12.303 3.831 7.851 1.00 90.69 379 LEU A O 1
ATOM 2890 N N . GLY A 1 380 ? -12.035 2.966 5.799 1.00 89.75 380 GLY A N 1
ATOM 2891 C CA . GLY A 1 380 ? -10.626 2.615 5.972 1.00 89.75 380 GLY A CA 1
ATOM 2892 C C . GLY A 1 380 ? -9.741 3.842 6.203 1.00 89.75 380 GLY A C 1
ATOM 2893 O O . GLY A 1 380 ? -8.835 3.801 7.034 1.00 89.75 380 GLY A O 1
ATOM 2894 N N . GLU A 1 381 ? -10.031 4.963 5.540 1.00 90.56 381 GLU A N 1
ATOM 2895 C CA . GLU A 1 381 ? -9.329 6.225 5.775 1.00 90.56 381 GLU A CA 1
ATOM 2896 C C . GLU A 1 381 ? -9.625 6.805 7.166 1.00 90.56 381 GLU A C 1
ATOM 2898 O O . GLU A 1 381 ? -8.704 7.270 7.843 1.00 90.56 381 GLU A O 1
ATOM 2903 N N . VAL A 1 382 ? -10.879 6.742 7.630 1.00 93.44 382 VAL A N 1
ATOM 2904 C CA . VAL A 1 382 ? -11.235 7.111 9.015 1.00 93.44 382 VAL A CA 1
ATOM 2905 C C . VAL A 1 382 ? -10.406 6.284 9.997 1.00 93.44 382 VAL A C 1
ATOM 2907 O O . VAL A 1 382 ? -9.776 6.844 10.892 1.00 93.44 382 VAL A O 1
ATOM 2910 N N . PHE A 1 383 ? -10.351 4.966 9.795 1.00 90.38 383 PHE A N 1
ATOM 2911 C CA . PHE A 1 383 ? -9.604 4.050 10.655 1.00 90.38 383 PHE A CA 1
ATOM 2912 C C . PHE A 1 383 ? -8.108 4.395 10.694 1.00 90.38 383 PHE A C 1
ATOM 2914 O O . PHE A 1 383 ? -7.533 4.553 11.770 1.00 90.38 383 PHE A O 1
ATOM 2921 N N . LEU A 1 384 ? -7.484 4.589 9.526 1.00 88.81 384 LEU A N 1
ATOM 2922 C CA . LEU A 1 384 ? -6.075 4.979 9.424 1.00 88.81 384 LEU A CA 1
ATOM 2923 C C . LEU A 1 384 ? -5.788 6.315 10.116 1.00 88.81 384 LEU A C 1
ATOM 2925 O O . LEU A 1 384 ? -4.751 6.453 10.766 1.00 88.81 384 LEU A O 1
ATOM 2929 N N . ARG A 1 385 ? -6.694 7.292 9.995 1.00 90.69 385 ARG A N 1
ATOM 2930 C CA . ARG A 1 385 ? -6.552 8.610 10.624 1.00 90.69 385 ARG A CA 1
ATOM 2931 C C . ARG A 1 385 ? -6.577 8.501 12.149 1.00 90.69 385 ARG A C 1
ATOM 2933 O O . ARG A 1 385 ? -5.625 8.960 12.779 1.00 90.69 385 ARG A O 1
ATOM 2940 N N . VAL A 1 386 ? -7.563 7.793 12.705 1.00 89.81 386 VAL A N 1
ATOM 2941 C CA . VAL A 1 386 ? -7.657 7.531 14.152 1.00 89.81 386 VAL A CA 1
ATOM 2942 C C . VAL A 1 386 ? -6.399 6.812 14.653 1.00 89.81 386 VAL A C 1
ATOM 2944 O O . VAL A 1 386 ? -5.786 7.242 15.628 1.00 89.81 386 VAL A O 1
ATOM 2947 N N . CYS A 1 387 ? -5.937 5.765 13.958 1.00 83.88 387 CYS A N 1
ATOM 2948 C CA . CYS A 1 387 ? -4.700 5.062 14.317 1.00 83.88 387 CYS A CA 1
ATOM 2949 C C . CYS A 1 387 ? -3.462 5.970 14.284 1.00 83.88 387 CYS A C 1
ATOM 2951 O O . CYS A 1 387 ? -2.606 5.875 15.165 1.00 83.88 387 CYS A O 1
ATOM 2953 N N . LYS A 1 388 ? -3.359 6.860 13.290 1.00 84.25 388 LYS A N 1
ATOM 2954 C CA . LYS A 1 388 ? -2.250 7.813 13.185 1.00 84.25 388 LYS A CA 1
ATOM 2955 C C . LYS A 1 388 ? -2.236 8.787 14.365 1.00 84.25 388 LYS A C 1
ATOM 2957 O O . LYS A 1 388 ? -1.183 8.976 14.966 1.00 84.25 388 LYS A O 1
ATOM 2962 N N . GLN A 1 389 ? -3.385 9.354 14.730 1.00 80.56 389 GLN A N 1
ATOM 2963 C CA . GLN A 1 389 ? -3.493 10.263 15.879 1.00 80.56 389 GLN A CA 1
ATOM 2964 C C . GLN A 1 389 ? -3.153 9.559 17.198 1.00 80.56 389 GLN A C 1
ATOM 2966 O O . GLN A 1 389 ? -2.439 10.119 18.026 1.00 80.56 389 GLN A O 1
ATOM 2971 N N . LEU A 1 390 ? -3.570 8.299 17.367 1.00 80.31 390 LEU A N 1
ATOM 2972 C CA . LEU A 1 390 ? -3.177 7.489 18.524 1.00 80.31 390 LEU A CA 1
ATOM 2973 C C . LEU A 1 390 ? -1.659 7.267 18.593 1.00 80.31 390 LEU A C 1
ATOM 2975 O O . LEU A 1 390 ? -1.076 7.362 19.674 1.00 80.31 390 LEU A O 1
ATOM 2979 N N . GLY A 1 391 ? -1.015 7.011 17.451 1.00 72.81 391 GLY A N 1
ATOM 2980 C CA . GLY A 1 391 ? 0.441 6.886 17.356 1.00 72.81 391 GLY A CA 1
ATOM 2981 C C . GLY A 1 391 ? 1.182 8.186 17.689 1.00 72.81 391 GLY A C 1
ATOM 2982 O O . GLY A 1 391 ? 2.192 8.156 18.387 1.00 72.81 391 GLY A O 1
ATOM 2983 N N . GLU A 1 392 ? 0.658 9.338 17.261 1.00 70.62 392 GLU A N 1
ATOM 2984 C CA . GLU A 1 392 ? 1.215 10.656 17.600 1.00 70.62 392 GLU A CA 1
ATOM 2985 C C . GLU A 1 392 ? 1.081 10.973 19.102 1.00 70.62 392 GLU A C 1
ATOM 2987 O O . GLU A 1 392 ? 2.007 11.527 19.699 1.00 70.62 392 GLU A O 1
ATOM 2992 N N . CYS A 1 393 ? -0.021 10.566 19.744 1.00 60.41 393 CYS A N 1
ATOM 2993 C CA . CYS A 1 393 ? -0.215 10.711 21.191 1.00 60.41 393 CYS A CA 1
ATOM 2994 C C . CYS A 1 393 ? 0.680 9.784 22.031 1.00 60.41 393 CYS A C 1
ATOM 2996 O O . CYS A 1 393 ? 0.989 10.119 23.176 1.00 60.41 393 CYS A O 1
ATOM 2998 N N . ALA A 1 394 ? 1.095 8.636 21.489 1.00 53.09 394 ALA A N 1
ATOM 2999 C CA . ALA A 1 394 ? 1.948 7.672 22.185 1.00 53.09 394 ALA A CA 1
ATOM 3000 C C . ALA A 1 394 ? 3.440 8.073 22.215 1.00 53.09 394 ALA A C 1
ATOM 3002 O O . ALA A 1 394 ? 4.191 7.547 23.036 1.00 53.09 394 ALA A O 1
ATOM 3003 N N . GLY A 1 395 ? 3.854 9.044 21.389 1.00 41.41 395 GLY A N 1
ATOM 3004 C CA . GLY A 1 395 ? 5.247 9.478 21.251 1.00 41.41 395 GLY A CA 1
ATOM 3005 C C . GLY A 1 395 ? 6.143 8.439 20.553 1.00 41.41 395 GLY A C 1
ATOM 3006 O O . GLY A 1 395 ? 5.772 7.271 20.437 1.00 41.41 395 GLY A O 1
ATOM 3007 N N . PRO A 1 396 ? 7.329 8.839 20.052 1.00 45.97 396 PRO A N 1
ATOM 3008 C CA . PRO A 1 396 ? 8.302 7.882 19.540 1.00 45.97 396 PRO A CA 1
ATOM 3009 C C . PRO A 1 396 ? 8.849 7.065 20.718 1.00 45.97 396 PRO A C 1
ATOM 3011 O O . PRO A 1 396 ? 9.427 7.638 21.646 1.00 45.97 396 PRO A O 1
ATOM 3014 N N . PHE A 1 397 ? 8.623 5.752 20.693 1.00 41.62 397 PHE A N 1
ATOM 3015 C CA . PHE A 1 397 ? 9.268 4.808 21.607 1.00 41.62 397 PHE A CA 1
ATOM 3016 C C . PHE A 1 397 ? 10.749 4.628 21.276 1.00 41.62 397 PHE A C 1
ATOM 3018 O O . PHE A 1 397 ? 11.084 4.615 20.069 1.00 41.62 397 PHE A O 1
#

Sequence (397 aa):
MERSQCRVLLCRDEEWAARTDQMGLVIAAIFEQGASKDSAVTFFLSLLKKLTAAVAKLSSDERGDANISPTLQSELNSQELRQNLVLLHLVGNLAQDISERLLENAPSLLQFVVETLNRVIILKAGQEATVVSETTFFCLTLLGLLIPNEELRTERHRKLLQECVPILGTLGASHSSVEMRNLAQQLQVAIATQGVAGLPADKRGQCPQCSSGSSSVNSSTDARANLALGEKYAAGYGIQTTTAKVSRQERASPTLANQAPQSTTIVEEEARQRAPGSPGSSAFEQVWRELHDGMVPIRGHAFIGLRRLLEEGDAETLGHADEVLEACQAGIQEEDSYVYLSAIHALAALVERDLDGRLPWLAEQVALEHLSVEARLNLGEVFLRVCKQLGECAGPF

Radius of gyration: 27.7 Å; chains: 1; bounding box: 64×73×73 Å

Secondary structure (DSSP, 8-state):
-THHHHHHHHHHHHHHHHHHHHHHHHHHHHHHHSS-HHHHHHHHHHHHHHHHHHHHHHHHHTTS-S---TTTTTTS-HHHHHHHHHHHHHHHHHHHHHHHHHHH-HHHHHHHHHHHHHHHHHHTTT---HHHHHHHHHHHHHHHHHTT-GGGGSHHHHHHHHHHHHHHHHHHHH-S-HHHHHHHHHHHHHHHTTTTS-TTPPS----S-----------TTHHHHHHHHHHHHHHHTT----------------------------SS--TT------TT--HHHHHHHHHT-SSHHHHHHHHHHHHHHHHHT-HHHHHTHHHHHHHHHHHTT-S-HHHHHHHHHHHHHHHTT-HHHHHHHHHHHHH-TTS-HHHHHHHHHHHHHHHHHHHHHH---

InterPro domains:
  IPR016024 Armadillo-type fold [SSF48371] (53-356)
  IPR019451 RNA polymerase II assembly factor Rtp1, C-terminal [PF10363] (284-392)
  IPR039600 TANGO6/Rtp1 [PTHR20959] (35-393)

Foldseek 3Di:
DVVVVVVVVVVVVVVVLVVLVVVLVVLLVCCVVDPCVVVLLVVLLVLLLVLLVLLLVVLVVVPDDDDDDPCPVVDPPVVVVSVNVSSVSSNVSSCVVCVVVCLVDLLSVLSVLLSQLSSLLSPVVPPDDPVSVVSLVVSLLSLVLSLPDPVCLPPVNLVSLVSLLVSLVSQLVDPPDPVSNVSSVQSNVCSVCSVVCDPDPDDDDDDDDDDDDDDDDDDPPVVVVSVVVSVVVCVVVVRDDPPDDDDDDDDDDDDDDDDDDDDDDPDPPPPPDDDPDDPPADLLNVLVVQCPDPDPVSVLVSLLSLLVCLLVVPVVSLVCLVVLLVSLLVQCVDPDPSRNVSSLSSNLSSCLVPVPPVVVVLVVVLPDPVDDPSSSVSSVSSNVVNVVVVVVVVDDD

Organism: Ixodes scapularis (NCBI:txid6945)

pLDDT: mean 70.63, std 23.54, range [22.14, 96.81]